Protein AF-A0A969AC46-F1 (afdb_monomer)

Structure (mmCIF, N/CA/C/O backbone):
data_AF-A0A969AC46-F1
#
_entry.id   AF-A0A969AC46-F1
#
loop_
_atom_site.group_PDB
_atom_site.id
_atom_site.type_symbol
_atom_site.label_atom_id
_atom_site.label_alt_id
_atom_site.label_comp_id
_atom_site.label_asym_id
_atom_site.label_entity_id
_atom_site.label_seq_id
_atom_site.pdbx_PDB_ins_code
_atom_site.Cartn_x
_atom_site.Cartn_y
_atom_site.Cartn_z
_atom_site.occupancy
_atom_site.B_iso_or_equiv
_atom_site.auth_seq_id
_atom_site.auth_comp_id
_atom_site.auth_asym_id
_atom_site.auth_atom_id
_atom_site.pdbx_PDB_model_num
ATOM 1 N N . MET A 1 1 ? -0.346 7.375 20.504 1.00 29.52 1 MET A N 1
ATOM 2 C CA . MET A 1 1 ? -1.671 8.016 20.349 1.00 29.52 1 MET A CA 1
ATOM 3 C C . MET A 1 1 ? -2.696 7.148 21.075 1.00 29.52 1 MET A C 1
ATOM 5 O O . MET A 1 1 ? -2.491 5.944 21.165 1.00 29.52 1 MET A O 1
ATOM 9 N N . SER A 1 2 ? -3.658 7.762 21.765 1.00 32.31 2 SER A N 1
ATOM 10 C CA . SER A 1 2 ? -4.342 7.219 22.953 1.00 32.31 2 SER A CA 1
ATOM 11 C C . SER A 1 2 ? -5.205 5.975 22.695 1.00 32.31 2 SER A C 1
ATOM 13 O O . SER A 1 2 ? -6.257 6.059 22.067 1.00 32.31 2 SER A O 1
ATOM 15 N N . ARG A 1 3 ? -4.787 4.842 23.273 1.00 52.75 3 ARG A N 1
ATOM 16 C CA . ARG A 1 3 ? -5.558 3.597 23.418 1.00 52.75 3 ARG A CA 1
ATOM 17 C C . ARG A 1 3 ? -6.689 3.843 24.426 1.00 52.75 3 ARG A C 1
ATOM 19 O O . ARG A 1 3 ? -6.439 3.879 25.624 1.00 52.75 3 ARG A O 1
ATOM 26 N N . GLY A 1 4 ? -7.899 4.112 23.943 1.00 63.44 4 GLY A N 1
ATOM 27 C CA . GLY A 1 4 ? -9.028 4.550 24.769 1.00 63.44 4 GLY A CA 1
ATOM 28 C C . GLY A 1 4 ? -10.110 3.485 24.921 1.00 63.44 4 GLY A C 1
ATOM 29 O O . GLY A 1 4 ? -10.223 2.588 24.089 1.00 63.44 4 GLY A O 1
ATOM 30 N N . LEU A 1 5 ? -10.896 3.602 25.992 1.00 77.00 5 LEU A N 1
ATOM 31 C CA . LEU A 1 5 ? -12.209 2.964 26.117 1.00 77.00 5 LEU A CA 1
ATOM 32 C C . LEU A 1 5 ? -13.237 3.647 25.191 1.00 77.00 5 LEU A C 1
ATOM 34 O O . LEU A 1 5 ? -13.040 4.833 24.891 1.00 77.00 5 LEU A O 1
ATOM 38 N N . PRO A 1 6 ? -14.344 2.958 24.832 1.00 77.56 6 PRO A N 1
ATOM 39 C CA . PRO A 1 6 ? -15.544 3.573 24.254 1.00 77.56 6 PRO A CA 1
ATOM 40 C C . PRO A 1 6 ? -15.904 4.889 24.942 1.00 77.56 6 PRO A C 1
ATOM 42 O O . PRO A 1 6 ? -15.742 5.011 26.163 1.00 77.56 6 PRO A O 1
ATOM 45 N N . LYS A 1 7 ? -16.374 5.890 24.191 1.00 75.44 7 LYS A N 1
ATOM 46 C CA . LYS A 1 7 ? -16.579 7.253 24.720 1.00 75.44 7 LYS A CA 1
ATOM 47 C C . LYS A 1 7 ? -17.549 7.270 25.898 1.00 75.44 7 LYS A C 1
ATOM 49 O O . LYS A 1 7 ? -17.301 7.961 26.885 1.00 75.44 7 LYS A O 1
ATOM 54 N N . GLU A 1 8 ? -18.604 6.478 25.812 1.00 79.81 8 GLU A N 1
ATOM 55 C CA . GLU A 1 8 ? -19.659 6.314 26.806 1.00 79.81 8 GLU A CA 1
ATOM 56 C C . GLU A 1 8 ? -19.081 5.717 28.090 1.00 79.81 8 GLU A C 1
ATOM 58 O O . GLU A 1 8 ? -19.312 6.228 29.187 1.00 79.81 8 GLU A O 1
ATOM 63 N N . LEU A 1 9 ? -18.252 4.681 27.953 1.00 85.94 9 LEU A N 1
ATOM 64 C CA . LEU A 1 9 ? -17.629 4.007 29.086 1.00 85.94 9 LEU A CA 1
ATOM 65 C C . LEU A 1 9 ? -16.554 4.882 29.739 1.00 85.94 9 LEU A C 1
ATOM 67 O O . LEU A 1 9 ? -16.472 4.970 30.960 1.00 85.94 9 LEU A O 1
ATOM 71 N N . ASN A 1 10 ? -15.788 5.608 28.928 1.00 86.00 10 ASN A N 1
ATOM 72 C CA . ASN A 1 10 ? -14.811 6.588 29.381 1.00 86.00 10 ASN A CA 1
ATOM 73 C C . ASN A 1 10 ? -15.494 7.747 30.136 1.00 86.00 10 ASN A C 1
ATOM 75 O O . ASN A 1 10 ? -15.024 8.188 31.185 1.00 86.00 10 ASN A O 1
ATOM 79 N N . HIS A 1 11 ? -16.646 8.218 29.648 1.00 88.00 11 HIS A N 1
ATOM 80 C CA . HIS A 1 11 ? -17.470 9.195 30.356 1.00 88.00 11 HIS A CA 1
ATOM 81 C C . HIS A 1 11 ? -18.000 8.638 31.683 1.00 88.00 11 HIS A C 1
ATOM 83 O O . HIS A 1 11 ? -17.903 9.314 32.707 1.00 88.00 11 HIS A O 1
ATOM 89 N N . ARG A 1 12 ? -18.494 7.395 31.695 1.00 92.25 12 ARG A N 1
ATOM 90 C CA . ARG A 1 12 ? -18.979 6.734 32.911 1.00 92.25 12 ARG A CA 1
ATOM 91 C C . ARG A 1 12 ? -17.871 6.566 33.952 1.00 92.25 12 ARG A C 1
ATOM 93 O O . ARG A 1 12 ? -18.098 6.912 35.107 1.00 92.25 12 ARG A O 1
ATOM 100 N N . CYS A 1 13 ? -16.657 6.169 33.553 1.00 93.31 13 CYS A N 1
ATOM 101 C CA . CYS A 1 13 ? -15.493 6.131 34.448 1.00 93.31 13 CYS A CA 1
ATOM 102 C C . CYS A 1 13 ? -15.270 7.476 35.146 1.00 93.31 13 CYS A C 1
ATOM 104 O O . CYS A 1 13 ? -15.124 7.515 36.366 1.00 93.31 13 CYS A O 1
ATOM 106 N N . ARG A 1 14 ? -15.306 8.587 34.396 1.00 93.88 14 ARG A N 1
ATOM 107 C CA . ARG A 1 14 ? -15.158 9.929 34.980 1.00 93.88 14 ARG A CA 1
ATOM 108 C C . ARG A 1 14 ? -16.242 10.227 36.008 1.00 93.88 14 ARG A C 1
ATOM 110 O O . ARG A 1 14 ? -15.925 10.720 37.085 1.00 93.88 14 ARG A O 1
ATOM 117 N N . GLN A 1 15 ? -17.504 9.943 35.685 1.00 94.88 15 GLN A N 1
ATOM 118 C CA . GLN A 1 15 ? -18.622 10.225 36.590 1.00 94.88 15 GLN A CA 1
ATOM 119 C C . GLN A 1 15 ? -18.529 9.420 37.885 1.00 94.88 15 GLN A C 1
ATOM 121 O O . GLN A 1 15 ? -18.731 9.980 38.957 1.00 94.88 15 GLN A O 1
ATOM 126 N N . VAL A 1 16 ? -18.169 8.138 37.798 1.00 95.88 16 VAL A N 1
ATOM 127 C CA . VAL A 1 16 ? -18.021 7.275 38.976 1.00 95.88 16 VAL A CA 1
ATOM 128 C C . VAL A 1 16 ? -16.820 7.712 39.821 1.00 95.88 16 VAL A C 1
ATOM 130 O O . VAL A 1 16 ? -16.957 7.894 41.027 1.00 95.88 16 VAL A O 1
ATOM 133 N N . PHE A 1 17 ? -15.666 8.004 39.212 1.00 96.81 17 PHE A N 1
ATOM 134 C CA . PHE A 1 17 ? -14.479 8.471 39.948 1.00 96.81 17 PHE A CA 1
ATOM 135 C C . PHE A 1 17 ? -14.705 9.819 40.643 1.00 96.81 17 PHE A C 1
ATOM 137 O O . PHE A 1 17 ? -14.204 10.050 41.743 1.00 96.81 17 PHE A O 1
ATOM 144 N N . LEU A 1 18 ? -15.516 10.700 40.050 1.00 95.75 18 LEU A N 1
ATOM 145 C CA . LEU A 1 18 ? -15.943 11.950 40.684 1.00 95.75 18 LEU A CA 1
ATOM 146 C C . LEU A 1 18 ? -16.828 11.743 41.921 1.00 95.75 18 LEU A C 1
ATOM 148 O O . LEU A 1 18 ? -17.010 12.702 42.667 1.00 95.75 18 LEU A O 1
ATOM 152 N N . GLN A 1 19 ? -17.361 10.541 42.149 1.00 95.44 19 GLN A N 1
ATOM 153 C CA . GLN A 1 19 ? -18.138 10.198 43.342 1.00 95.44 19 GLN A CA 1
ATOM 154 C C . GLN A 1 19 ? -17.293 9.479 44.404 1.00 95.44 19 GLN A C 1
ATOM 156 O O . GLN A 1 19 ? -17.593 9.608 45.586 1.00 95.44 19 GLN A O 1
ATOM 161 N N . CYS A 1 20 ? -16.188 8.832 44.022 1.00 95.56 20 CYS A N 1
ATOM 162 C CA . CYS A 1 20 ? -15.305 8.094 44.931 1.00 95.56 20 CYS A CA 1
ATOM 163 C C . CYS A 1 20 ? -14.454 8.996 45.845 1.00 95.56 20 CYS A C 1
ATOM 165 O O . CYS A 1 20 ? -13.770 9.906 45.358 1.00 95.56 20 CYS A O 1
ATOM 167 N N . ASP A 1 21 ? -14.436 8.721 47.150 1.00 94.00 21 ASP A N 1
ATOM 168 C CA . ASP A 1 21 ? -13.698 9.502 48.156 1.00 94.00 21 ASP A CA 1
ATOM 169 C C . ASP A 1 21 ? -12.180 9.495 47.935 1.00 94.00 21 ASP A C 1
ATOM 171 O O . ASP A 1 21 ? -11.483 10.435 48.319 1.00 94.00 21 ASP A O 1
ATOM 175 N N . GLU A 1 22 ? -11.658 8.485 47.242 1.00 95.62 22 GLU A N 1
ATOM 176 C CA . GLU A 1 22 ? -10.252 8.368 46.857 1.00 95.62 22 GLU A CA 1
ATOM 177 C C . GLU A 1 22 ? -9.798 9.493 45.925 1.00 95.62 22 GLU A C 1
ATOM 179 O O . GLU A 1 22 ? -8.612 9.774 45.843 1.00 95.62 22 GLU A O 1
ATOM 184 N N . PHE A 1 23 ? -10.718 10.179 45.247 1.00 95.88 23 PHE A N 1
ATOM 185 C CA . PHE A 1 23 ? -10.386 11.306 44.375 1.00 95.88 23 PHE A CA 1
ATOM 186 C C . PHE A 1 23 ? -10.548 12.668 45.061 1.00 95.88 23 PHE A C 1
ATOM 188 O O . PHE A 1 23 ? -10.469 13.702 44.394 1.00 95.88 23 PHE A O 1
ATOM 195 N N . LYS A 1 24 ? -10.781 12.710 46.381 1.00 92.69 24 LYS A N 1
ATOM 196 C CA . LYS A 1 24 ? -10.882 13.979 47.123 1.00 92.69 24 LYS A CA 1
ATOM 197 C C . LYS A 1 24 ? -9.567 14.772 47.100 1.00 92.69 24 LYS A C 1
ATOM 199 O O . LYS A 1 24 ? -9.597 15.995 46.988 1.00 92.69 24 LYS A O 1
ATOM 204 N N . ASP A 1 25 ? -8.438 14.070 47.161 1.00 94.12 25 ASP A N 1
ATOM 205 C CA . ASP A 1 25 ? -7.081 14.604 47.119 1.00 94.12 25 ASP A CA 1
ATOM 206 C C . ASP A 1 25 ? -6.104 13.537 46.586 1.00 94.12 25 ASP A C 1
ATOM 208 O O . ASP A 1 25 ? -6.452 12.367 46.410 1.00 94.12 25 ASP A O 1
ATOM 212 N N . TYR A 1 26 ? -4.876 13.955 46.282 1.00 93.25 26 TYR A N 1
ATOM 213 C CA . TYR A 1 26 ? -3.860 13.075 45.705 1.00 93.25 26 TYR A CA 1
ATOM 214 C C . TYR A 1 26 ? -3.414 11.963 46.663 1.00 93.25 26 TYR A C 1
ATOM 216 O O . TYR A 1 26 ? -3.120 10.858 46.211 1.00 93.25 26 TYR A O 1
ATOM 224 N N . GLU A 1 27 ? -3.384 12.223 47.973 1.00 93.31 27 GLU A N 1
ATOM 225 C CA . GLU A 1 27 ? -2.958 11.241 48.977 1.00 93.31 27 GLU A CA 1
ATOM 226 C C . GLU A 1 27 ? -3.958 10.083 49.092 1.00 93.31 27 GLU A C 1
ATOM 228 O O . GLU A 1 27 ? -3.567 8.912 49.150 1.00 93.31 27 GLU A O 1
ATOM 233 N N . ALA A 1 28 ? -5.253 10.393 49.045 1.00 93.50 28 ALA A N 1
ATOM 234 C CA . ALA A 1 28 ? -6.324 9.409 49.023 1.00 93.50 28 ALA A CA 1
ATOM 235 C C . ALA A 1 28 ? -6.276 8.538 47.756 1.00 93.50 28 ALA A C 1
ATOM 237 O O . ALA A 1 28 ? -6.477 7.321 47.838 1.00 93.50 28 ALA A O 1
ATOM 238 N N . LEU A 1 29 ? -5.927 9.130 46.608 1.00 94.56 29 LEU A N 1
ATOM 239 C CA . LEU A 1 29 ? -5.827 8.411 45.339 1.00 94.56 29 LEU A CA 1
ATOM 240 C C . LEU A 1 29 ? -4.662 7.422 45.356 1.00 94.56 29 LEU A C 1
ATOM 242 O O . LEU A 1 29 ? -4.834 6.239 45.055 1.00 94.56 29 LEU A O 1
ATOM 246 N N . ILE A 1 30 ? -3.466 7.876 45.737 1.00 93.50 30 ILE A N 1
ATOM 247 C CA . ILE A 1 30 ? -2.277 7.012 45.762 1.00 93.50 30 ILE A CA 1
ATOM 248 C C . ILE A 1 30 ? -2.396 5.884 46.797 1.00 93.50 30 ILE A C 1
ATOM 250 O O . ILE A 1 30 ? -1.697 4.877 46.677 1.00 93.50 30 ILE A O 1
ATOM 254 N N . ALA A 1 31 ? -3.292 6.008 47.783 1.00 92.69 31 ALA A N 1
ATOM 255 C CA . ALA A 1 31 ? -3.621 4.938 48.721 1.00 92.69 31 ALA A CA 1
ATOM 256 C C . ALA A 1 31 ? -4.406 3.780 48.077 1.00 92.69 31 ALA A C 1
ATOM 258 O O . ALA A 1 31 ? -4.634 2.765 48.730 1.00 92.69 31 ALA A O 1
ATOM 259 N N . VAL A 1 32 ? -4.874 3.909 46.831 1.00 92.69 32 VAL A N 1
ATOM 260 C CA . VAL A 1 32 ? -5.422 2.784 46.045 1.00 92.69 32 VAL A CA 1
ATOM 261 C C . VAL A 1 32 ? -4.293 1.931 45.452 1.00 92.69 32 VAL A C 1
ATOM 263 O O . VAL A 1 32 ? -4.436 0.723 45.303 1.00 92.69 32 VAL A O 1
ATOM 266 N N . PHE A 1 33 ? -3.122 2.522 45.197 1.00 93.31 33 PHE A N 1
ATOM 267 C CA . PHE A 1 33 ? -1.969 1.871 44.559 1.00 93.31 33 PHE A CA 1
ATOM 268 C C . PHE A 1 33 ? -1.091 1.094 45.556 1.00 93.31 33 PHE A C 1
ATOM 270 O O . PHE A 1 33 ? 0.137 1.164 45.507 1.00 93.31 33 PHE A O 1
ATOM 277 N N . VAL A 1 34 ? -1.713 0.394 46.506 1.00 86.94 34 VAL A N 1
ATOM 278 C CA . VAL A 1 34 ? -1.013 -0.352 47.570 1.00 86.94 34 VAL A CA 1
ATOM 279 C C . VAL A 1 34 ? -0.866 -1.841 47.271 1.00 86.94 34 VAL A C 1
ATOM 281 O O . VAL A 1 34 ? -0.036 -2.500 47.883 1.00 86.94 34 VAL A O 1
ATOM 284 N N . THR A 1 35 ? -1.643 -2.370 46.327 1.00 85.25 35 THR A N 1
ATOM 285 C CA . THR A 1 35 ? -1.521 -3.761 45.876 1.00 85.25 35 THR A CA 1
ATOM 286 C C . THR A 1 35 ? -0.227 -3.956 45.089 1.00 85.25 35 THR A C 1
ATOM 288 O O . THR A 1 35 ? 0.137 -3.068 44.312 1.00 85.25 35 THR A O 1
ATOM 291 N N . ASP A 1 36 ? 0.394 -5.132 45.193 1.00 85.25 36 ASP A N 1
ATOM 292 C CA . ASP A 1 36 ? 1.650 -5.472 44.502 1.00 85.25 36 ASP A CA 1
ATOM 293 C C . ASP A 1 36 ? 1.619 -5.172 42.992 1.00 85.25 36 ASP A C 1
ATOM 295 O O . ASP A 1 36 ? 2.618 -4.746 42.414 1.00 85.25 36 ASP A O 1
ATOM 299 N N . GLU A 1 37 ? 0.457 -5.333 42.352 1.00 88.50 37 GLU A N 1
ATOM 300 C CA . GLU A 1 37 ? 0.275 -5.084 40.917 1.00 88.50 37 GLU A CA 1
ATOM 301 C C . GLU A 1 37 ? 0.221 -3.591 40.544 1.00 88.50 37 GLU A C 1
ATOM 303 O O . GLU A 1 37 ? 0.635 -3.212 39.448 1.00 88.50 37 GLU A O 1
ATOM 308 N N . LEU A 1 38 ? -0.267 -2.733 41.446 1.00 91.06 38 LEU A N 1
ATOM 309 C CA . LEU A 1 38 ? -0.434 -1.288 41.221 1.00 91.06 38 LEU A CA 1
ATOM 310 C C . LEU A 1 38 ? 0.740 -0.466 41.758 1.00 91.06 38 LEU A C 1
ATOM 312 O O . LEU A 1 38 ? 1.006 0.624 41.250 1.00 91.06 38 LEU A O 1
ATOM 316 N N . LEU A 1 39 ? 1.458 -0.985 42.755 1.00 90.25 39 LEU A N 1
ATOM 317 C CA . LEU A 1 39 ? 2.557 -0.296 43.425 1.00 90.25 39 LEU A CA 1
ATOM 318 C C . LEU A 1 39 ? 3.616 0.281 42.463 1.00 90.25 39 LEU A C 1
ATOM 320 O O . LEU A 1 39 ? 4.010 1.432 42.672 1.00 90.25 39 LEU A O 1
ATOM 324 N N . PRO A 1 40 ? 4.038 -0.419 41.383 1.00 92.19 40 PRO A N 1
ATOM 325 C CA . PRO A 1 40 ? 5.019 0.121 40.438 1.00 92.19 40 PRO A CA 1
ATOM 326 C C . PRO A 1 40 ? 4.574 1.418 39.752 1.00 92.19 40 PRO A C 1
ATOM 328 O O . PRO A 1 40 ? 5.410 2.206 39.329 1.00 92.19 40 PRO A O 1
ATOM 331 N N . PHE A 1 41 ? 3.266 1.658 39.666 1.00 90.31 41 PHE A N 1
ATOM 332 C CA . PHE A 1 41 ? 2.685 2.775 38.922 1.00 90.31 41 PHE A CA 1
ATOM 333 C C . PHE A 1 41 ? 2.340 3.968 39.811 1.00 90.31 41 PHE A C 1
ATOM 335 O O . PHE A 1 41 ? 1.986 5.029 39.300 1.00 90.31 41 PHE A O 1
ATOM 342 N N . LYS A 1 42 ? 2.480 3.823 41.135 1.00 89.75 42 LYS A N 1
ATOM 343 C CA . LYS A 1 42 ? 2.133 4.847 42.127 1.00 89.75 42 LYS A CA 1
ATOM 344 C C . LYS A 1 42 ? 2.856 6.177 41.893 1.00 89.75 42 LYS A C 1
ATOM 346 O O . LYS A 1 42 ? 2.240 7.230 42.009 1.00 89.75 42 LYS A O 1
ATOM 351 N N . SER A 1 43 ? 4.151 6.145 41.568 1.00 87.19 43 SER A N 1
ATOM 352 C CA . SER A 1 43 ? 4.959 7.353 41.324 1.00 87.19 43 SER A CA 1
ATOM 353 C C . SER A 1 43 ? 4.726 7.985 39.955 1.00 87.19 43 SER A C 1
ATOM 355 O O . SER A 1 43 ? 5.247 9.060 39.676 1.00 87.19 43 SER A O 1
ATOM 357 N N . GLU A 1 44 ? 3.979 7.310 39.087 1.00 88.12 44 GLU A N 1
ATOM 358 C CA . GLU A 1 44 ? 3.748 7.741 37.717 1.00 88.12 44 GLU A CA 1
ATOM 359 C C . GLU A 1 44 ? 2.356 8.354 37.504 1.00 88.12 44 GLU A C 1
ATOM 361 O O . GLU A 1 44 ? 2.001 8.654 36.363 1.00 88.12 44 GLU A O 1
ATOM 366 N N . ILE A 1 45 ? 1.543 8.464 38.558 1.00 90.38 45 ILE A N 1
ATOM 367 C CA . ILE A 1 45 ? 0.251 9.150 38.507 1.00 90.38 45 ILE A CA 1
ATOM 368 C C . ILE A 1 45 ? 0.487 10.643 38.697 1.00 90.38 45 ILE A C 1
ATOM 370 O O . ILE A 1 45 ? 1.138 11.069 39.652 1.00 90.38 45 ILE A O 1
ATOM 374 N N . ARG A 1 46 ? -0.040 11.453 37.781 1.00 92.12 46 ARG A N 1
ATOM 375 C CA . ARG A 1 46 ? 0.087 12.911 37.866 1.00 92.12 46 ARG A CA 1
ATOM 376 C C . ARG A 1 46 ? -0.757 13.470 39.016 1.00 92.12 46 ARG A C 1
ATOM 378 O O . ARG A 1 46 ? -1.912 13.095 39.207 1.00 92.12 46 ARG A O 1
ATOM 385 N N . ASN A 1 47 ? -0.183 14.419 39.755 1.00 92.12 47 ASN A N 1
ATOM 386 C CA . ASN A 1 47 ? -0.897 15.188 40.774 1.00 92.12 47 ASN A CA 1
ATOM 387 C C . ASN A 1 47 ? -1.723 16.320 40.130 1.00 92.12 47 ASN A C 1
ATOM 389 O O . ASN A 1 47 ? -1.375 16.826 39.061 1.00 92.12 47 ASN A O 1
ATOM 393 N N . ALA A 1 48 ? -2.800 16.740 40.790 1.00 91.25 48 ALA A N 1
ATOM 394 C CA . ALA A 1 48 ? -3.648 17.846 40.373 1.00 91.25 48 ALA A CA 1
ATOM 395 C C . ALA A 1 48 ? -4.196 18.629 41.572 1.00 91.25 48 ALA A C 1
ATOM 397 O O . ALA A 1 48 ? -4.420 18.090 42.651 1.00 91.25 48 ALA A O 1
ATOM 398 N N . ASN A 1 49 ? -4.497 19.909 41.344 1.00 86.88 49 ASN A N 1
ATOM 399 C CA . ASN A 1 49 ? -4.954 20.825 42.396 1.00 86.88 49 ASN A CA 1
ATOM 400 C C . ASN A 1 49 ? -6.468 20.751 42.663 1.00 86.88 49 ASN A C 1
ATOM 402 O O . ASN A 1 49 ? -6.979 21.470 43.517 1.00 86.88 49 ASN A O 1
ATOM 406 N N . ASN A 1 50 ? -7.214 19.952 41.897 1.00 93.06 50 ASN A N 1
ATOM 407 C CA . ASN A 1 50 ? -8.643 19.743 42.111 1.00 93.06 50 ASN A CA 1
ATOM 408 C C . ASN A 1 50 ? -9.079 18.346 41.667 1.00 93.06 50 ASN A C 1
ATOM 410 O O . ASN A 1 50 ? -8.492 17.755 40.760 1.00 93.06 50 ASN A O 1
ATOM 414 N N . ARG A 1 51 ? -10.174 17.870 42.270 1.00 95.31 51 ARG A N 1
ATOM 415 C CA . ARG A 1 51 ? -10.763 16.544 42.040 1.00 95.31 51 ARG A CA 1
ATOM 416 C C . ARG A 1 51 ? -11.019 16.235 40.566 1.00 95.31 51 ARG A C 1
ATOM 418 O O . ARG A 1 51 ? -10.696 15.148 40.109 1.00 95.31 51 ARG A O 1
ATOM 425 N N . LYS A 1 52 ? -11.556 17.188 39.797 1.00 93.12 52 LYS A N 1
ATOM 426 C CA . LYS A 1 52 ? -11.877 16.961 38.379 1.00 93.12 52 LYS A CA 1
ATOM 427 C C . LYS A 1 52 ? -10.622 16.717 37.542 1.00 93.12 52 LYS A C 1
ATOM 429 O O . LYS A 1 52 ? -10.588 15.771 36.765 1.00 93.12 52 LYS A O 1
ATOM 434 N N . GLN A 1 53 ? -9.588 17.535 37.721 1.00 93.50 53 GLN A N 1
ATOM 435 C CA . GLN A 1 53 ? -8.302 17.332 37.051 1.00 93.50 53 GLN A CA 1
ATOM 436 C C . GLN A 1 53 ? -7.605 16.053 37.522 1.00 93.50 53 GLN A C 1
ATOM 438 O O . GLN A 1 53 ? -6.997 15.370 36.707 1.00 93.50 53 GLN A O 1
ATOM 443 N N . LEU A 1 54 ? -7.731 15.707 38.807 1.00 94.00 54 LEU A N 1
ATOM 444 C CA . LEU A 1 54 ? -7.163 14.478 39.354 1.00 94.00 54 LEU A CA 1
ATOM 445 C C . LEU A 1 54 ? -7.787 13.232 38.706 1.00 94.00 54 LEU A C 1
ATOM 447 O O . LEU A 1 54 ? -7.064 12.316 38.323 1.00 94.00 54 LEU A O 1
ATOM 451 N N . VAL A 1 55 ? -9.112 13.229 38.518 1.00 94.75 55 VAL A N 1
ATOM 452 C CA . VAL A 1 55 ? -9.834 12.173 37.788 1.00 94.75 55 VAL A CA 1
ATOM 453 C C . VAL A 1 55 ? -9.368 12.076 36.336 1.00 94.75 55 VAL A C 1
ATOM 455 O O . VAL A 1 55 ? -9.070 10.975 35.879 1.00 94.75 55 VAL A O 1
ATOM 458 N N . GLU A 1 56 ? -9.275 13.201 35.617 1.00 92.00 56 GLU A N 1
ATOM 459 C CA . GLU A 1 56 ? -8.820 13.202 34.217 1.00 92.00 56 GLU A CA 1
ATOM 460 C C . GLU A 1 56 ? -7.408 12.635 34.081 1.00 92.00 56 GLU A C 1
ATOM 462 O O . GLU A 1 56 ? -7.184 11.707 33.307 1.00 92.00 56 GLU A O 1
ATOM 467 N N . PHE A 1 57 ? -6.462 13.151 34.867 1.00 92.75 57 PHE A N 1
ATOM 468 C CA . PHE A 1 57 ? -5.074 12.708 34.808 1.00 92.75 57 PHE A CA 1
ATOM 469 C C . PHE A 1 57 ? -4.922 11.239 35.177 1.00 92.75 57 PHE A C 1
ATOM 471 O O . PHE A 1 57 ? -4.249 10.502 34.461 1.00 92.75 57 PHE A O 1
ATOM 478 N N . CYS A 1 58 ? -5.591 10.796 36.241 1.00 93.00 58 CYS A N 1
ATOM 479 C CA . CYS A 1 58 ? -5.567 9.399 36.642 1.00 93.00 58 CYS A CA 1
ATOM 480 C C . CYS A 1 58 ? -6.112 8.493 35.532 1.00 93.00 58 CYS A C 1
ATOM 482 O O . CYS A 1 58 ? -5.462 7.517 35.167 1.00 93.00 58 CYS A O 1
ATOM 484 N N . LEU A 1 59 ? -7.265 8.829 34.948 1.00 92.06 59 LEU A N 1
ATOM 485 C CA . LEU A 1 59 ? -7.866 8.017 33.894 1.00 92.06 59 LEU A CA 1
ATOM 486 C C . LEU A 1 59 ? -6.985 7.971 32.637 1.00 92.06 59 LEU A C 1
ATOM 488 O O . LEU A 1 59 ? -6.772 6.896 32.080 1.00 92.06 59 LEU A O 1
ATOM 492 N N . GLU A 1 60 ? -6.427 9.107 32.216 1.00 89.62 60 GLU A N 1
ATOM 493 C CA . GLU A 1 60 ? -5.467 9.167 31.109 1.00 89.62 60 GLU A CA 1
ATOM 494 C C . GLU A 1 60 ? -4.221 8.309 31.372 1.00 89.62 60 GLU A C 1
ATOM 496 O O . GLU A 1 60 ? -3.788 7.573 30.483 1.00 89.62 60 GLU A O 1
ATOM 501 N N . ASP A 1 61 ? -3.662 8.382 32.583 1.00 90.81 61 ASP A N 1
ATOM 502 C CA . ASP A 1 61 ? -2.467 7.630 32.971 1.00 90.81 61 ASP A CA 1
ATOM 503 C C . ASP A 1 61 ? -2.752 6.124 33.008 1.00 90.81 61 ASP A C 1
ATOM 505 O O . ASP A 1 61 ? -1.954 5.326 32.516 1.00 90.81 61 ASP A O 1
ATOM 509 N N . LEU A 1 62 ? -3.904 5.720 33.550 1.00 91.38 62 LEU A N 1
ATOM 510 C CA . LEU A 1 62 ? -4.311 4.319 33.654 1.00 91.38 62 LEU A CA 1
ATOM 511 C C . LEU A 1 62 ? -4.615 3.687 32.289 1.00 91.38 62 LEU A C 1
ATOM 513 O O . LEU A 1 62 ? -4.270 2.526 32.068 1.00 91.38 62 LEU A O 1
ATOM 517 N N . LEU A 1 63 ? -5.228 4.433 31.363 1.00 86.75 63 LEU A N 1
ATOM 518 C CA . LEU A 1 63 ? -5.561 3.947 30.016 1.00 86.75 63 LEU A CA 1
ATOM 519 C C . LEU A 1 63 ? -4.322 3.636 29.165 1.00 86.75 63 LEU A C 1
ATOM 521 O O . LEU A 1 63 ? -4.365 2.778 28.282 1.00 86.75 63 LEU A O 1
ATOM 525 N N . GLN A 1 64 ? -3.207 4.318 29.425 1.00 82.56 64 GLN A N 1
ATOM 526 C CA . GLN A 1 64 ? -1.980 4.158 28.643 1.00 82.56 64 GLN A CA 1
ATOM 527 C C . GLN A 1 64 ? -1.092 3.008 29.125 1.00 82.56 64 GLN A C 1
ATOM 529 O O . GLN A 1 64 ? -0.170 2.611 28.408 1.00 82.56 64 GLN A O 1
ATOM 534 N N . LYS A 1 65 ? -1.358 2.453 30.311 1.00 86.06 65 LYS A N 1
ATOM 535 C CA . LYS A 1 65 ? -0.432 1.548 30.992 1.00 86.06 65 LYS A CA 1
ATOM 536 C C . LYS A 1 65 ? -0.974 0.124 31.106 1.00 86.06 65 LYS A C 1
ATOM 538 O O . LYS A 1 65 ? -2.178 -0.122 31.196 1.00 86.06 65 LYS A O 1
ATOM 543 N N . ARG A 1 66 ? -0.047 -0.835 31.110 1.00 84.75 66 ARG A N 1
ATOM 544 C CA . ARG A 1 66 ? -0.299 -2.278 31.247 1.00 84.75 66 ARG A CA 1
ATOM 545 C C . ARG A 1 66 ? 0.743 -2.888 32.177 1.00 84.75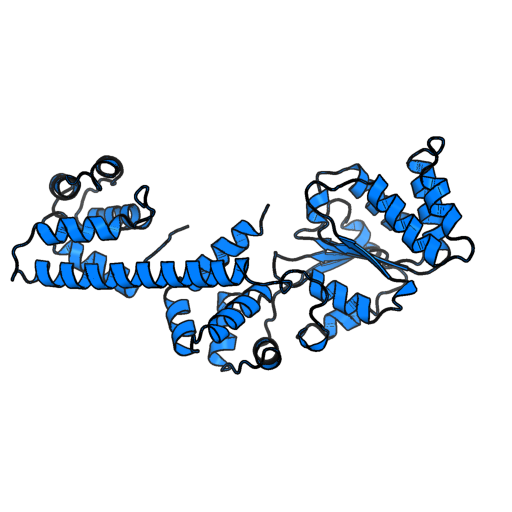 66 ARG A C 1
ATOM 547 O O . ARG A 1 66 ? 1.887 -2.435 32.195 1.00 84.75 66 ARG A O 1
ATOM 554 N N . ILE A 1 67 ? 0.362 -3.925 32.917 1.00 84.75 67 ILE A N 1
ATOM 555 C CA . ILE A 1 67 ? 1.331 -4.729 33.674 1.00 84.75 67 ILE A CA 1
ATOM 556 C C . ILE A 1 67 ? 2.120 -5.650 32.733 1.00 84.75 67 ILE A C 1
ATOM 558 O O . ILE A 1 67 ? 1.778 -5.802 31.560 1.00 84.75 67 ILE A O 1
ATOM 562 N N . LYS A 1 68 ? 3.172 -6.306 33.242 1.00 76.31 68 LYS A N 1
ATOM 563 C CA . LYS A 1 68 ? 4.054 -7.178 32.438 1.00 76.31 68 LYS A CA 1
ATOM 564 C C . LYS A 1 68 ? 3.321 -8.310 31.703 1.00 76.31 68 LYS A C 1
ATOM 566 O O . LYS A 1 68 ? 3.786 -8.730 30.653 1.00 76.31 68 LYS A O 1
ATOM 571 N N . SER A 1 69 ? 2.187 -8.785 32.224 1.00 75.62 69 SER A N 1
ATOM 572 C CA . SER A 1 69 ? 1.351 -9.803 31.568 1.00 75.62 69 SER A CA 1
ATOM 573 C C . SER A 1 69 ? 0.491 -9.259 30.420 1.00 75.62 69 SER A C 1
ATOM 575 O O . SER A 1 69 ? -0.224 -10.022 29.782 1.00 75.62 69 SER A O 1
ATOM 577 N N . GLY A 1 70 ? 0.528 -7.949 30.163 1.00 73.00 70 GLY A N 1
ATOM 578 C CA . GLY A 1 70 ? -0.301 -7.278 29.166 1.00 73.00 70 GLY A CA 1
ATOM 579 C C . GLY A 1 70 ? -1.652 -6.798 29.696 1.00 73.00 70 GLY A C 1
ATOM 580 O O . GLY A 1 70 ? -2.315 -6.032 29.000 1.00 73.00 70 GLY A O 1
ATOM 581 N N . LYS A 1 71 ? -2.050 -7.156 30.925 1.00 80.62 71 LYS A N 1
ATOM 582 C CA . LYS A 1 71 ? -3.343 -6.745 31.493 1.00 80.62 71 LYS A CA 1
ATOM 583 C C . LYS A 1 71 ? -3.427 -5.209 31.675 1.00 80.62 71 LYS A C 1
ATOM 585 O O . LYS A 1 71 ? -2.464 -4.614 32.176 1.00 80.62 71 LYS A O 1
ATOM 590 N N . PRO A 1 72 ? -4.531 -4.547 31.269 1.00 86.50 72 PRO A N 1
ATOM 591 C CA . PRO A 1 72 ? -4.743 -3.110 31.474 1.00 86.50 72 PRO A CA 1
ATOM 592 C C . PRO A 1 72 ? -4.731 -2.722 32.953 1.00 86.50 72 PRO A C 1
ATOM 594 O O . PRO A 1 72 ? -5.415 -3.342 33.766 1.00 86.50 72 PRO A O 1
ATOM 597 N N . ILE A 1 73 ? -4.011 -1.653 33.305 1.00 91.38 73 ILE A N 1
ATOM 598 C CA . ILE A 1 73 ? -3.937 -1.212 34.710 1.00 91.38 73 ILE A CA 1
ATOM 599 C C . ILE A 1 73 ? -5.271 -0.661 35.190 1.00 91.38 73 ILE A C 1
ATOM 601 O O . ILE A 1 73 ? -5.632 -0.892 36.337 1.00 91.38 73 ILE A O 1
ATOM 605 N N . LEU A 1 74 ? -6.030 0.010 34.319 1.00 93.00 74 LEU A N 1
ATOM 606 C CA . LEU A 1 74 ? -7.360 0.513 34.663 1.00 93.00 74 LEU A CA 1
ATOM 607 C C . LEU A 1 74 ? -8.274 -0.583 35.235 1.00 93.00 74 LEU A C 1
ATOM 609 O O . LEU A 1 74 ? -9.023 -0.323 36.168 1.00 93.00 74 LEU A O 1
ATOM 613 N N . GLU A 1 75 ? -8.188 -1.808 34.717 1.00 91.12 75 GLU A N 1
ATOM 614 C CA . GLU A 1 75 ? -8.984 -2.933 35.212 1.00 91.12 75 GLU A CA 1
ATOM 615 C C . GLU A 1 75 ? -8.577 -3.331 36.640 1.00 91.12 75 GLU A C 1
ATOM 617 O O . GLU A 1 75 ? -9.428 -3.507 37.510 1.00 91.12 75 GLU A O 1
ATOM 622 N N . ILE A 1 76 ? -7.270 -3.416 36.900 1.00 91.88 76 ILE A N 1
ATOM 623 C CA . ILE A 1 76 ? -6.718 -3.739 38.224 1.00 91.88 76 ILE A CA 1
ATOM 624 C C . ILE A 1 76 ? -7.052 -2.624 39.221 1.00 91.88 76 ILE A C 1
ATOM 626 O O . ILE A 1 76 ? -7.459 -2.887 40.350 1.00 91.88 76 ILE A O 1
ATOM 630 N N . PHE A 1 77 ? -6.941 -1.370 38.783 1.00 95.69 77 PHE A N 1
ATOM 631 C CA . PHE A 1 77 ? -7.294 -0.200 39.575 1.00 95.69 77 PHE A CA 1
ATOM 632 C C . PHE A 1 77 ? -8.778 -0.195 39.949 1.00 95.69 77 PHE A C 1
ATOM 634 O O . PHE A 1 77 ? -9.102 0.035 41.108 1.00 95.69 77 PHE A O 1
ATOM 641 N N . LEU A 1 78 ? -9.678 -0.490 39.005 1.00 95.06 78 LEU A N 1
ATOM 642 C CA . LEU A 1 78 ? -11.115 -0.579 39.276 1.00 95.06 78 LEU A CA 1
ATOM 643 C C . LEU A 1 78 ? -11.442 -1.682 40.286 1.00 95.06 78 LEU A C 1
ATOM 645 O O . LEU A 1 78 ? -12.269 -1.459 41.165 1.00 95.06 78 LEU A O 1
ATOM 649 N N . ALA A 1 79 ? -10.775 -2.837 40.199 1.00 93.12 79 ALA A N 1
ATOM 650 C CA . ALA A 1 79 ? -10.930 -3.901 41.188 1.00 93.12 79 ALA A CA 1
ATOM 651 C C . ALA A 1 79 ? -10.485 -3.440 42.586 1.00 93.12 79 ALA A C 1
ATOM 653 O O . ALA A 1 79 ? -11.260 -3.542 43.534 1.00 93.12 79 ALA A O 1
ATOM 654 N N . ALA A 1 80 ? -9.289 -2.853 42.692 1.00 93.88 80 ALA A N 1
ATOM 655 C CA . ALA A 1 80 ? -8.753 -2.351 43.957 1.00 93.88 80 ALA A CA 1
ATOM 656 C C . ALA A 1 80 ? -9.594 -1.207 44.548 1.00 93.88 80 ALA A C 1
ATOM 658 O O . ALA A 1 80 ? -9.754 -1.118 45.763 1.00 93.88 80 ALA A O 1
ATOM 659 N N . LEU A 1 81 ? -10.137 -0.330 43.698 1.00 95.06 81 LEU A N 1
ATOM 660 C CA . LEU A 1 81 ? -11.003 0.770 44.114 1.00 95.06 81 LEU A CA 1
ATOM 661 C C . LEU A 1 81 ? -12.353 0.254 44.614 1.00 95.06 81 LEU A C 1
ATOM 663 O O . LEU A 1 81 ? -12.820 0.692 45.659 1.00 95.06 81 LEU A O 1
ATOM 667 N N . LYS A 1 82 ? -12.961 -0.699 43.902 1.00 94.62 82 LYS A N 1
ATOM 668 C CA . LYS A 1 82 ? -14.212 -1.352 44.302 1.00 94.62 82 LYS A CA 1
ATOM 669 C C . LYS A 1 82 ? -14.079 -2.013 45.678 1.00 94.62 82 LYS A C 1
ATOM 671 O O . LYS A 1 82 ? -14.953 -1.820 46.514 1.00 94.62 82 LYS A O 1
ATOM 676 N N . ASP A 1 83 ? -12.972 -2.708 45.942 1.00 92.75 83 ASP A N 1
ATOM 677 C CA . ASP A 1 83 ? -12.734 -3.417 47.210 1.00 92.75 83 ASP A CA 1
ATOM 678 C C . ASP A 1 83 ? -12.566 -2.481 48.432 1.00 92.75 83 ASP A C 1
ATOM 680 O O . ASP A 1 83 ? -12.540 -2.953 49.569 1.00 92.75 83 ASP A O 1
ATOM 684 N N . LYS A 1 84 ? -12.487 -1.154 48.234 1.00 92.56 84 LYS A N 1
ATOM 685 C CA . LYS A 1 84 ? -12.528 -0.169 49.333 1.00 92.56 84 LYS A CA 1
ATOM 686 C C . LYS A 1 84 ? -13.932 0.126 49.854 1.00 92.56 84 LYS A C 1
ATOM 688 O O . LYS A 1 84 ? -14.063 0.687 50.940 1.00 92.56 84 LYS A O 1
ATOM 693 N N . TYR A 1 85 ? -14.965 -0.232 49.099 1.00 93.50 85 TYR A N 1
ATOM 694 C CA . TYR A 1 85 ? -16.357 -0.004 49.466 1.00 93.50 85 TYR A CA 1
ATOM 695 C C . TYR A 1 85 ? -16.991 -1.313 49.944 1.00 93.50 85 TYR A C 1
ATOM 697 O O . TYR A 1 85 ? -16.753 -2.376 49.377 1.00 93.50 85 TYR A O 1
ATOM 705 N N . GLU A 1 86 ? -17.815 -1.248 50.990 1.00 89.62 86 GLU A N 1
ATOM 706 C CA . GLU A 1 86 ? -18.520 -2.428 51.498 1.00 89.62 86 GLU A CA 1
ATOM 707 C C . GLU A 1 86 ? -19.599 -2.913 50.519 1.00 89.62 86 GLU A C 1
ATOM 709 O O . GLU A 1 86 ? -20.263 -2.122 49.843 1.00 89.62 86 GLU A O 1
ATOM 714 N N . VAL A 1 87 ? -19.810 -4.231 50.482 1.00 87.00 87 VAL A N 1
ATOM 715 C CA . VAL A 1 87 ? -20.865 -4.856 49.676 1.00 87.00 87 VAL A CA 1
ATOM 716 C C . VAL A 1 87 ? -22.232 -4.329 50.125 1.00 87.00 87 VAL A C 1
ATOM 718 O O . VAL A 1 87 ? -22.571 -4.400 51.305 1.00 87.00 87 VAL A O 1
ATOM 721 N N . GLY A 1 88 ? -23.021 -3.810 49.180 1.00 81.69 88 GLY A N 1
ATOM 722 C CA . GLY A 1 88 ? -24.295 -3.129 49.443 1.00 81.69 88 GLY A CA 1
ATOM 723 C C . GLY A 1 88 ? -24.202 -1.598 49.452 1.00 81.69 88 GLY A C 1
ATOM 724 O O . GLY A 1 88 ? -25.230 -0.924 49.526 1.00 81.69 88 GLY A O 1
ATOM 725 N N . ASN A 1 89 ? -22.998 -1.026 49.339 1.00 92.81 89 ASN A N 1
ATOM 726 C CA . ASN A 1 89 ? -22.827 0.384 49.001 1.00 92.81 89 ASN A CA 1
ATOM 727 C C . ASN A 1 89 ? -23.142 0.605 47.509 1.00 92.81 89 ASN A C 1
ATOM 729 O O . ASN A 1 89 ? -22.609 -0.094 46.649 1.00 92.81 89 ASN A O 1
ATOM 733 N N . ALA A 1 90 ? -23.945 1.620 47.179 1.00 90.50 90 ALA A N 1
ATOM 734 C CA . ALA A 1 90 ? -24.285 1.935 45.789 1.00 90.50 90 ALA A CA 1
ATOM 735 C C . ALA A 1 90 ? -23.045 2.182 44.900 1.00 90.50 90 ALA A C 1
ATOM 737 O O . ALA A 1 90 ? -23.046 1.810 43.728 1.00 90.50 90 ALA A O 1
ATOM 738 N N . LEU A 1 91 ? -21.968 2.757 45.454 1.00 92.00 91 LEU A N 1
ATOM 739 C CA . LEU A 1 91 ? -20.695 2.938 44.749 1.00 92.00 91 LEU A CA 1
ATOM 740 C C . LEU A 1 91 ? -19.938 1.625 44.555 1.00 92.00 91 LEU A C 1
ATOM 742 O O . LEU A 1 91 ? -19.304 1.462 43.517 1.00 92.00 91 LEU A O 1
ATOM 746 N N . HIS A 1 92 ? -20.020 0.686 45.503 1.00 95.00 92 HIS A N 1
ATOM 747 C CA . HIS A 1 92 ? -19.453 -0.652 45.319 1.00 95.00 92 HIS A CA 1
ATOM 748 C C . HIS A 1 92 ? -20.108 -1.339 44.114 1.00 95.00 92 HIS A C 1
ATOM 750 O O . HIS A 1 92 ? -19.413 -1.852 43.236 1.00 95.00 92 HIS A O 1
ATOM 756 N N . ASP A 1 93 ? -21.439 -1.308 44.044 1.00 91.12 93 ASP A N 1
ATOM 757 C CA . ASP A 1 93 ? -22.195 -1.975 42.982 1.00 91.12 93 ASP A CA 1
ATOM 758 C C . ASP A 1 93 ? -21.965 -1.313 41.615 1.00 91.12 93 ASP A C 1
ATOM 760 O O . ASP A 1 93 ? -21.771 -2.006 40.611 1.00 91.12 93 ASP A O 1
ATOM 764 N N . GLU A 1 94 ? -21.890 0.020 41.574 1.00 94.31 94 GLU A N 1
ATOM 765 C CA . GLU A 1 94 ? -21.587 0.761 40.347 1.00 94.31 94 GLU A CA 1
ATOM 766 C C . GLU A 1 94 ? -20.141 0.533 39.874 1.00 94.31 94 GLU A C 1
ATOM 768 O O . GLU A 1 94 ? -19.910 0.316 38.683 1.00 94.31 94 GLU A O 1
ATOM 773 N N . LEU A 1 95 ? -19.160 0.503 40.784 1.00 94.75 95 LEU A N 1
ATOM 774 C CA . LEU A 1 95 ? -17.773 0.153 40.455 1.00 94.75 95 LEU A CA 1
ATOM 775 C C . LEU A 1 95 ? -17.649 -1.301 39.986 1.00 94.75 95 LEU A C 1
ATOM 777 O O . LEU A 1 95 ? -16.866 -1.579 39.078 1.00 94.75 95 LEU A O 1
ATOM 781 N N . ALA A 1 96 ? -18.426 -2.226 40.555 1.00 91.88 96 ALA A N 1
ATOM 782 C CA . ALA A 1 96 ? -18.461 -3.621 40.124 1.00 91.88 96 ALA A CA 1
ATOM 783 C C . ALA A 1 96 ? -19.031 -3.767 38.703 1.00 91.88 96 ALA A C 1
ATOM 785 O O . ALA A 1 96 ? -18.464 -4.496 37.882 1.00 91.88 96 ALA A O 1
ATOM 786 N N . ALA A 1 97 ? -20.115 -3.049 38.393 1.00 90.38 97 ALA A N 1
ATOM 787 C CA . ALA A 1 97 ? -20.678 -2.997 37.047 1.00 90.38 97 ALA A CA 1
ATOM 788 C C . ALA A 1 97 ? -19.688 -2.369 36.054 1.00 90.38 97 ALA A C 1
ATOM 790 O O . ALA A 1 97 ? -19.408 -2.950 35.007 1.00 90.38 97 ALA A O 1
ATOM 791 N N . LEU A 1 98 ? -19.082 -1.235 36.421 1.00 93.62 98 LEU A N 1
ATOM 792 C CA . LEU A 1 98 ? -18.088 -0.552 35.597 1.00 93.62 98 LEU A CA 1
ATOM 793 C C . LEU A 1 98 ? -16.856 -1.427 35.333 1.00 93.62 98 LEU A C 1
ATOM 795 O O . LEU A 1 98 ? -16.394 -1.504 34.197 1.00 93.62 98 LEU A O 1
ATOM 799 N N . TYR A 1 99 ? -16.343 -2.118 36.355 1.00 92.00 99 TYR A N 1
ATOM 800 C CA . TYR A 1 99 ? -15.257 -3.088 36.215 1.00 92.00 99 TYR A CA 1
ATOM 801 C C . TYR A 1 99 ? -15.608 -4.163 35.184 1.00 92.00 99 TYR A C 1
ATOM 803 O O . TYR A 1 99 ? -14.801 -4.453 34.303 1.00 92.00 99 TYR A O 1
ATOM 811 N N . LYS A 1 100 ? -16.819 -4.729 35.261 1.00 86.44 100 LYS A N 1
ATOM 812 C CA . LYS A 1 100 ? -17.278 -5.771 34.337 1.00 86.44 100 LYS A CA 1
ATOM 813 C C . LYS A 1 100 ? -17.346 -5.262 32.896 1.00 86.44 100 LYS A C 1
ATOM 815 O O . LYS A 1 100 ? -16.862 -5.947 31.998 1.00 86.44 100 LYS A O 1
ATOM 820 N N . ASP A 1 101 ? -17.891 -4.068 32.683 1.00 85.31 101 ASP A N 1
ATOM 821 C CA . ASP A 1 101 ? -18.026 -3.470 31.350 1.00 85.31 101 ASP A CA 1
ATOM 822 C C . ASP A 1 101 ? -16.655 -3.121 30.746 1.00 85.31 101 ASP A C 1
ATOM 824 O O . ASP A 1 101 ? -16.390 -3.401 29.576 1.00 85.31 101 ASP A O 1
ATOM 828 N N . VAL A 1 102 ? -15.739 -2.583 31.561 1.00 86.69 102 VAL A N 1
ATOM 829 C CA . VAL A 1 102 ? -14.348 -2.300 31.166 1.00 86.69 102 VAL A CA 1
ATOM 830 C C . VAL A 1 102 ? -13.587 -3.586 30.845 1.00 86.69 102 VAL A C 1
ATOM 832 O O . VAL A 1 102 ? -12.911 -3.659 29.817 1.00 86.69 102 VAL A O 1
ATOM 835 N N . HIS A 1 103 ? -13.728 -4.618 31.678 1.00 85.69 103 HIS A N 1
ATOM 836 C CA . HIS A 1 103 ? -13.134 -5.930 31.436 1.00 85.69 103 HIS A CA 1
ATOM 837 C C . HIS A 1 103 ? -13.651 -6.545 30.128 1.00 85.69 103 HIS A C 1
ATOM 839 O O . HIS A 1 103 ? -12.863 -7.050 29.326 1.00 85.69 103 HIS A O 1
ATOM 845 N N . LEU A 1 104 ? -14.960 -6.459 29.865 1.00 75.81 104 LEU A N 1
ATOM 846 C CA . LEU A 1 104 ? -15.565 -6.962 28.632 1.00 75.81 104 LEU A CA 1
ATOM 847 C C . LEU A 1 104 ? -15.056 -6.203 27.399 1.00 75.81 104 LEU A C 1
ATOM 849 O O . LEU A 1 104 ? -14.700 -6.834 26.405 1.00 75.81 104 LEU A O 1
ATOM 853 N N . ALA A 1 105 ? -14.958 -4.873 27.469 1.00 75.81 105 ALA A N 1
ATOM 854 C CA . ALA A 1 105 ? -14.429 -4.050 26.383 1.00 75.81 105 ALA A CA 1
ATOM 855 C C . ALA A 1 105 ? -12.971 -4.412 26.046 1.00 75.81 105 ALA A C 1
ATOM 857 O O . ALA A 1 105 ? -12.619 -4.572 24.874 1.00 75.81 105 ALA A O 1
ATOM 858 N N . PHE A 1 106 ? -12.123 -4.606 27.063 1.00 77.62 106 PHE A N 1
ATOM 859 C CA . PHE A 1 106 ? -10.741 -5.036 26.849 1.00 77.62 106 PHE A CA 1
ATOM 860 C C . PHE A 1 106 ? -10.638 -6.474 26.339 1.00 77.62 106 PHE A C 1
ATOM 862 O O . PHE A 1 106 ? -9.860 -6.726 25.422 1.00 77.62 106 PHE A O 1
ATOM 869 N N . THR A 1 107 ? -11.451 -7.391 26.862 1.00 71.19 107 THR A N 1
ATOM 870 C CA . THR A 1 107 ? -11.464 -8.797 26.433 1.00 71.19 107 THR A CA 1
ATOM 871 C C . THR A 1 107 ? -11.927 -8.929 24.987 1.00 71.19 107 THR A C 1
ATOM 873 O O . THR A 1 107 ? -11.257 -9.579 24.191 1.00 71.19 107 THR A O 1
ATOM 876 N N . LYS A 1 108 ? -13.019 -8.253 24.606 1.00 66.62 108 LYS A N 1
ATOM 877 C CA . LYS A 1 108 ? -13.516 -8.229 23.223 1.00 66.62 108 LYS A CA 1
ATOM 878 C C . LYS A 1 108 ? -12.444 -7.699 22.272 1.00 66.62 108 LYS A C 1
ATOM 880 O O . LYS A 1 108 ? -12.226 -8.280 21.216 1.00 66.62 108 LYS A O 1
ATOM 885 N N . ARG A 1 109 ? -11.726 -6.643 22.672 1.00 65.44 109 ARG A N 1
ATOM 886 C CA . ARG A 1 109 ? -10.603 -6.089 21.905 1.00 65.44 109 ARG A CA 1
ATOM 887 C C . ARG A 1 109 ? -9.429 -7.061 21.789 1.00 65.44 109 ARG A C 1
ATOM 889 O O . ARG A 1 109 ? -8.842 -7.158 20.717 1.00 65.44 109 ARG A O 1
ATOM 896 N N . GLU A 1 110 ? -9.066 -7.759 22.862 1.00 64.88 110 GLU A N 1
ATOM 897 C CA . GLU A 1 110 ? -7.996 -8.759 22.819 1.00 64.88 110 GLU A CA 1
ATOM 898 C C . GLU A 1 110 ? -8.368 -9.948 21.932 1.00 64.88 110 GLU A C 1
ATOM 900 O O . GLU A 1 110 ? -7.534 -10.377 21.138 1.00 64.88 110 GLU A O 1
ATOM 905 N N . ILE A 1 111 ? -9.610 -10.429 22.006 1.00 61.50 111 ILE A N 1
ATOM 906 C CA . ILE A 1 111 ? -10.133 -11.488 21.134 1.00 61.50 111 ILE A CA 1
ATOM 907 C C . ILE A 1 111 ? -10.088 -11.031 19.676 1.00 61.50 111 ILE A C 1
ATOM 909 O O . ILE A 1 111 ? -9.400 -11.666 18.891 1.00 61.50 111 ILE A O 1
ATOM 913 N N . LEU A 1 112 ? -10.666 -9.868 19.353 1.00 58.78 112 LEU A N 1
ATOM 914 C CA . LEU A 1 112 ? -10.597 -9.265 18.016 1.00 58.78 112 LEU A CA 1
ATOM 915 C C . LEU A 1 112 ? -9.156 -9.129 17.519 1.00 58.78 112 LEU A C 1
ATOM 917 O O . LEU A 1 112 ? -8.858 -9.489 16.389 1.00 58.78 112 LEU A O 1
ATOM 921 N N . SER A 1 113 ? -8.235 -8.641 18.354 1.00 57.97 113 SER A N 1
ATOM 922 C CA . SER A 1 113 ? -6.828 -8.511 17.959 1.00 57.97 113 SER A CA 1
ATOM 923 C C . SER A 1 113 ? -6.163 -9.861 17.704 1.00 57.97 113 SER A C 1
ATOM 925 O O . SER A 1 113 ? -5.375 -9.971 16.771 1.00 57.97 113 SER A O 1
ATOM 927 N N . LYS A 1 114 ? -6.485 -10.888 18.500 1.00 58.94 114 LYS A N 1
ATOM 928 C CA . LYS A 1 114 ? -5.937 -12.236 18.350 1.00 58.94 114 LYS A CA 1
ATOM 929 C C . LYS A 1 114 ? -6.537 -12.937 17.150 1.00 58.94 114 LYS A C 1
ATOM 931 O O . LYS A 1 114 ? -5.775 -13.552 16.430 1.00 58.94 114 LYS A O 1
ATOM 936 N N . GLU A 1 115 ? -7.839 -12.830 16.920 1.00 54.44 115 GLU A N 1
ATOM 937 C CA . GLU A 1 115 ? -8.522 -13.370 15.743 1.00 54.44 115 GLU A CA 1
ATOM 938 C C . GLU A 1 115 ? -8.000 -12.695 14.487 1.00 54.44 115 GLU A C 1
ATOM 940 O O . GLU A 1 115 ? -7.473 -13.382 13.629 1.00 54.44 115 GLU A O 1
ATOM 945 N N . ILE A 1 116 ? -7.971 -11.361 14.433 1.00 52.44 116 ILE A N 1
ATOM 946 C CA . ILE A 1 116 ? -7.373 -10.628 13.313 1.00 52.44 116 ILE A CA 1
ATOM 947 C C . ILE A 1 116 ? -5.919 -11.063 13.109 1.00 52.44 116 ILE A C 1
ATOM 949 O O . ILE A 1 116 ? -5.529 -11.371 11.988 1.00 52.44 116 ILE A O 1
ATOM 953 N N . GLN A 1 117 ? -5.106 -11.139 14.167 1.00 51.44 117 GLN A N 1
ATOM 954 C CA . GLN A 1 117 ? -3.698 -11.527 14.066 1.00 51.44 117 GLN A CA 1
ATOM 955 C C . GLN A 1 117 ? -3.503 -13.003 13.677 1.00 51.44 117 GLN A C 1
ATOM 957 O O . GLN A 1 117 ? -2.572 -13.310 12.933 1.00 51.44 117 GLN A O 1
ATOM 962 N N . LEU A 1 118 ? -4.361 -13.906 14.149 1.00 48.50 118 LEU A N 1
ATOM 963 C CA . LEU A 1 118 ? -4.371 -15.321 13.786 1.00 48.50 118 LEU A CA 1
ATOM 964 C C . LEU A 1 118 ? -4.818 -15.482 12.341 1.00 48.50 118 LEU A C 1
ATOM 966 O O . LEU A 1 118 ? -4.108 -16.142 11.598 1.00 48.50 118 LEU A O 1
ATOM 970 N N . SER A 1 119 ? -5.883 -14.809 11.905 1.00 47.53 119 SER A N 1
ATOM 971 C CA . SER A 1 119 ? -6.277 -14.739 10.501 1.00 47.53 119 SER A CA 1
ATOM 972 C C . SER A 1 119 ? -5.124 -14.166 9.671 1.00 47.53 119 SER A C 1
ATOM 974 O O . SER A 1 119 ? -4.757 -14.763 8.672 1.00 47.53 119 SER A O 1
ATOM 976 N N . TYR A 1 120 ? -4.423 -13.120 10.124 1.00 45.56 120 TYR A N 1
ATOM 977 C CA . TYR A 1 120 ? -3.227 -12.591 9.449 1.00 45.56 120 TYR A CA 1
ATOM 978 C C . TYR A 1 120 ? -2.086 -13.594 9.295 1.00 45.56 120 TYR A C 1
ATOM 980 O O . TYR A 1 120 ? -1.447 -13.638 8.247 1.00 45.56 120 TYR A O 1
ATOM 988 N N . GLN A 1 121 ? -1.790 -14.350 10.350 1.00 41.56 121 GLN A N 1
ATOM 989 C CA . GLN A 1 121 ? -0.705 -15.331 10.370 1.00 41.56 121 GLN A CA 1
ATOM 990 C C . GLN A 1 121 ? -1.086 -16.634 9.663 1.00 41.56 121 GLN A C 1
ATOM 992 O O . GLN A 1 121 ? -0.207 -17.339 9.173 1.00 41.56 121 GLN A O 1
ATOM 997 N N . GLN A 1 122 ? -2.380 -16.948 9.623 1.00 39.44 122 GLN A N 1
ATOM 998 C CA . GLN A 1 122 ? -2.937 -18.135 8.993 1.00 39.44 122 GLN A CA 1
ATOM 999 C C . GLN A 1 122 ? -3.402 -17.896 7.567 1.00 39.44 122 GLN A C 1
ATOM 1001 O O . GLN A 1 122 ? -3.728 -18.893 6.945 1.00 39.44 122 GLN A O 1
ATOM 1006 N N . LEU A 1 123 ? -3.418 -16.660 7.041 1.00 38.88 123 LEU A N 1
ATOM 1007 C CA . LEU A 1 123 ? -3.653 -16.376 5.621 1.00 38.88 123 LEU A CA 1
ATOM 1008 C C . LEU A 1 123 ? -2.568 -17.098 4.804 1.00 38.88 123 LEU A C 1
ATOM 1010 O O . LEU A 1 123 ? -1.460 -16.570 4.656 1.00 38.88 123 LEU A O 1
ATOM 1014 N N . PRO A 1 124 ? -2.847 -18.293 4.252 1.00 32.97 124 PRO A N 1
ATOM 1015 C CA . PRO A 1 124 ? -1.903 -18.984 3.400 1.00 32.97 124 PRO A CA 1
ATOM 1016 C C . PRO A 1 124 ? -1.974 -18.253 2.064 1.00 32.97 124 PRO A C 1
ATOM 1018 O O . PRO A 1 124 ? -3.057 -18.104 1.507 1.00 32.97 124 PRO A O 1
ATOM 1021 N N . ASP A 1 125 ? -0.857 -17.742 1.560 1.00 37.56 125 ASP A N 1
ATOM 1022 C CA . ASP A 1 125 ? -0.746 -17.198 0.202 1.00 37.56 125 ASP A CA 1
ATOM 1023 C C . ASP A 1 125 ? -1.710 -16.064 -0.224 1.00 37.56 125 ASP A C 1
ATOM 1025 O O . ASP A 1 125 ? -1.533 -15.534 -1.313 1.00 37.56 125 ASP A O 1
ATOM 1029 N N . VAL A 1 126 ? -2.645 -15.571 0.597 1.00 36.38 126 VAL A N 1
ATOM 1030 C CA . VAL A 1 126 ? -3.523 -14.433 0.225 1.00 36.38 126 VAL A CA 1
ATOM 1031 C C . VAL A 1 126 ? -2.744 -13.109 0.190 1.00 36.38 126 VAL A C 1
ATOM 1033 O O . VAL A 1 126 ? -3.064 -12.203 -0.577 1.00 36.38 126 VAL A O 1
ATOM 1036 N N . LEU A 1 127 ? -1.679 -13.015 0.996 1.00 35.78 127 LEU A N 1
ATOM 1037 C CA . LEU A 1 127 ? -0.675 -11.947 0.929 1.00 35.78 127 LEU A CA 1
ATOM 1038 C C . LEU A 1 127 ? 0.587 -12.355 0.168 1.00 35.78 127 LEU A C 1
ATOM 1040 O O . LEU A 1 127 ? 1.439 -11.499 -0.083 1.00 35.78 127 LEU A O 1
ATOM 1044 N N . SER A 1 128 ? 0.692 -13.612 -0.286 1.00 37.91 128 SER A N 1
ATOM 1045 C CA . SER A 1 128 ? 1.467 -13.823 -1.499 1.00 37.91 128 SER A CA 1
ATOM 1046 C C . SER A 1 128 ? 0.673 -13.066 -2.558 1.00 37.91 128 SER A C 1
ATOM 1048 O O . SER A 1 128 ? -0.414 -13.457 -2.965 1.00 37.91 128 SER A O 1
ATOM 1050 N N . PHE A 1 129 ? 1.155 -11.898 -2.973 1.00 41.28 129 PHE A N 1
ATOM 1051 C CA . PHE A 1 129 ? 0.579 -11.155 -4.091 1.00 41.28 129 PHE A CA 1
ATOM 1052 C C . PHE A 1 129 ? 0.744 -11.947 -5.417 1.00 41.28 129 PHE A C 1
ATOM 1054 O O . PHE A 1 129 ? 0.930 -11.360 -6.484 1.00 41.28 129 PHE A O 1
ATOM 1061 N N . ASN A 1 130 ? 0.713 -13.279 -5.382 1.00 36.19 130 ASN A N 1
ATOM 1062 C CA . ASN A 1 130 ? 0.545 -14.174 -6.503 1.00 36.19 130 ASN A CA 1
ATOM 1063 C C . ASN A 1 130 ? -0.877 -13.968 -7.017 1.00 36.19 130 ASN A C 1
ATOM 1065 O O . ASN A 1 130 ? -1.809 -14.629 -6.590 1.00 36.19 130 ASN A O 1
ATOM 1069 N N . PHE A 1 131 ? -1.019 -12.968 -7.890 1.00 40.59 131 PHE A N 1
ATOM 1070 C CA . PHE A 1 131 ? -2.229 -12.660 -8.643 1.00 40.59 131 PHE A CA 1
ATOM 1071 C C . PHE A 1 131 ? -3.514 -12.708 -7.799 1.00 40.59 131 PHE A C 1
ATOM 1073 O O . PHE A 1 131 ? -4.254 -13.686 -7.836 1.00 40.59 131 PHE A O 1
ATOM 1080 N N . LEU A 1 132 ? -3.878 -11.593 -7.150 1.00 50.38 132 LEU A N 1
ATOM 1081 C CA . LEU A 1 132 ? -5.313 -11.303 -7.060 1.00 50.38 132 LEU A CA 1
ATOM 1082 C C . LEU A 1 132 ? -5.826 -11.369 -8.503 1.00 50.38 132 LEU A C 1
ATOM 1084 O O . LEU A 1 132 ? -5.410 -10.548 -9.329 1.00 50.38 132 LEU A O 1
ATOM 1088 N N . GLY A 1 133 ? -6.614 -12.398 -8.823 1.00 55.19 133 GLY A N 1
ATOM 1089 C CA . GLY A 1 133 ? -7.176 -12.570 -10.157 1.00 55.19 133 GLY A CA 1
ATOM 1090 C C . GLY A 1 133 ? -7.885 -11.287 -10.582 1.00 55.19 133 GLY A C 1
ATOM 1091 O O . GLY A 1 133 ? -8.372 -10.537 -9.730 1.00 55.19 133 GLY A O 1
ATOM 1092 N N . GLU A 1 134 ? -7.948 -11.015 -11.888 1.00 61.59 134 GLU A N 1
ATOM 1093 C CA . GLU A 1 134 ? -8.689 -9.859 -12.431 1.00 61.59 134 GLU A CA 1
ATOM 1094 C C . GLU A 1 134 ? -10.110 -9.760 -11.852 1.00 61.59 134 GLU A C 1
ATOM 1096 O O . GLU A 1 134 ? -10.639 -8.666 -11.654 1.00 61.59 134 GLU A O 1
ATOM 1101 N N . GLU A 1 135 ? -10.676 -10.906 -11.475 1.00 69.94 135 GLU A N 1
ATOM 1102 C CA . GLU A 1 135 ? -11.973 -11.035 -10.830 1.00 69.94 135 GLU A CA 1
ATOM 1103 C C . GLU A 1 135 ? -12.076 -10.307 -9.486 1.00 69.94 135 GLU A C 1
ATOM 1105 O O . GLU A 1 135 ? -13.125 -9.749 -9.217 1.00 69.94 135 GLU A O 1
ATOM 1110 N N . LEU A 1 136 ? -11.026 -10.198 -8.668 1.00 81.38 136 LEU A N 1
ATOM 1111 C CA . LEU A 1 136 ? -11.102 -9.522 -7.359 1.00 81.38 136 LEU A CA 1
ATOM 1112 C C . LEU A 1 136 ? -10.723 -8.035 -7.407 1.00 81.38 136 LEU A C 1
ATOM 1114 O O . LEU A 1 136 ? -10.881 -7.322 -6.410 1.00 81.38 136 LEU A O 1
ATOM 1118 N N . PHE A 1 137 ? -10.201 -7.555 -8.540 1.00 87.25 137 PHE A N 1
ATOM 1119 C CA . PHE A 1 137 ? -9.783 -6.166 -8.687 1.00 87.25 137 PHE A CA 1
ATOM 1120 C C . PHE A 1 137 ? -10.969 -5.252 -9.010 1.00 87.25 137 PHE A C 1
ATOM 1122 O O . PHE A 1 137 ? -11.678 -5.440 -10.003 1.00 87.25 137 PHE A O 1
ATOM 1129 N N . VAL A 1 138 ? -11.144 -4.213 -8.194 1.00 90.94 138 VAL A N 1
ATOM 1130 C CA . VAL A 1 138 ? -12.267 -3.278 -8.297 1.00 90.94 138 VAL A CA 1
ATOM 1131 C C . VAL A 1 138 ? -11.799 -1.853 -8.570 1.00 90.94 138 VAL A C 1
ATOM 1133 O O . VAL A 1 138 ? -10.753 -1.403 -8.095 1.00 90.94 138 VAL A O 1
ATOM 1136 N N . GLY A 1 139 ? -12.604 -1.155 -9.370 1.00 89.00 139 GLY A N 1
ATOM 1137 C CA . GLY A 1 139 ? -12.431 0.253 -9.689 1.00 89.00 139 GLY A CA 1
ATOM 1138 C C . GLY A 1 139 ? -11.274 0.559 -10.635 1.00 89.00 139 GLY A C 1
ATOM 1139 O O . GLY A 1 139 ? -10.777 -0.293 -11.375 1.00 89.00 139 GLY A O 1
ATOM 1140 N N . ARG A 1 140 ? -10.863 1.832 -10.662 1.00 91.38 140 ARG A N 1
ATOM 1141 C CA . ARG A 1 140 ? -9.636 2.324 -11.339 1.00 91.38 140 ARG A CA 1
ATOM 1142 C C . ARG A 1 140 ? -9.553 2.076 -12.853 1.00 91.38 140 ARG A C 1
ATOM 1144 O O . ARG A 1 140 ? -8.508 2.308 -13.464 1.00 91.38 140 ARG A O 1
ATOM 1151 N N . LYS A 1 141 ? -10.666 1.721 -13.507 1.00 90.94 141 LYS A N 1
ATOM 1152 C CA . LYS A 1 141 ? -10.749 1.487 -14.966 1.00 90.94 141 LYS A CA 1
ATOM 1153 C C . LYS A 1 141 ? -10.264 2.683 -15.790 1.00 90.94 141 LYS A C 1
ATOM 1155 O O . LYS A 1 141 ? -9.670 2.519 -16.853 1.00 90.94 141 LYS A O 1
ATOM 1160 N N . ARG A 1 142 ? -10.528 3.913 -15.330 1.00 91.81 142 ARG A N 1
ATOM 1161 C CA . ARG A 1 142 ? -10.032 5.139 -15.983 1.00 91.81 142 ARG A CA 1
ATOM 1162 C C . ARG A 1 142 ? -8.509 5.241 -15.900 1.00 91.81 142 ARG A C 1
ATOM 1164 O O . ARG A 1 142 ? -7.878 5.519 -16.913 1.00 91.81 142 ARG A O 1
ATOM 1171 N N . LEU A 1 143 ? -7.946 4.983 -14.722 1.00 94.25 143 LEU A N 1
ATOM 1172 C CA . LEU A 1 143 ? -6.509 5.055 -14.479 1.00 94.25 143 LEU A CA 1
ATOM 1173 C C . LEU A 1 143 ? -5.754 3.999 -15.294 1.00 94.25 143 LEU A C 1
ATOM 1175 O O . LEU A 1 143 ? -4.761 4.322 -15.933 1.00 94.25 143 LEU A O 1
ATOM 1179 N N . ILE A 1 144 ? -6.268 2.767 -15.356 1.00 94.44 144 ILE A N 1
ATOM 1180 C CA . ILE A 1 144 ? -5.693 1.705 -16.196 1.00 94.44 144 ILE A CA 1
ATOM 1181 C C . ILE A 1 144 ? -5.682 2.122 -17.672 1.00 94.44 144 ILE A C 1
ATOM 1183 O O . ILE A 1 144 ? -4.637 2.055 -18.316 1.00 94.44 144 ILE A O 1
ATOM 1187 N N . ARG A 1 145 ? -6.807 2.628 -18.201 1.00 94.75 145 ARG A N 1
ATOM 1188 C CA . ARG A 1 145 ? -6.869 3.129 -19.586 1.00 94.75 145 ARG A CA 1
ATOM 1189 C C . ARG A 1 145 ? -5.837 4.222 -19.847 1.00 94.75 145 ARG A C 1
ATOM 1191 O O . ARG A 1 145 ? -5.177 4.199 -20.879 1.00 94.75 145 ARG A O 1
ATOM 1198 N N . GLU A 1 146 ? -5.669 5.145 -18.906 1.00 95.38 146 GLU A N 1
ATOM 1199 C CA . GLU A 1 146 ? -4.694 6.229 -19.016 1.00 95.38 146 GLU A CA 1
ATOM 1200 C C . GLU A 1 146 ? -3.237 5.736 -18.980 1.00 95.38 146 GLU A C 1
ATOM 1202 O O . GLU A 1 146 ? -2.388 6.268 -19.700 1.00 95.38 146 GLU A O 1
ATOM 1207 N N . LEU A 1 147 ? -2.944 4.712 -18.170 1.00 95.44 147 LEU A N 1
ATOM 1208 C CA . LEU A 1 147 ? -1.630 4.064 -18.093 1.00 95.44 147 LEU A CA 1
ATOM 1209 C C . LEU A 1 147 ? -1.305 3.259 -19.360 1.00 95.44 147 LEU A C 1
ATOM 1211 O O . LEU A 1 147 ? -0.145 3.181 -19.758 1.00 95.44 147 LEU A O 1
ATOM 1215 N N . LEU A 1 148 ? -2.313 2.701 -20.030 1.00 93.56 148 LEU A N 1
ATOM 1216 C CA . LEU A 1 148 ? -2.136 1.987 -21.297 1.00 93.56 148 LEU A CA 1
ATOM 1217 C C . LEU A 1 148 ? -2.031 2.938 -22.498 1.00 93.56 148 LEU A C 1
ATOM 1219 O O . LEU A 1 148 ? -1.354 2.622 -23.474 1.00 93.56 148 LEU A O 1
ATOM 1223 N N . SER A 1 149 ? -2.634 4.129 -22.421 1.00 92.38 149 SER A N 1
ATOM 1224 C CA . SER A 1 149 ? -2.636 5.132 -23.496 1.00 92.38 149 SER A CA 1
ATOM 1225 C C . SER A 1 149 ? -1.478 6.141 -23.421 1.00 92.38 149 SER A C 1
ATOM 1227 O O . SER A 1 149 ? -1.590 7.259 -23.934 1.00 92.38 149 SER A O 1
ATOM 1229 N N . LEU A 1 150 ? -0.384 5.817 -22.727 1.00 91.00 150 LEU A N 1
ATOM 1230 C CA . LEU A 1 150 ? 0.730 6.747 -22.526 1.00 91.00 150 LEU A CA 1
ATOM 1231 C C . LEU A 1 150 ? 1.441 7.095 -23.836 1.00 91.00 150 LEU A C 1
ATOM 1233 O O . LEU A 1 150 ? 1.662 6.256 -24.707 1.00 91.00 150 LEU A O 1
ATOM 1237 N N . SER A 1 151 ? 1.863 8.355 -23.943 1.00 81.50 151 SER A N 1
ATOM 1238 C CA . SER A 1 151 ? 2.558 8.857 -25.128 1.00 81.50 151 SER A CA 1
ATOM 1239 C C . SER A 1 151 ? 3.945 8.231 -25.308 1.00 81.50 151 SER A C 1
ATOM 1241 O O . SER A 1 151 ? 4.642 7.939 -24.336 1.00 81.50 151 SER A O 1
ATOM 1243 N N . ASN A 1 152 ? 4.431 8.204 -26.552 1.00 82.75 152 ASN A N 1
ATOM 1244 C CA . ASN A 1 152 ? 5.805 7.807 -26.878 1.00 82.75 152 ASN A CA 1
ATOM 1245 C C . ASN A 1 152 ? 6.887 8.743 -26.311 1.00 82.75 152 ASN A C 1
ATOM 1247 O O . ASN A 1 152 ? 8.068 8.468 -26.503 1.00 82.75 152 ASN A O 1
ATOM 1251 N N . LYS A 1 153 ? 6.538 9.849 -25.636 1.00 87.56 153 LYS A N 1
ATOM 1252 C CA . LYS A 1 153 ? 7.496 10.722 -24.927 1.00 87.56 153 LYS A CA 1
ATOM 1253 C C . LYS A 1 153 ? 7.711 10.306 -23.473 1.00 87.56 153 LYS A C 1
ATOM 1255 O O . LYS A 1 153 ? 8.775 10.568 -22.922 1.00 87.56 153 LYS A O 1
ATOM 1260 N N . THR A 1 154 ? 6.737 9.630 -22.873 1.00 94.38 154 THR A N 1
ATOM 1261 C CA . THR A 1 154 ? 6.829 9.155 -21.493 1.00 94.38 154 THR A CA 1
ATOM 1262 C C . THR A 1 154 ? 7.780 7.962 -21.439 1.00 94.38 154 THR A C 1
ATOM 1264 O O . THR A 1 154 ? 7.662 7.024 -22.225 1.00 94.38 154 THR A O 1
ATOM 1267 N N . ARG A 1 155 ? 8.780 8.028 -20.560 1.00 94.38 155 ARG A N 1
ATOM 1268 C CA . ARG A 1 155 ? 9.758 6.955 -20.311 1.00 94.38 155 ARG A CA 1
ATOM 1269 C C . ARG A 1 155 ? 9.559 6.308 -18.965 1.00 94.38 155 ARG A C 1
ATOM 1271 O O . ARG A 1 155 ? 9.890 5.142 -18.807 1.00 94.38 155 ARG A O 1
ATOM 1278 N N . ILE A 1 156 ? 9.031 7.061 -18.010 1.00 96.62 156 ILE A N 1
ATOM 1279 C CA . ILE A 1 156 ? 8.832 6.578 -16.660 1.00 96.62 156 ILE A CA 1
ATOM 1280 C C . ILE A 1 156 ? 7.482 7.026 -16.119 1.00 96.62 156 ILE A C 1
ATOM 1282 O O . ILE A 1 156 ? 7.041 8.159 -16.333 1.00 96.62 156 ILE A O 1
ATOM 1286 N N . VAL A 1 157 ? 6.838 6.115 -15.407 1.00 97.81 157 VAL A N 1
ATOM 1287 C CA . VAL A 1 157 ? 5.599 6.338 -14.686 1.00 97.81 157 VAL A CA 1
ATOM 1288 C C . VAL A 1 157 ? 5.810 5.974 -13.234 1.00 97.81 157 VAL A C 1
ATOM 1290 O O . VAL A 1 157 ? 6.170 4.840 -12.935 1.00 97.81 157 VAL A O 1
ATOM 1293 N N . ALA A 1 158 ? 5.570 6.928 -12.343 1.00 97.62 158 ALA A N 1
ATOM 1294 C CA . ALA A 1 158 ? 5.629 6.710 -10.907 1.00 97.62 158 ALA A CA 1
ATOM 1295 C C . ALA A 1 158 ? 4.220 6.631 -10.326 1.00 97.62 158 ALA A C 1
ATOM 1297 O O . ALA A 1 158 ? 3.468 7.597 -10.407 1.00 97.62 158 ALA A O 1
ATOM 1298 N N . ILE A 1 159 ? 3.880 5.491 -9.732 1.00 97.94 159 ILE A N 1
ATOM 1299 C CA . ILE A 1 159 ? 2.646 5.275 -8.979 1.00 97.94 159 ILE A CA 1
ATOM 1300 C C . ILE A 1 159 ? 3.000 5.395 -7.497 1.00 97.94 159 ILE A C 1
ATOM 1302 O O . ILE A 1 159 ? 3.756 4.589 -6.951 1.00 97.94 159 ILE A O 1
ATOM 1306 N N . ILE A 1 160 ? 2.479 6.437 -6.859 1.00 96.31 160 ILE A N 1
ATOM 1307 C CA . ILE A 1 160 ? 2.835 6.845 -5.501 1.00 96.31 160 ILE A CA 1
ATOM 1308 C C . ILE A 1 160 ? 1.602 6.766 -4.615 1.00 96.31 160 ILE A C 1
ATOM 1310 O O . ILE A 1 160 ? 0.514 7.128 -5.040 1.00 96.31 160 ILE A O 1
ATOM 1314 N N . GLY A 1 161 ? 1.761 6.321 -3.376 1.00 91.69 161 GLY A N 1
ATOM 1315 C CA . GLY A 1 161 ? 0.670 6.292 -2.409 1.00 91.69 161 GLY A CA 1
ATOM 1316 C C . GLY A 1 161 ? 1.035 5.501 -1.165 1.00 91.69 161 GLY A C 1
ATOM 1317 O O . GLY A 1 161 ? 2.053 4.801 -1.129 1.00 91.69 161 GLY A O 1
ATOM 1318 N N . ILE A 1 162 ? 0.187 5.579 -0.148 1.00 85.88 162 ILE A N 1
ATOM 1319 C CA . ILE A 1 162 ? 0.436 4.952 1.154 1.00 85.88 162 ILE A CA 1
ATOM 1320 C C . ILE A 1 162 ? 0.468 3.409 1.072 1.00 85.88 162 ILE A C 1
ATOM 1322 O O . ILE A 1 162 ? 0.064 2.824 0.054 1.00 85.88 162 ILE A O 1
ATOM 1326 N N . PRO A 1 163 ? 1.022 2.703 2.074 1.00 83.50 163 PRO A N 1
ATOM 1327 C CA . PRO A 1 163 ? 0.948 1.241 2.145 1.00 83.50 163 PRO A CA 1
ATOM 1328 C C . PRO A 1 163 ? -0.499 0.734 2.040 1.00 83.50 163 PRO A C 1
ATOM 1330 O O . PRO A 1 163 ? -1.431 1.428 2.427 1.00 83.50 163 PRO A O 1
ATOM 1333 N N . GLY A 1 164 ? -0.710 -0.446 1.450 1.00 81.38 164 GLY A N 1
ATOM 1334 C CA . GLY A 1 164 ? -2.051 -1.047 1.340 1.00 81.38 164 GLY A CA 1
ATOM 1335 C C . GLY A 1 164 ? -3.025 -0.382 0.352 1.00 81.38 164 GLY A C 1
ATOM 1336 O O . GLY A 1 164 ? -4.083 -0.942 0.080 1.00 81.38 164 GLY A O 1
ATOM 1337 N N . VAL A 1 165 ? -2.670 0.754 -0.267 1.00 88.75 165 VAL A N 1
ATOM 1338 C CA . VAL A 1 165 ? -3.563 1.461 -1.211 1.00 88.75 165 VAL A CA 1
ATOM 1339 C C . VAL A 1 165 ? -3.788 0.712 -2.539 1.00 88.75 165 VAL A C 1
ATOM 1341 O O . VAL A 1 165 ? -4.710 1.029 -3.283 1.00 88.75 165 VAL A O 1
ATOM 1344 N N . GLY A 1 166 ? -2.975 -0.305 -2.853 1.00 90.12 166 GLY A N 1
ATOM 1345 C CA . GLY A 1 166 ? -3.134 -1.141 -4.055 1.00 90.12 166 GLY A CA 1
ATOM 1346 C C . GLY A 1 166 ? -2.254 -0.763 -5.255 1.00 90.12 166 GLY A C 1
ATOM 1347 O O . GLY A 1 166 ? -2.633 -1.040 -6.390 1.00 90.12 166 GLY A O 1
ATOM 1348 N N . LYS A 1 167 ? -1.077 -0.154 -5.030 1.00 93.31 167 LYS A N 1
ATOM 1349 C CA . LYS A 1 167 ? -0.101 0.183 -6.094 1.00 93.31 167 LYS A CA 1
ATOM 1350 C C . LYS A 1 167 ? 0.346 -1.051 -6.886 1.00 93.31 167 LYS A C 1
ATOM 1352 O O . LYS A 1 167 ? 0.233 -1.065 -8.108 1.00 93.31 167 LYS A O 1
ATOM 1357 N N . THR A 1 168 ? 0.784 -2.091 -6.176 1.00 91.06 168 THR A N 1
ATOM 1358 C CA . THR A 1 168 ? 1.189 -3.388 -6.737 1.00 91.06 168 THR A CA 1
ATOM 1359 C C . THR A 1 168 ? 0.061 -4.018 -7.544 1.00 91.06 168 THR A C 1
ATOM 1361 O O . THR A 1 168 ? 0.266 -4.411 -8.690 1.00 91.06 168 THR A O 1
ATOM 1364 N N . SER A 1 169 ? -1.156 -4.046 -6.990 1.00 90.50 169 SER A N 1
ATOM 1365 C CA . SER A 1 169 ? -2.333 -4.582 -7.679 1.00 90.50 169 SER A CA 1
ATOM 1366 C C . SER A 1 169 ? -2.639 -3.808 -8.963 1.00 90.50 169 SER A C 1
ATOM 1368 O O . SER A 1 169 ? -2.853 -4.422 -10.001 1.00 90.50 169 SER A O 1
ATOM 1370 N N . LEU A 1 170 ? -2.586 -2.470 -8.935 1.00 93.56 170 LEU A N 1
ATOM 1371 C CA . LEU A 1 170 ? -2.769 -1.643 -10.131 1.00 93.56 170 LEU A CA 1
ATOM 1372 C C . LEU A 1 170 ? -1.699 -1.929 -11.196 1.00 93.56 170 LEU A C 1
ATOM 1374 O O . LEU A 1 170 ? -2.035 -2.091 -12.365 1.00 93.56 170 LEU A O 1
ATOM 1378 N N . MET A 1 171 ? -0.422 -2.011 -10.809 1.00 93.50 171 MET A N 1
ATOM 1379 C CA . MET A 1 171 ? 0.663 -2.342 -11.739 1.00 93.50 171 MET A CA 1
ATOM 1380 C C . MET A 1 171 ? 0.463 -3.719 -12.377 1.00 93.50 171 MET A C 1
ATOM 1382 O O . MET A 1 171 ? 0.650 -3.850 -13.584 1.00 93.50 171 MET A O 1
ATOM 1386 N N . LYS A 1 172 ? 0.020 -4.716 -11.604 1.00 90.38 172 LYS A N 1
ATOM 1387 C CA . LYS A 1 172 ? -0.296 -6.060 -12.110 1.00 90.38 172 LYS A CA 1
ATOM 1388 C C . LYS A 1 172 ? -1.464 -6.054 -13.099 1.00 90.38 172 LYS A C 1
ATOM 1390 O O . LYS A 1 172 ? -1.359 -6.692 -14.138 1.00 90.38 172 LYS A O 1
ATOM 1395 N N . GLN A 1 173 ? -2.517 -5.278 -12.837 1.00 89.94 173 GLN A N 1
ATOM 1396 C CA . GLN A 1 173 ? -3.644 -5.112 -13.769 1.00 89.94 173 GLN A CA 1
ATOM 1397 C C . GLN A 1 173 ? -3.253 -4.412 -15.074 1.00 89.94 173 GLN A C 1
ATOM 1399 O O . GLN A 1 173 ? -3.796 -4.701 -16.134 1.00 89.94 173 GLN A O 1
ATOM 1404 N N . VAL A 1 174 ? -2.303 -3.476 -15.023 1.00 92.88 174 VAL A N 1
ATOM 1405 C CA . VAL A 1 174 ? -1.746 -2.887 -16.248 1.00 92.88 174 VAL A CA 1
ATOM 1406 C C . VAL A 1 174 ? -0.893 -3.916 -16.985 1.00 92.88 174 VAL A C 1
ATOM 1408 O O . VAL A 1 174 ? -1.018 -4.050 -18.198 1.00 92.88 174 VAL A O 1
ATOM 1411 N N . ALA A 1 175 ? -0.049 -4.658 -16.266 1.00 90.88 175 ALA A N 1
ATOM 1412 C CA . ALA A 1 175 ? 0.815 -5.684 -16.835 1.00 90.88 175 ALA A CA 1
ATOM 1413 C C . ALA A 1 175 ? 0.032 -6.821 -17.518 1.00 90.88 175 ALA A C 1
ATOM 1415 O O . ALA A 1 175 ? 0.459 -7.269 -18.580 1.00 90.88 175 ALA A O 1
ATOM 1416 N N . SER A 1 176 ? -1.113 -7.247 -16.967 1.00 87.81 176 SER A N 1
ATOM 1417 C CA . SER A 1 176 ? -1.945 -8.310 -17.558 1.00 87.81 176 SER A CA 1
ATOM 1418 C C . SER A 1 176 ? -2.548 -7.925 -18.913 1.00 87.81 176 SER A C 1
ATOM 1420 O O . SER A 1 176 ? -2.766 -8.790 -19.756 1.00 87.81 176 SER A O 1
ATOM 1422 N N . GLN A 1 177 ? -2.747 -6.627 -19.168 1.00 88.62 177 GLN A N 1
ATOM 1423 C CA . GLN A 1 177 ? -3.269 -6.106 -20.439 1.00 88.62 177 GLN A CA 1
ATOM 1424 C C . GLN A 1 177 ? -2.179 -5.869 -21.496 1.00 88.62 177 GLN A C 1
ATOM 1426 O O . GLN A 1 177 ? -2.461 -5.397 -22.600 1.00 88.62 177 GLN A O 1
ATOM 1431 N N . LEU A 1 178 ? -0.923 -6.176 -21.171 1.00 87.94 178 LEU A N 1
ATOM 1432 C CA . LEU A 1 178 ? 0.219 -6.065 -22.069 1.00 87.94 178 LEU A CA 1
ATOM 1433 C C . LEU A 1 178 ? 0.664 -7.453 -22.540 1.00 87.94 178 LEU A C 1
ATOM 1435 O O . LEU A 1 178 ? 0.397 -8.476 -21.915 1.00 87.94 178 LEU A O 1
ATOM 1439 N N . LYS A 1 179 ? 1.399 -7.503 -23.654 1.00 85.50 179 LYS A N 1
ATOM 1440 C CA . LYS A 1 179 ? 1.993 -8.756 -24.132 1.00 85.50 179 LYS A CA 1
ATOM 1441 C C . LYS A 1 179 ? 3.025 -9.242 -23.110 1.00 85.50 179 LYS A C 1
ATOM 1443 O O . LYS A 1 179 ? 4.072 -8.614 -22.973 1.00 85.50 179 LYS A O 1
ATOM 1448 N N . LEU A 1 180 ? 2.756 -10.369 -22.445 1.00 77.25 180 LEU A N 1
ATOM 1449 C CA . LEU A 1 180 ? 3.580 -10.895 -21.343 1.00 77.25 180 LEU A CA 1
ATOM 1450 C C . LEU A 1 180 ? 5.063 -11.046 -21.701 1.00 77.25 180 LEU A C 1
ATOM 1452 O O . LEU A 1 180 ? 5.926 -10.736 -20.890 1.00 77.25 180 LEU A O 1
ATOM 1456 N N . SER A 1 181 ? 5.374 -11.433 -22.939 1.00 80.75 181 SER A N 1
ATOM 1457 C CA . SER A 1 181 ? 6.762 -11.576 -23.397 1.00 80.75 181 SER A CA 1
ATOM 1458 C C . SER A 1 181 ? 7.534 -10.243 -23.436 1.00 80.75 181 SER A C 1
ATOM 1460 O O . SER A 1 181 ? 8.752 -10.221 -23.551 1.00 80.75 181 SER A O 1
ATOM 1462 N N . HIS A 1 182 ? 6.839 -9.105 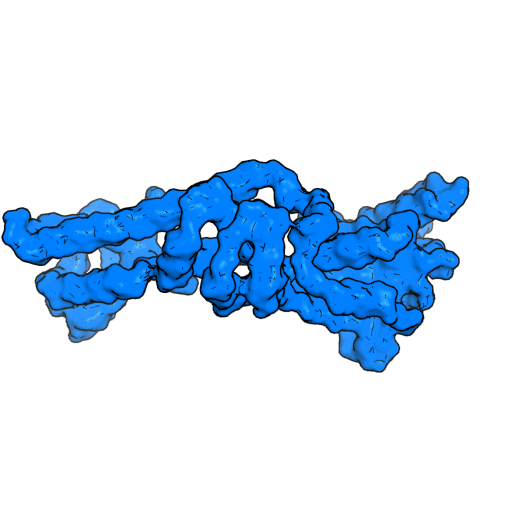-23.342 1.00 88.19 182 HIS A N 1
ATOM 1463 C CA . HIS A 1 182 ? 7.436 -7.769 -23.294 1.00 88.19 182 HIS A CA 1
ATOM 1464 C C . HIS A 1 182 ? 7.389 -7.150 -21.885 1.00 88.19 182 HIS A C 1
ATOM 1466 O O . HIS A 1 182 ? 7.809 -6.003 -21.714 1.00 88.19 182 HIS A O 1
ATOM 1472 N N . VAL A 1 183 ? 6.870 -7.871 -20.887 1.00 91.19 183 VAL A N 1
ATOM 1473 C CA . VAL A 1 183 ? 6.716 -7.394 -19.511 1.00 91.19 183 VAL A CA 1
ATOM 1474 C C . VAL A 1 183 ? 7.839 -7.953 -18.650 1.00 91.19 183 VAL A C 1
ATOM 1476 O O . VAL A 1 183 ? 7.947 -9.158 -18.449 1.00 91.19 183 VAL A O 1
ATOM 1479 N N . PHE A 1 184 ? 8.648 -7.057 -18.098 1.00 92.38 184 PHE A N 1
ATOM 1480 C CA . PHE A 1 184 ? 9.623 -7.379 -17.067 1.00 92.38 184 PHE A CA 1
ATOM 1481 C C . PHE A 1 184 ? 9.074 -6.955 -15.708 1.00 92.38 184 PHE A C 1
ATOM 1483 O O . PHE A 1 184 ? 8.605 -5.825 -15.574 1.00 92.38 184 PHE A O 1
ATOM 1490 N N . TRP A 1 185 ? 9.172 -7.820 -14.702 1.00 93.12 185 TRP A N 1
ATOM 1491 C CA . TRP A 1 185 ? 8.774 -7.511 -13.330 1.00 93.12 185 TRP A CA 1
ATOM 1492 C C . TRP A 1 185 ? 9.938 -7.737 -12.371 1.00 93.12 185 TRP A C 1
ATOM 1494 O O . TRP A 1 185 ? 10.559 -8.799 -12.383 1.00 93.12 185 TRP A O 1
ATOM 1504 N N . TYR A 1 186 ? 10.206 -6.754 -11.516 1.00 92.31 186 TYR A N 1
ATOM 1505 C CA . TYR A 1 186 ? 11.184 -6.855 -10.443 1.00 92.31 186 TYR A CA 1
ATOM 1506 C C . TYR A 1 186 ? 10.634 -6.212 -9.173 1.00 92.31 186 TYR A C 1
ATOM 1508 O O . TYR A 1 186 ? 10.292 -5.031 -9.162 1.00 92.31 186 TYR A O 1
ATOM 1516 N N . GLU A 1 187 ? 10.579 -6.976 -8.090 1.00 90.31 187 GLU A N 1
ATOM 1517 C CA . GLU A 1 187 ? 10.128 -6.495 -6.786 1.00 90.31 187 GLU A CA 1
ATOM 1518 C C . GLU A 1 187 ? 11.316 -6.361 -5.835 1.00 90.31 187 GLU A C 1
ATOM 1520 O O . GLU A 1 187 ? 12.085 -7.303 -5.617 1.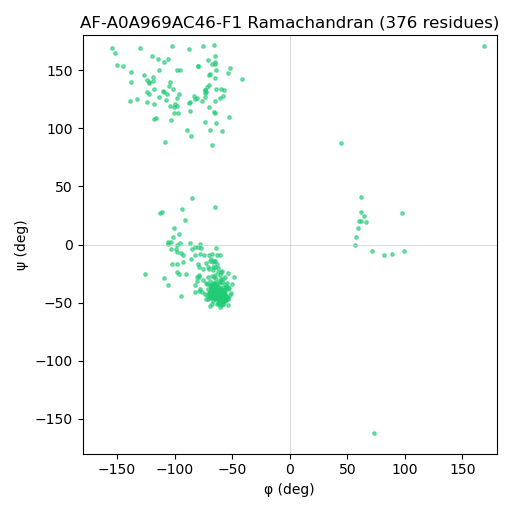00 90.31 187 GLU A O 1
ATOM 1525 N N . PHE A 1 188 ? 11.485 -5.165 -5.274 1.00 87.69 188 PHE A N 1
ATOM 1526 C CA . PHE A 1 188 ? 12.514 -4.928 -4.275 1.00 87.69 188 PHE A CA 1
ATOM 1527 C C . PHE A 1 188 ? 12.117 -5.558 -2.942 1.00 87.69 188 PHE A C 1
ATOM 1529 O O . PHE A 1 188 ? 11.011 -5.355 -2.451 1.00 87.69 188 PHE A O 1
ATOM 1536 N N . HIS A 1 189 ? 13.061 -6.278 -2.339 1.00 84.25 189 HIS A N 1
ATOM 1537 C CA . HIS A 1 189 ? 12.918 -6.888 -1.023 1.00 84.25 189 HIS A CA 1
ATOM 1538 C C . HIS A 1 189 ? 14.023 -6.367 -0.102 1.00 84.25 189 HIS A C 1
ATOM 1540 O O . HIS A 1 189 ? 15.181 -6.225 -0.516 1.00 84.25 189 HIS A O 1
ATOM 1546 N N . SER A 1 190 ? 13.682 -6.086 1.157 1.00 78.81 190 SER A N 1
ATOM 1547 C CA . SER A 1 190 ? 14.653 -5.662 2.169 1.00 78.81 190 SER A CA 1
ATOM 1548 C C . SER A 1 190 ? 15.767 -6.701 2.317 1.00 78.81 190 SER A C 1
ATOM 1550 O O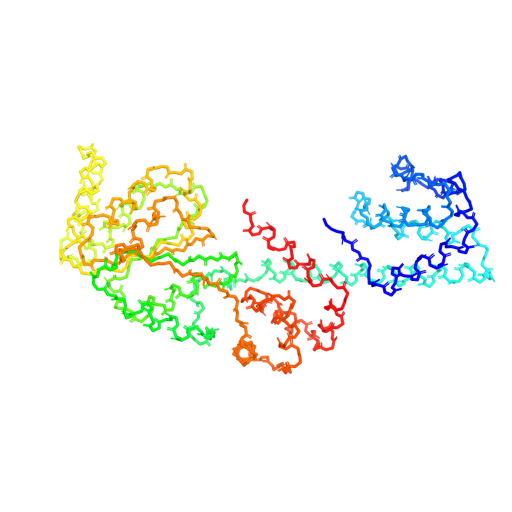 . SER A 1 190 ? 15.497 -7.895 2.412 1.00 78.81 190 SER A O 1
ATOM 1552 N N . GLY A 1 191 ? 17.024 -6.253 2.334 1.00 75.56 191 GLY A N 1
ATOM 1553 C CA . GLY A 1 191 ? 18.191 -7.132 2.482 1.00 75.56 191 GLY A CA 1
ATOM 1554 C C . GLY A 1 191 ? 18.672 -7.822 1.197 1.00 75.56 191 GLY A C 1
ATOM 1555 O O . GLY A 1 191 ? 19.774 -8.358 1.195 1.00 75.56 191 GLY A O 1
ATOM 1556 N N . LEU A 1 192 ? 17.924 -7.753 0.086 1.00 74.25 192 LEU A N 1
ATOM 1557 C CA . LEU A 1 192 ? 18.291 -8.362 -1.208 1.00 74.25 192 LEU A CA 1
ATOM 1558 C C . LEU A 1 192 ? 18.585 -7.318 -2.306 1.00 74.25 192 LEU A C 1
ATOM 1560 O O . LEU A 1 192 ? 18.424 -7.569 -3.503 1.00 74.25 192 LEU A O 1
ATOM 1564 N N . LEU A 1 193 ? 19.019 -6.119 -1.910 1.00 83.25 193 LEU A N 1
ATOM 1565 C CA . LEU A 1 193 ? 19.214 -4.977 -2.807 1.00 83.25 193 LEU A CA 1
ATOM 1566 C C . LEU A 1 193 ? 20.597 -5.009 -3.471 1.00 83.25 193 LEU A C 1
ATOM 1568 O O . LEU A 1 193 ? 21.570 -4.483 -2.935 1.00 83.25 193 LEU A O 1
ATOM 1572 N N . SER A 1 194 ? 20.676 -5.597 -4.664 1.00 88.44 194 SER A N 1
ATOM 1573 C CA . SER A 1 194 ? 21.908 -5.664 -5.457 1.00 88.44 194 SER A CA 1
ATOM 1574 C C . SER A 1 194 ? 21.653 -5.266 -6.905 1.00 88.44 194 SER A C 1
ATOM 1576 O O . SER A 1 194 ? 20.823 -5.871 -7.585 1.00 88.44 194 SER A O 1
ATOM 1578 N N . LEU A 1 195 ? 22.412 -4.284 -7.403 1.00 91.56 195 LEU A N 1
ATOM 1579 C CA . LEU A 1 195 ? 22.370 -3.893 -8.813 1.00 91.56 195 LEU A CA 1
ATOM 1580 C C . LEU A 1 195 ? 22.735 -5.070 -9.727 1.00 91.56 195 LEU A C 1
ATOM 1582 O O . LEU A 1 195 ? 22.081 -5.283 -10.743 1.00 91.56 195 LEU A O 1
ATOM 1586 N N . ASN A 1 196 ? 23.712 -5.890 -9.335 1.00 89.81 196 ASN A N 1
ATOM 1587 C CA . ASN A 1 196 ? 24.103 -7.065 -10.108 1.00 89.81 196 ASN A CA 1
ATOM 1588 C C . ASN A 1 196 ? 22.943 -8.064 -10.265 1.00 89.81 196 ASN A C 1
ATOM 1590 O O . ASN A 1 196 ? 22.758 -8.617 -11.346 1.00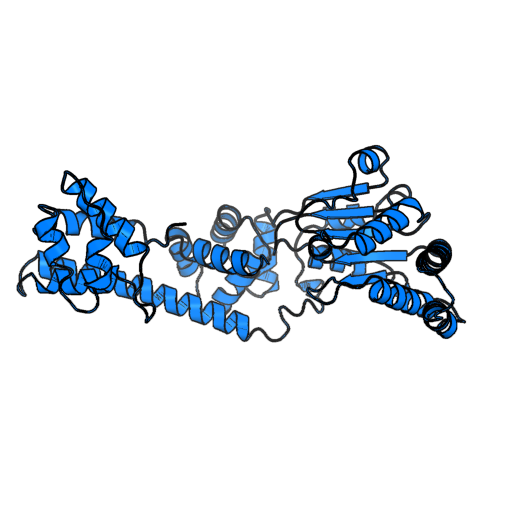 89.81 196 ASN A O 1
ATOM 1594 N N . ASN A 1 197 ? 22.115 -8.244 -9.230 1.00 88.06 197 ASN A N 1
ATOM 1595 C CA . ASN A 1 197 ? 20.941 -9.119 -9.315 1.00 88.06 197 ASN A CA 1
ATOM 1596 C C . ASN A 1 197 ? 19.918 -8.578 -10.320 1.00 88.06 197 ASN A C 1
ATOM 1598 O O . ASN A 1 197 ? 19.412 -9.337 -11.144 1.00 88.06 197 ASN A O 1
ATOM 1602 N N . ILE A 1 198 ? 19.665 -7.266 -10.313 1.00 92.56 198 ILE A N 1
ATOM 1603 C CA . ILE A 1 198 ? 18.773 -6.616 -11.286 1.00 92.56 198 ILE A CA 1
ATOM 1604 C C . ILE A 1 198 ? 19.306 -6.803 -12.709 1.00 92.56 198 ILE A C 1
ATOM 1606 O O . ILE A 1 198 ? 18.553 -7.196 -13.597 1.00 92.56 198 ILE A O 1
ATOM 1610 N N . LEU A 1 199 ? 20.603 -6.558 -12.925 1.00 92.38 199 LEU A N 1
ATOM 1611 C CA . LEU A 1 199 ? 21.241 -6.694 -14.236 1.00 92.38 199 LEU A CA 1
ATOM 1612 C C . LEU A 1 199 ? 21.173 -8.134 -14.755 1.00 92.38 199 LEU A C 1
ATOM 1614 O O . LEU A 1 199 ? 20.822 -8.334 -15.914 1.00 92.38 199 LEU A O 1
ATOM 1618 N N . ILE A 1 200 ? 21.446 -9.132 -13.909 1.00 87.31 200 ILE A N 1
ATOM 1619 C CA . ILE A 1 200 ? 21.329 -10.553 -14.274 1.00 87.31 200 ILE A CA 1
ATOM 1620 C C . ILE A 1 200 ? 19.877 -10.910 -14.612 1.00 87.31 200 ILE A C 1
ATOM 1622 O O . ILE A 1 200 ? 19.634 -11.569 -15.619 1.00 87.31 200 ILE A O 1
ATOM 1626 N N . THR A 1 201 ? 18.913 -10.444 -13.816 1.00 89.75 201 THR A N 1
ATOM 1627 C CA . THR A 1 201 ? 17.488 -10.742 -14.036 1.00 89.75 201 THR A CA 1
ATOM 1628 C C . THR A 1 201 ? 16.988 -10.108 -15.339 1.00 89.75 201 THR A C 1
ATOM 1630 O O . THR A 1 201 ? 16.297 -10.755 -16.124 1.00 89.75 201 THR A O 1
ATOM 1633 N N . LEU A 1 202 ? 17.391 -8.864 -15.629 1.00 91.81 202 LEU A N 1
ATOM 1634 C CA . LEU A 1 202 ? 17.118 -8.206 -16.912 1.00 91.81 202 LEU A CA 1
ATOM 1635 C C . LEU A 1 202 ? 17.765 -8.953 -18.080 1.00 91.81 202 LEU A C 1
ATOM 1637 O O . LEU A 1 202 ? 17.134 -9.119 -19.119 1.00 91.81 202 LEU A O 1
ATOM 1641 N N . ALA A 1 203 ? 19.004 -9.415 -17.915 1.00 90.06 203 ALA A N 1
ATOM 1642 C CA . ALA A 1 203 ? 19.712 -10.167 -18.941 1.00 90.06 203 ALA A CA 1
ATOM 1643 C C . ALA A 1 203 ? 19.008 -11.475 -19.292 1.00 90.06 203 ALA A C 1
ATOM 1645 O O . ALA A 1 203 ? 18.855 -11.779 -20.468 1.00 90.06 203 ALA A O 1
ATOM 1646 N N . GLN A 1 204 ? 18.562 -12.221 -18.279 1.00 86.69 204 GLN A N 1
ATOM 1647 C CA . GLN A 1 204 ? 17.795 -13.454 -18.456 1.00 86.69 204 GLN A CA 1
ATOM 1648 C C . GLN A 1 204 ? 16.460 -13.175 -19.143 1.00 86.69 204 GLN A C 1
ATOM 1650 O O . GLN A 1 204 ? 16.106 -13.856 -20.100 1.00 86.69 204 GLN A O 1
ATOM 1655 N N . PHE A 1 205 ? 15.745 -12.135 -18.704 1.00 87.31 205 PHE A N 1
ATOM 1656 C CA . PHE A 1 205 ? 14.495 -11.726 -19.336 1.00 87.31 205 PHE A CA 1
ATOM 1657 C C . PHE A 1 205 ? 14.686 -11.405 -20.821 1.00 87.31 205 PHE A C 1
ATOM 1659 O O . PHE A 1 205 ? 13.964 -11.947 -21.650 1.00 87.31 205 PHE A O 1
ATOM 1666 N N . ILE A 1 206 ? 15.669 -10.565 -21.155 1.00 88.25 206 ILE A N 1
ATOM 1667 C CA . ILE A 1 206 ? 15.990 -10.185 -22.537 1.00 88.25 206 ILE A CA 1
ATOM 1668 C C . ILE A 1 206 ? 16.459 -11.402 -23.337 1.00 88.25 206 ILE A C 1
ATOM 1670 O O . ILE A 1 206 ? 16.041 -11.566 -24.479 1.00 88.25 206 ILE A O 1
ATOM 1674 N N . GLY A 1 207 ? 17.310 -12.243 -22.745 1.00 85.00 207 GLY A N 1
ATOM 1675 C CA . GLY A 1 207 ? 17.831 -13.456 -23.364 1.00 85.00 207 GLY A CA 1
ATOM 1676 C C . GLY A 1 207 ? 16.705 -14.385 -23.799 1.00 85.00 207 GLY A C 1
ATOM 1677 O O . GLY A 1 207 ? 16.661 -14.781 -24.953 1.00 85.00 207 GLY A O 1
ATOM 1678 N N . ASN A 1 208 ? 15.704 -14.601 -22.947 1.00 79.38 208 ASN A N 1
ATOM 1679 C CA . ASN A 1 208 ? 14.528 -15.412 -23.281 1.00 79.38 208 ASN A CA 1
ATOM 1680 C C . ASN A 1 208 ? 13.670 -14.849 -24.438 1.00 79.38 208 ASN A C 1
ATOM 1682 O O . ASN A 1 208 ? 12.739 -15.520 -24.877 1.00 79.38 208 ASN A O 1
ATOM 1686 N N . GLN A 1 209 ? 13.932 -13.621 -24.908 1.00 75.25 209 GLN A N 1
ATOM 1687 C CA . GLN A 1 209 ? 13.244 -12.992 -26.046 1.00 75.25 209 GLN A CA 1
ATOM 1688 C C . GLN A 1 209 ? 14.072 -12.988 -27.339 1.00 75.25 209 GLN A C 1
ATOM 1690 O O . GLN A 1 209 ? 13.592 -12.499 -28.362 1.00 75.25 209 GLN A O 1
ATOM 1695 N N . ILE A 1 210 ? 15.319 -13.463 -27.299 1.00 72.44 210 ILE A N 1
ATOM 1696 C CA . ILE A 1 210 ? 16.245 -13.478 -28.435 1.00 72.44 210 ILE A CA 1
ATOM 1697 C C . ILE A 1 210 ? 16.657 -14.936 -28.673 1.00 72.44 210 ILE A C 1
ATOM 1699 O O . ILE A 1 210 ? 16.944 -15.652 -27.720 1.00 72.44 210 ILE A O 1
ATOM 1703 N N . ASP A 1 211 ? 16.751 -15.370 -29.932 1.00 60.06 211 ASP A N 1
ATOM 1704 C CA . ASP A 1 211 ? 1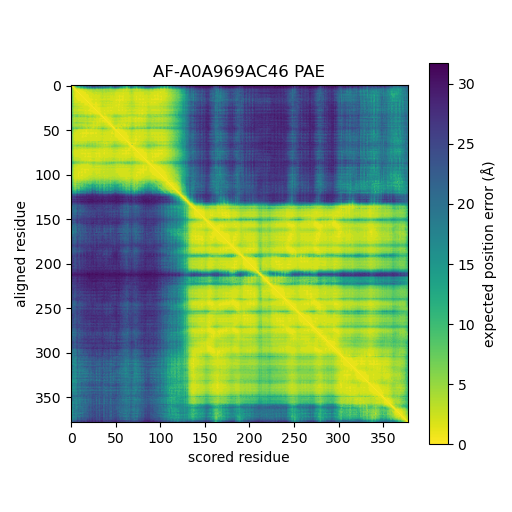7.128 -16.752 -30.291 1.00 60.06 211 ASP A CA 1
ATOM 1705 C C . ASP A 1 211 ? 18.541 -17.174 -29.801 1.00 60.06 211 ASP A C 1
ATOM 1707 O O . ASP A 1 211 ? 18.886 -18.349 -29.855 1.00 60.06 211 ASP A O 1
ATOM 1711 N N . ASP A 1 212 ? 19.346 -16.236 -29.280 1.00 57.12 212 ASP A N 1
ATOM 1712 C CA . ASP A 1 212 ? 20.711 -16.418 -28.738 1.00 57.12 212 ASP A CA 1
ATOM 1713 C C . ASP A 1 212 ? 20.766 -16.231 -27.195 1.00 57.12 212 ASP A C 1
ATOM 1715 O O . ASP A 1 212 ? 21.745 -15.754 -26.612 1.00 57.12 212 ASP A O 1
ATOM 1719 N N . GLY A 1 213 ? 19.646 -16.520 -26.521 1.00 53.38 213 GLY A N 1
ATOM 1720 C CA . GLY A 1 213 ? 19.321 -16.079 -25.160 1.00 53.38 213 GLY A CA 1
ATOM 1721 C C . GLY A 1 213 ? 20.257 -16.492 -24.024 1.00 53.38 213 GLY A C 1
ATOM 1722 O O . GLY A 1 213 ? 20.429 -15.727 -23.068 1.00 53.38 213 GLY A O 1
ATOM 1723 N N . ASP A 1 214 ? 20.917 -17.644 -24.139 1.00 55.78 214 ASP A N 1
ATOM 1724 C CA . ASP A 1 214 ? 21.852 -18.137 -23.119 1.00 55.78 214 ASP A CA 1
ATOM 1725 C C . ASP A 1 214 ? 23.144 -17.302 -23.045 1.00 55.78 214 ASP A C 1
ATOM 1727 O O . ASP A 1 214 ? 23.820 -17.259 -22.011 1.00 55.78 214 ASP A O 1
ATOM 1731 N N . ASN A 1 215 ? 23.471 -16.561 -24.108 1.00 69.69 215 ASN A N 1
ATOM 1732 C CA . ASN A 1 215 ? 24.751 -15.874 -24.229 1.00 69.69 215 ASN A CA 1
ATOM 1733 C C . ASN A 1 215 ? 24.799 -14.546 -23.448 1.00 69.69 215 ASN A C 1
ATOM 1735 O O . ASN A 1 215 ? 25.843 -14.164 -22.914 1.00 69.69 215 ASN A O 1
ATOM 1739 N N . LEU A 1 216 ? 23.672 -13.834 -23.306 1.00 80.06 216 LEU A N 1
ATOM 1740 C CA . LEU A 1 216 ? 23.662 -12.491 -22.705 1.00 80.06 216 LEU A CA 1
ATOM 1741 C C . LEU A 1 216 ? 23.888 -12.517 -21.186 1.00 80.06 216 LEU A C 1
ATOM 1743 O O . LEU A 1 216 ? 24.705 -11.757 -20.658 1.00 80.06 216 LEU A O 1
ATOM 1747 N N . ALA A 1 217 ? 23.187 -13.403 -20.472 1.00 74.25 217 ALA A N 1
ATOM 1748 C CA . ALA A 1 217 ? 23.351 -13.546 -19.026 1.00 74.25 217 ALA A CA 1
ATOM 1749 C C . ALA A 1 217 ? 24.743 -14.088 -18.663 1.00 74.25 217 ALA A C 1
ATOM 1751 O O . ALA A 1 217 ? 25.312 -13.684 -17.648 1.00 74.25 217 ALA A O 1
ATOM 1752 N N . PHE A 1 218 ? 25.307 -14.964 -19.500 1.00 75.88 218 PHE A N 1
ATOM 1753 C CA . PHE A 1 218 ? 26.680 -15.440 -19.361 1.00 75.88 218 PHE A CA 1
ATOM 1754 C C . PHE A 1 218 ? 27.698 -14.315 -19.599 1.00 75.88 218 PHE A C 1
ATOM 1756 O O . PHE A 1 218 ? 28.554 -14.074 -18.748 1.00 75.88 218 PHE A O 1
ATOM 1763 N N . THR A 1 219 ? 27.540 -13.553 -20.686 1.00 79.62 219 THR A N 1
ATOM 1764 C CA . THR A 1 219 ? 28.403 -12.410 -21.030 1.00 79.62 219 THR A CA 1
ATOM 1765 C C . THR A 1 219 ? 28.484 -11.406 -19.882 1.00 79.62 219 THR A C 1
ATOM 1767 O O . THR A 1 219 ? 29.574 -10.993 -19.494 1.00 79.62 219 THR A O 1
ATOM 1770 N N . LEU A 1 220 ? 27.351 -11.061 -19.262 1.00 79.81 220 LEU A N 1
ATOM 1771 C CA . LEU A 1 220 ? 27.305 -10.085 -18.166 1.00 79.81 220 LEU A CA 1
ATOM 1772 C C . LEU A 1 220 ? 27.883 -10.591 -16.839 1.00 79.81 220 LEU A C 1
ATOM 1774 O O . LEU A 1 220 ? 28.173 -9.777 -15.963 1.00 79.81 220 LEU A O 1
ATOM 1778 N N . LYS A 1 221 ? 28.076 -11.905 -16.680 1.00 78.31 221 LYS A N 1
ATOM 1779 C CA . LYS A 1 221 ? 28.797 -12.479 -15.534 1.00 78.31 221 LYS A CA 1
ATOM 1780 C C . LYS A 1 221 ? 30.315 -12.447 -15.719 1.00 78.31 221 LYS A C 1
ATOM 1782 O O . LYS A 1 221 ? 31.023 -12.699 -14.746 1.00 78.31 221 LYS A O 1
ATOM 1787 N N . SER A 1 222 ? 30.815 -12.108 -16.912 1.00 80.69 222 SER A N 1
ATOM 1788 C CA . SER A 1 222 ? 32.253 -12.014 -17.164 1.00 80.69 222 SER A CA 1
ATOM 1789 C C . SER A 1 222 ? 32.914 -10.999 -16.216 1.00 80.69 222 SER A C 1
ATOM 1791 O O . SER A 1 222 ? 32.455 -9.850 -16.132 1.00 80.69 222 SER A O 1
ATOM 1793 N N . PRO A 1 223 ? 33.988 -11.383 -15.500 1.00 77.31 223 PRO A N 1
ATOM 1794 C CA . PRO A 1 223 ? 34.704 -10.489 -14.590 1.00 77.31 223 PRO A CA 1
ATOM 1795 C C . PRO A 1 223 ? 35.422 -9.346 -15.323 1.00 77.31 223 PRO A C 1
ATOM 1797 O O . PRO A 1 223 ? 35.793 -8.363 -14.690 1.00 77.31 223 PRO A O 1
ATOM 1800 N N . GLU A 1 224 ? 35.587 -9.448 -16.643 1.00 83.50 224 GLU A N 1
ATOM 1801 C CA . GLU A 1 224 ? 36.263 -8.446 -17.476 1.00 83.50 224 GLU A CA 1
ATOM 1802 C C . GLU A 1 224 ? 35.381 -7.229 -17.790 1.00 83.50 224 GLU A C 1
ATOM 1804 O O . GLU A 1 224 ? 35.893 -6.171 -18.153 1.00 83.50 224 GLU A O 1
ATOM 1809 N N . LEU A 1 225 ? 34.056 -7.359 -17.647 1.00 87.69 225 LEU A N 1
ATOM 1810 C CA . LEU A 1 225 ? 33.125 -6.270 -17.928 1.00 87.69 225 LEU A CA 1
ATOM 1811 C C . LEU A 1 225 ? 32.931 -5.372 -16.711 1.00 87.69 225 LEU A C 1
ATOM 1813 O O . LEU A 1 225 ? 32.427 -5.820 -15.674 1.00 87.69 225 LEU A O 1
ATOM 1817 N N . SER A 1 226 ? 33.215 -4.082 -16.887 1.00 89.69 226 SER A N 1
ATOM 1818 C CA . SER A 1 226 ? 32.866 -3.053 -15.910 1.00 89.69 226 SER A CA 1
ATOM 1819 C C . SER A 1 226 ? 31.346 -2.918 -15.764 1.00 89.69 226 SER A C 1
ATOM 1821 O O . SER A 1 226 ? 30.574 -3.249 -16.668 1.00 89.69 226 SER A O 1
ATOM 1823 N N . GLU A 1 227 ? 30.888 -2.393 -14.627 1.00 88.69 227 GLU A N 1
ATOM 1824 C CA . GLU A 1 227 ? 29.458 -2.157 -14.388 1.00 88.69 227 GLU A CA 1
ATOM 1825 C C . GLU A 1 227 ? 28.835 -1.241 -15.458 1.00 88.69 227 GLU A C 1
ATOM 1827 O O . GLU A 1 227 ? 27.745 -1.516 -15.958 1.00 88.69 227 GLU A O 1
ATOM 1832 N N . GLU A 1 228 ? 29.560 -0.206 -15.887 1.00 91.12 228 GLU A N 1
ATOM 1833 C CA . GLU A 1 228 ? 29.130 0.700 -16.955 1.00 91.12 228 GLU A CA 1
ATOM 1834 C C . GLU A 1 228 ? 28.926 -0.036 -18.287 1.00 91.12 228 GLU A C 1
ATOM 1836 O O . GLU A 1 228 ? 27.906 0.155 -18.953 1.00 91.12 228 GLU A O 1
ATOM 1841 N N . GLN A 1 229 ? 29.854 -0.927 -18.656 1.00 91.81 229 GLN A N 1
ATOM 1842 C CA . GLN A 1 229 ? 29.734 -1.743 -19.867 1.00 91.81 229 GLN A CA 1
ATOM 1843 C C . GLN A 1 229 ? 28.522 -2.677 -19.788 1.00 91.81 229 GLN A C 1
ATOM 1845 O O . GLN A 1 229 ? 27.766 -2.790 -20.754 1.00 91.81 229 GLN A O 1
ATOM 1850 N N . ARG A 1 230 ? 28.287 -3.296 -18.624 1.00 92.19 230 ARG A N 1
ATOM 1851 C CA . ARG A 1 230 ? 27.116 -4.156 -18.387 1.00 92.19 230 ARG A CA 1
ATOM 1852 C C . ARG A 1 230 ? 25.807 -3.382 -18.557 1.00 92.19 230 ARG A C 1
ATOM 1854 O O . ARG A 1 230 ? 24.909 -3.835 -19.267 1.00 92.19 230 ARG A O 1
ATOM 1861 N N . ILE A 1 231 ? 25.714 -2.188 -17.967 1.00 94.50 231 ILE A N 1
ATOM 1862 C CA . ILE A 1 231 ? 24.554 -1.294 -18.107 1.00 94.50 231 ILE A CA 1
ATOM 1863 C C . ILE A 1 231 ? 24.354 -0.887 -19.573 1.00 94.50 231 ILE A C 1
ATOM 1865 O O . ILE A 1 231 ? 23.229 -0.928 -20.076 1.00 94.50 231 ILE A O 1
ATOM 1869 N N . ALA A 1 232 ? 25.430 -0.527 -20.279 1.00 94.00 232 ALA A N 1
ATOM 1870 C CA . ALA A 1 232 ? 25.370 -0.130 -21.684 1.00 94.00 232 ALA A CA 1
ATOM 1871 C C . ALA A 1 232 ? 24.850 -1.261 -22.588 1.00 94.00 232 ALA A C 1
ATOM 1873 O O . ALA A 1 232 ? 24.011 -1.011 -23.457 1.00 94.00 232 ALA A O 1
ATOM 1874 N N . ILE A 1 233 ? 25.289 -2.502 -22.354 1.00 91.81 233 ILE A N 1
ATOM 1875 C CA . ILE A 1 233 ? 24.798 -3.691 -23.063 1.00 91.81 233 ILE A CA 1
ATOM 1876 C C . ILE A 1 233 ? 23.297 -3.885 -22.806 1.00 91.81 233 ILE A C 1
ATOM 1878 O O . ILE A 1 233 ? 22.526 -3.996 -23.760 1.00 91.81 233 ILE A O 1
ATOM 1882 N N . ILE A 1 234 ? 22.853 -3.855 -21.544 1.00 93.44 234 ILE A N 1
ATOM 1883 C CA . ILE A 1 234 ? 21.428 -3.988 -21.196 1.00 93.44 234 ILE A CA 1
ATOM 1884 C C . ILE A 1 234 ? 20.584 -2.917 -21.897 1.00 93.44 234 ILE A C 1
ATOM 1886 O O . ILE A 1 234 ? 19.590 -3.239 -22.546 1.00 93.44 234 ILE A O 1
ATOM 1890 N N . ILE A 1 235 ? 21.000 -1.650 -21.840 1.00 94.75 235 ILE A N 1
ATOM 1891 C CA . ILE A 1 235 ? 20.295 -0.540 -22.498 1.00 94.75 235 ILE A CA 1
ATOM 1892 C C . ILE A 1 235 ? 20.234 -0.737 -24.009 1.00 94.75 235 ILE A C 1
ATOM 1894 O O . ILE A 1 235 ? 19.185 -0.497 -24.609 1.00 94.75 235 ILE A O 1
ATOM 1898 N N . LYS A 1 236 ? 21.335 -1.182 -24.628 1.00 92.62 236 LYS A N 1
ATOM 1899 C CA . LYS A 1 236 ? 21.370 -1.487 -26.059 1.00 92.62 236 LYS A CA 1
ATOM 1900 C C . LYS A 1 236 ? 20.252 -2.470 -26.399 1.00 92.62 236 LYS A C 1
ATOM 1902 O O . LYS A 1 236 ? 19.443 -2.155 -27.266 1.00 92.62 236 LYS A O 1
ATOM 1907 N N . HIS A 1 237 ? 20.143 -3.597 -25.700 1.00 90.75 237 HIS A N 1
ATOM 1908 C CA . HIS A 1 237 ? 19.098 -4.591 -25.971 1.00 90.75 237 HIS A CA 1
ATOM 1909 C C . HIS A 1 237 ? 17.680 -4.102 -25.630 1.00 90.75 237 HIS A C 1
ATOM 1911 O O . HIS A 1 237 ? 16.758 -4.310 -26.419 1.00 90.75 237 HIS A O 1
ATOM 1917 N N . LEU A 1 238 ? 17.498 -3.373 -24.524 1.00 92.44 238 LEU A N 1
ATOM 1918 C CA . LEU A 1 238 ? 16.213 -2.756 -24.158 1.00 92.44 238 LEU A CA 1
ATOM 1919 C C . LEU A 1 238 ? 15.730 -1.693 -25.157 1.00 92.44 238 LEU A C 1
ATOM 1921 O O . LEU A 1 238 ? 14.558 -1.315 -25.129 1.00 92.44 238 LEU A O 1
ATOM 1925 N N . ASN A 1 239 ? 16.629 -1.197 -26.010 1.00 93.25 239 ASN A N 1
ATOM 1926 C CA . ASN A 1 239 ? 16.340 -0.271 -27.097 1.00 93.25 239 ASN A CA 1
ATOM 1927 C C . ASN A 1 239 ? 16.185 -0.955 -28.463 1.00 93.25 239 ASN A C 1
ATOM 1929 O O . ASN A 1 239 ? 15.914 -0.239 -29.423 1.00 93.25 239 ASN A O 1
ATOM 1933 N N . HIS A 1 240 ? 16.321 -2.282 -28.583 1.00 89.62 240 HIS A N 1
ATOM 1934 C CA . HIS A 1 240 ? 15.990 -3.000 -29.828 1.00 89.62 240 HIS A CA 1
ATOM 1935 C C . HIS A 1 240 ? 14.488 -3.280 -29.935 1.00 89.62 240 HIS A C 1
ATOM 1937 O O . HIS A 1 240 ? 13.900 -3.064 -30.990 1.00 89.62 240 HIS A O 1
ATOM 1943 N N . ASN A 1 241 ? 13.856 -3.664 -28.824 1.00 87.44 241 ASN A N 1
ATOM 1944 C CA . ASN A 1 241 ? 12.418 -3.913 -28.735 1.00 87.44 241 ASN A CA 1
ATOM 1945 C C . ASN A 1 241 ? 11.762 -2.988 -27.707 1.00 87.44 241 ASN A C 1
ATOM 1947 O O . ASN A 1 241 ? 12.421 -2.423 -26.835 1.00 87.44 241 ASN A O 1
ATOM 1951 N N . ARG A 1 242 ? 10.437 -2.862 -27.787 1.00 90.38 242 ARG A N 1
ATOM 1952 C CA . ARG A 1 242 ? 9.642 -2.148 -26.789 1.00 90.38 242 ARG A CA 1
ATOM 1953 C C . ARG A 1 242 ? 9.271 -3.078 -25.639 1.00 90.38 242 ARG A C 1
ATOM 1955 O O . ARG A 1 242 ? 8.460 -3.986 -25.825 1.00 90.38 242 ARG A O 1
ATOM 1962 N N . TYR A 1 243 ? 9.793 -2.771 -24.456 1.00 93.31 243 TYR A N 1
ATOM 1963 C CA . TYR A 1 243 ? 9.495 -3.457 -23.201 1.00 93.31 243 TYR A CA 1
ATOM 1964 C C . TYR A 1 243 ? 8.764 -2.555 -22.203 1.00 93.31 243 TYR A C 1
ATOM 1966 O O . TYR A 1 243 ? 8.833 -1.322 -22.262 1.00 93.31 243 TYR A O 1
ATOM 1974 N N . TYR A 1 244 ? 8.094 -3.197 -21.253 1.00 95.06 244 TYR A N 1
ATOM 1975 C CA . TYR A 1 244 ? 7.427 -2.572 -20.120 1.00 95.06 244 TYR A CA 1
ATOM 1976 C C . TYR A 1 244 ? 8.089 -3.091 -18.845 1.00 95.06 244 TYR A C 1
ATOM 1978 O O . TYR A 1 244 ? 7.968 -4.268 -18.514 1.00 95.06 244 TYR A O 1
ATOM 1986 N N . LEU A 1 245 ? 8.855 -2.229 -18.178 1.00 96.88 245 LEU A N 1
ATOM 1987 C CA . LEU A 1 245 ? 9.702 -2.596 -17.044 1.00 96.88 245 LEU A CA 1
ATOM 1988 C C . LEU A 1 245 ? 9.032 -2.159 -15.744 1.00 96.88 245 LEU A C 1
ATOM 1990 O O . LEU A 1 245 ? 8.986 -0.967 -15.454 1.00 96.88 245 LEU A O 1
ATOM 1994 N N . PHE A 1 246 ? 8.514 -3.103 -14.969 1.00 96.56 246 PHE A N 1
ATOM 1995 C CA . PHE A 1 246 ? 7.841 -2.857 -13.699 1.00 96.56 246 PHE A CA 1
ATOM 1996 C C . PHE A 1 246 ? 8.817 -3.076 -12.542 1.00 96.56 246 PHE A C 1
ATOM 1998 O O . PHE A 1 246 ? 9.331 -4.176 -12.358 1.00 96.56 246 PHE A O 1
ATOM 2005 N N . PHE A 1 247 ? 9.053 -2.024 -11.760 1.00 96.38 247 PHE A N 1
ATOM 2006 C CA . PHE A 1 247 ? 9.850 -2.057 -10.538 1.00 96.38 247 PHE A CA 1
ATOM 2007 C C . PHE A 1 247 ? 8.966 -1.723 -9.337 1.00 96.38 247 PHE A C 1
ATOM 2009 O O . PHE A 1 247 ? 8.534 -0.579 -9.164 1.00 96.38 247 PHE A O 1
ATOM 2016 N N . ASP A 1 248 ? 8.677 -2.722 -8.513 1.00 94.06 248 ASP A N 1
ATOM 2017 C CA . ASP A 1 248 ? 7.810 -2.571 -7.347 1.00 94.06 248 ASP A CA 1
ATOM 2018 C C . ASP A 1 248 ? 8.619 -2.321 -6.068 1.00 94.06 248 ASP A C 1
ATOM 2020 O O . ASP A 1 248 ? 9.749 -2.786 -5.933 1.00 94.06 248 ASP A O 1
ATOM 2024 N N . SER A 1 249 ? 8.035 -1.586 -5.122 1.00 91.38 249 SER A N 1
ATOM 2025 C CA . SER A 1 249 ? 8.633 -1.252 -3.824 1.00 91.38 249 SER A CA 1
ATOM 2026 C C . SER A 1 249 ? 9.930 -0.425 -3.892 1.00 91.38 249 SER A C 1
ATOM 2028 O O . SER A 1 249 ? 10.843 -0.601 -3.090 1.00 91.38 249 SER A O 1
ATOM 2030 N N . VAL A 1 250 ? 9.994 0.566 -4.791 1.00 94.19 250 VAL A N 1
ATOM 2031 C CA . VAL A 1 250 ? 11.178 1.434 -5.002 1.00 94.19 250 VAL A CA 1
ATOM 2032 C C . VAL A 1 250 ? 11.591 2.239 -3.763 1.00 94.19 250 VAL A C 1
ATOM 2034 O O . VAL A 1 250 ? 12.766 2.542 -3.593 1.00 94.19 250 VAL A O 1
ATOM 2037 N N . HIS A 1 251 ? 10.676 2.533 -2.843 1.00 89.50 251 HIS A N 1
ATOM 2038 C CA . HIS A 1 251 ? 11.010 3.167 -1.558 1.00 89.50 251 HIS A CA 1
ATOM 2039 C C . HIS A 1 251 ? 12.096 2.414 -0.758 1.00 89.50 251 HIS A C 1
ATOM 2041 O O . HIS A 1 251 ? 12.807 3.019 0.037 1.00 89.50 251 HIS A O 1
ATOM 2047 N N . LEU A 1 252 ? 12.270 1.103 -0.978 1.00 88.31 252 LEU A N 1
ATOM 2048 C CA . LEU A 1 252 ? 13.297 0.308 -0.299 1.00 88.31 252 LEU A CA 1
ATOM 2049 C C . LEU A 1 252 ? 14.725 0.623 -0.770 1.00 88.31 252 LEU A C 1
ATOM 2051 O O . LEU A 1 252 ? 15.678 0.314 -0.058 1.00 88.31 252 LEU A O 1
ATOM 2055 N N . ILE A 1 253 ? 14.894 1.235 -1.947 1.00 88.38 253 ILE A N 1
ATOM 2056 C CA . ILE A 1 253 ? 16.210 1.530 -2.532 1.00 88.38 253 ILE A CA 1
ATOM 2057 C C . ILE A 1 253 ? 16.650 2.988 -2.373 1.00 88.38 253 ILE A C 1
ATOM 2059 O O . ILE A 1 253 ? 17.706 3.335 -2.891 1.00 88.38 253 ILE A O 1
ATOM 2063 N N . GLU A 1 254 ? 15.917 3.832 -1.639 1.00 79.31 254 GLU A N 1
ATOM 2064 C CA . GLU A 1 254 ? 16.245 5.266 -1.475 1.00 79.31 254 GLU A CA 1
ATOM 2065 C C . GLU A 1 254 ? 17.643 5.510 -0.871 1.00 79.31 254 GLU A C 1
ATOM 2067 O O . GLU A 1 254 ? 18.250 6.557 -1.072 1.00 79.31 254 GLU A O 1
ATOM 2072 N N . LYS A 1 255 ? 18.193 4.526 -0.147 1.00 80.12 255 LYS A N 1
ATOM 2073 C CA . LYS A 1 255 ? 19.558 4.572 0.410 1.00 80.12 255 LYS A CA 1
ATOM 2074 C C . LYS A 1 255 ? 20.609 3.888 -0.476 1.00 80.12 255 LYS A C 1
ATOM 2076 O O . LYS A 1 255 ? 21.774 3.822 -0.097 1.00 80.12 255 LYS A O 1
ATOM 2081 N N . ASN A 1 256 ? 20.220 3.351 -1.632 1.00 86.38 256 ASN A N 1
ATOM 2082 C CA . ASN A 1 256 ? 21.093 2.616 -2.543 1.00 86.38 256 ASN A CA 1
ATOM 2083 C C . ASN A 1 256 ? 21.369 3.442 -3.809 1.00 86.38 256 ASN A C 1
ATOM 2085 O O . ASN A 1 256 ? 20.691 3.310 -4.832 1.00 86.38 256 ASN A O 1
ATOM 2089 N N . SER A 1 257 ? 22.413 4.271 -3.744 1.00 88.50 257 SER A N 1
ATOM 2090 C CA . SER A 1 257 ? 22.797 5.192 -4.822 1.00 88.50 257 SER A CA 1
ATOM 2091 C C . SER A 1 257 ? 23.078 4.497 -6.154 1.00 88.50 257 SER A C 1
ATOM 2093 O O . SER A 1 257 ? 22.858 5.096 -7.207 1.00 88.50 257 SER A O 1
ATOM 2095 N N . ASN A 1 258 ? 23.541 3.244 -6.137 1.00 91.06 258 ASN A N 1
ATOM 2096 C CA . ASN A 1 258 ? 23.881 2.505 -7.354 1.00 91.06 258 ASN A CA 1
ATOM 2097 C C . ASN A 1 258 ? 22.615 2.122 -8.130 1.00 91.06 258 ASN A C 1
ATOM 2099 O O . ASN A 1 258 ? 22.527 2.363 -9.334 1.00 91.06 258 ASN A O 1
ATOM 2103 N N . ILE A 1 259 ? 21.600 1.589 -7.440 1.00 93.25 259 ILE A N 1
ATOM 2104 C CA . ILE A 1 259 ? 20.329 1.220 -8.079 1.00 93.25 259 ILE A CA 1
ATOM 2105 C C . ILE A 1 259 ? 19.562 2.474 -8.519 1.00 93.25 259 ILE A C 1
ATOM 2107 O O . ILE A 1 259 ? 19.037 2.509 -9.634 1.00 93.25 259 ILE A O 1
ATOM 2111 N N . GLU A 1 260 ? 19.536 3.530 -7.699 1.00 92.44 260 GLU A N 1
ATOM 2112 C CA . GLU A 1 260 ? 18.920 4.801 -8.103 1.00 92.44 260 GLU A CA 1
ATOM 2113 C C . GLU A 1 260 ? 19.593 5.397 -9.346 1.00 92.44 260 GLU A C 1
ATOM 2115 O O . GLU A 1 260 ? 18.914 5.852 -10.274 1.00 92.44 260 GLU A O 1
ATOM 2120 N N . SER A 1 261 ? 20.928 5.360 -9.397 1.00 93.44 261 SER A N 1
ATOM 2121 C CA . SER A 1 261 ? 21.694 5.823 -10.556 1.00 93.44 261 SER A CA 1
ATOM 2122 C C . SER A 1 261 ? 21.367 4.998 -11.795 1.00 93.44 261 SER A C 1
ATOM 2124 O O . SER A 1 261 ? 21.108 5.570 -12.852 1.00 93.44 261 SER A O 1
ATOM 2126 N N . PHE A 1 262 ? 21.282 3.674 -11.667 1.00 95.62 262 PHE A N 1
ATOM 2127 C CA . PHE A 1 262 ? 20.879 2.794 -12.759 1.00 95.62 262 PHE A CA 1
ATOM 2128 C C . PHE A 1 262 ? 19.482 3.134 -13.306 1.00 95.62 262 PHE A C 1
ATOM 2130 O O . PHE A 1 262 ? 19.331 3.341 -14.511 1.00 95.62 262 PHE A O 1
ATOM 2137 N N . LEU A 1 263 ? 18.468 3.281 -12.445 1.00 95.25 263 LEU A N 1
ATOM 2138 C CA . LEU A 1 263 ? 17.113 3.669 -12.867 1.00 95.25 263 LEU A CA 1
ATOM 2139 C C . LEU A 1 263 ? 17.087 5.062 -13.518 1.00 95.25 263 LEU A C 1
ATOM 2141 O O . LEU A 1 263 ? 16.378 5.285 -14.505 1.00 95.25 263 LEU A O 1
ATOM 2145 N N . SER A 1 264 ? 17.897 5.994 -13.011 1.00 94.06 264 SER A N 1
ATOM 2146 C CA . SER A 1 264 ? 18.080 7.317 -13.613 1.00 94.06 264 SER A CA 1
ATOM 2147 C C . SER A 1 264 ? 18.695 7.232 -15.015 1.00 94.06 264 SER A C 1
ATOM 2149 O O . SER A 1 264 ? 18.232 7.923 -15.927 1.00 94.06 264 SER A O 1
ATOM 2151 N N . ILE A 1 265 ? 19.690 6.361 -15.217 1.00 95.62 265 ILE A N 1
ATOM 2152 C CA . ILE A 1 265 ? 20.303 6.109 -16.527 1.00 95.62 265 ILE A CA 1
ATOM 2153 C C . ILE A 1 265 ? 19.273 5.494 -17.482 1.00 95.62 265 ILE A C 1
ATOM 2155 O O . ILE A 1 265 ? 19.138 5.981 -18.606 1.00 95.62 265 ILE A O 1
ATOM 2159 N N . LEU A 1 266 ? 18.500 4.489 -17.049 1.00 95.31 266 LEU A N 1
ATOM 2160 C CA . LEU A 1 266 ? 17.438 3.897 -17.871 1.00 95.31 266 LEU A CA 1
ATOM 2161 C C . LEU A 1 266 ? 16.432 4.960 -18.329 1.00 95.31 266 LEU A C 1
ATOM 2163 O O . LEU A 1 266 ? 16.161 5.083 -19.522 1.00 95.31 266 LEU A O 1
ATOM 2167 N N . LYS A 1 267 ? 15.941 5.797 -17.408 1.00 94.19 267 LYS A N 1
ATOM 2168 C CA . LYS A 1 267 ? 15.025 6.904 -17.728 1.00 94.19 267 LYS A CA 1
ATOM 2169 C C . LYS A 1 267 ? 15.576 7.823 -18.829 1.00 94.19 267 LYS A C 1
ATOM 2171 O O . LYS A 1 267 ? 14.806 8.306 -19.654 1.00 94.19 267 LYS A O 1
ATOM 2176 N N . GLN A 1 268 ? 16.885 8.085 -18.833 1.00 92.75 268 GLN A N 1
ATOM 2177 C CA . GLN A 1 268 ? 17.528 8.986 -19.796 1.00 92.75 268 GLN A CA 1
ATOM 2178 C C . GLN A 1 268 ? 17.846 8.326 -21.142 1.00 92.75 268 GLN A C 1
ATOM 2180 O O . GLN A 1 268 ? 17.820 9.001 -22.170 1.00 92.75 268 GLN A O 1
ATOM 2185 N N . LYS A 1 269 ? 18.210 7.041 -21.139 1.00 95.12 269 LYS A N 1
ATOM 2186 C CA . LYS A 1 269 ? 18.781 6.354 -22.308 1.00 95.12 269 LYS A CA 1
ATOM 2187 C C . LYS A 1 269 ? 17.787 5.455 -23.042 1.00 95.12 269 LYS A C 1
ATOM 2189 O O . LYS A 1 269 ? 18.059 5.081 -24.183 1.00 95.12 269 LYS A O 1
ATOM 2194 N N . LEU A 1 270 ? 16.657 5.103 -22.427 1.00 93.69 270 LEU A N 1
ATOM 2195 C CA . LEU A 1 270 ? 15.620 4.329 -23.104 1.00 93.69 270 LEU A CA 1
ATOM 2196 C C . LEU A 1 270 ? 14.897 5.180 -24.153 1.00 93.69 270 LEU A C 1
ATOM 2198 O O . LEU A 1 270 ? 14.517 6.327 -23.909 1.00 93.69 270 LEU A O 1
ATOM 2202 N N . THR A 1 271 ? 14.681 4.611 -25.336 1.00 91.31 271 THR A N 1
ATOM 2203 C CA . THR A 1 271 ? 14.050 5.312 -26.465 1.00 91.31 271 THR A CA 1
ATOM 2204 C C . THR A 1 271 ? 12.616 4.869 -26.708 1.00 91.31 271 THR A C 1
ATOM 2206 O O . THR A 1 271 ? 11.791 5.711 -27.061 1.00 91.31 271 THR A O 1
ATOM 2209 N N . GLN A 1 272 ? 12.306 3.590 -26.485 1.00 88.69 272 GLN A N 1
ATOM 2210 C CA . GLN A 1 272 ? 10.997 3.001 -26.787 1.00 88.69 272 GLN A CA 1
ATOM 2211 C C . GLN A 1 272 ? 10.330 2.286 -25.609 1.00 88.69 272 GLN A C 1
ATOM 2213 O O . GLN A 1 272 ? 9.104 2.194 -25.584 1.00 88.69 272 GLN A O 1
ATOM 2218 N N . SER A 1 273 ? 11.104 1.809 -24.638 1.00 93.94 273 SER A N 1
ATOM 2219 C CA . SER A 1 273 ? 10.591 1.095 -23.465 1.00 93.94 273 SER A CA 1
ATOM 2220 C C . SER A 1 273 ? 10.044 2.061 -22.404 1.00 93.94 273 SER A C 1
ATOM 2222 O O . SER A 1 273 ? 10.463 3.220 -22.335 1.00 93.94 273 SER A O 1
ATOM 2224 N N . ILE A 1 274 ? 9.095 1.591 -21.589 1.00 95.94 274 ILE A N 1
ATOM 2225 C CA . ILE A 1 274 ? 8.486 2.368 -20.496 1.00 95.94 274 ILE A CA 1
ATOM 2226 C C . ILE A 1 274 ? 8.786 1.690 -19.164 1.00 95.94 274 ILE A C 1
ATOM 2228 O O . ILE A 1 274 ? 8.620 0.482 -19.021 1.00 95.94 274 ILE A O 1
ATOM 2232 N N . ILE A 1 275 ? 9.201 2.488 -18.187 1.00 97.44 275 ILE A N 1
ATOM 2233 C CA . ILE A 1 275 ? 9.447 2.071 -16.812 1.00 97.44 275 ILE A CA 1
ATOM 2234 C C . ILE A 1 275 ? 8.220 2.417 -15.966 1.00 97.44 275 ILE A C 1
ATOM 2236 O O . ILE A 1 275 ? 7.803 3.572 -15.930 1.00 97.44 275 ILE A O 1
ATOM 2240 N N . PHE A 1 276 ? 7.666 1.448 -15.254 1.00 98.06 276 PHE A N 1
ATOM 2241 C CA . PHE A 1 276 ? 6.660 1.649 -14.218 1.00 98.06 276 PHE A CA 1
ATOM 2242 C C . PHE A 1 276 ? 7.318 1.435 -12.867 1.00 98.06 276 PHE A C 1
ATOM 2244 O O . PHE A 1 276 ? 7.975 0.418 -12.655 1.00 98.06 276 PHE A O 1
ATOM 2251 N N . ILE A 1 277 ? 7.138 2.381 -11.955 1.00 97.69 277 ILE A N 1
ATOM 2252 C CA . ILE A 1 277 ? 7.636 2.266 -10.592 1.00 97.69 277 ILE A CA 1
ATOM 2253 C C . ILE A 1 277 ? 6.507 2.432 -9.585 1.00 97.69 277 ILE A C 1
ATOM 2255 O O . ILE A 1 277 ? 5.644 3.296 -9.749 1.00 97.69 277 ILE A O 1
ATOM 2259 N N . SER A 1 278 ? 6.557 1.640 -8.521 1.00 96.31 278 SER A N 1
ATOM 2260 C CA . SER A 1 278 ? 5.700 1.786 -7.345 1.00 96.31 278 SER A CA 1
ATOM 2261 C C . SER A 1 278 ? 6.537 2.256 -6.159 1.00 96.31 278 SER A C 1
ATOM 2263 O O . SER A 1 278 ? 7.616 1.726 -5.887 1.00 96.31 278 SER A O 1
ATOM 2265 N N . SER A 1 279 ? 6.064 3.283 -5.453 1.00 94.31 279 SER A N 1
ATOM 2266 C CA . SER A 1 279 ? 6.747 3.813 -4.271 1.00 94.31 279 SER A CA 1
ATOM 2267 C C . SER A 1 279 ? 5.773 4.449 -3.277 1.00 94.31 279 SER A C 1
ATOM 2269 O O . SER A 1 279 ? 4.618 4.721 -3.599 1.00 94.31 279 SER A O 1
ATOM 2271 N N . ARG A 1 280 ? 6.228 4.674 -2.041 1.00 90.88 280 ARG A N 1
ATOM 2272 C CA . ARG A 1 280 ? 5.458 5.401 -1.014 1.00 90.88 280 ARG A CA 1
ATOM 2273 C C . ARG A 1 280 ? 5.508 6.908 -1.232 1.00 90.88 280 ARG A C 1
ATOM 2275 O O . ARG A 1 280 ? 4.501 7.587 -1.074 1.00 90.88 280 ARG A O 1
ATOM 2282 N N . ALA A 1 281 ? 6.672 7.396 -1.642 1.00 90.69 281 ALA A N 1
ATOM 2283 C CA . ALA A 1 281 ? 6.936 8.783 -1.979 1.00 90.69 281 ALA A CA 1
ATOM 2284 C C . ALA A 1 281 ? 7.622 8.870 -3.345 1.00 90.69 281 ALA A C 1
ATOM 2286 O O . ALA A 1 281 ? 8.042 7.864 -3.924 1.00 90.69 281 ALA A O 1
ATOM 2287 N N . LYS A 1 282 ? 7.716 10.086 -3.879 1.00 93.38 282 LYS A N 1
ATOM 2288 C CA . LYS A 1 282 ? 8.358 10.339 -5.166 1.00 93.38 282 LYS A CA 1
ATOM 2289 C C . LYS A 1 282 ? 9.872 10.125 -5.040 1.00 93.38 282 LYS A C 1
ATOM 2291 O O . LYS A 1 282 ? 10.494 10.882 -4.300 1.00 93.38 282 LYS A O 1
ATOM 2296 N N . PRO A 1 283 ? 10.477 9.166 -5.769 1.00 92.00 283 PRO A N 1
ATOM 2297 C CA . PRO A 1 283 ? 11.910 8.905 -5.639 1.00 92.00 283 PRO A CA 1
ATOM 2298 C C . PRO A 1 283 ? 12.765 10.095 -6.082 1.00 92.00 283 PRO A C 1
ATOM 2300 O O . PRO A 1 283 ? 12.397 10.819 -7.010 1.00 92.00 283 PRO A O 1
ATOM 2303 N N . CYS A 1 284 ? 13.951 10.253 -5.493 1.00 89.88 284 CYS A N 1
ATOM 2304 C CA . CYS A 1 284 ? 14.849 11.390 -5.736 1.00 89.88 284 CYS A CA 1
ATOM 2305 C C . CYS A 1 284 ? 15.267 11.548 -7.210 1.00 89.88 284 CYS A C 1
ATOM 2307 O O . CYS A 1 284 ? 15.450 12.663 -7.711 1.00 89.88 284 CYS A O 1
ATOM 2309 N N . PHE A 1 285 ? 15.386 10.438 -7.945 1.00 91.19 285 PHE A N 1
ATOM 2310 C CA . PHE A 1 285 ? 15.726 10.456 -9.370 1.00 91.19 285 PHE A CA 1
ATOM 2311 C C . PHE A 1 285 ? 14.564 10.899 -10.279 1.00 91.19 285 PHE A C 1
ATOM 2313 O O . PHE A 1 285 ? 14.779 11.140 -11.471 1.00 91.19 285 PHE A O 1
ATOM 2320 N N . CYS A 1 286 ? 13.345 11.036 -9.752 1.00 92.75 286 CYS A N 1
ATOM 2321 C CA . CYS A 1 286 ? 12.189 11.589 -10.451 1.00 92.75 286 CYS A CA 1
ATOM 2322 C C . CYS A 1 286 ? 12.146 13.110 -10.235 1.00 92.75 286 CYS A C 1
ATOM 2324 O O . CYS A 1 286 ? 11.684 13.585 -9.202 1.00 92.75 286 CYS A O 1
ATOM 2326 N N . LYS A 1 287 ? 12.632 13.913 -11.190 1.00 93.25 287 LYS A N 1
ATOM 2327 C CA . LYS A 1 287 ? 12.765 15.369 -10.998 1.00 93.25 287 LYS A CA 1
ATOM 2328 C C . LYS A 1 287 ? 11.582 16.134 -11.610 1.00 93.25 287 LYS A C 1
ATOM 2330 O O . LYS A 1 287 ? 11.061 15.705 -12.637 1.00 93.25 287 LYS A O 1
ATOM 2335 N N . PRO A 1 288 ? 11.187 17.305 -11.068 1.00 93.38 288 PRO A N 1
ATOM 2336 C CA . PRO A 1 288 ? 10.129 18.141 -11.658 1.00 93.38 288 PRO A CA 1
ATOM 2337 C C . PRO A 1 288 ? 10.375 18.513 -13.130 1.00 93.38 288 PRO A C 1
ATOM 2339 O O . PRO A 1 288 ? 9.446 18.588 -13.929 1.00 93.38 288 PRO A O 1
ATOM 2342 N N . ILE A 1 289 ? 11.643 18.679 -13.524 1.00 93.50 289 ILE A N 1
ATOM 2343 C CA . ILE A 1 289 ? 12.014 18.953 -14.919 1.00 93.50 289 ILE A CA 1
ATOM 2344 C C . ILE A 1 289 ? 11.655 17.800 -15.872 1.00 93.50 289 ILE A C 1
ATOM 2346 O O . ILE A 1 289 ? 11.359 18.046 -17.040 1.00 93.50 289 ILE A O 1
ATOM 2350 N N . ASP A 1 290 ? 11.648 16.552 -15.394 1.00 94.38 290 ASP A N 1
ATOM 2351 C CA . ASP A 1 290 ? 11.269 15.393 -16.209 1.00 94.38 290 ASP A CA 1
ATOM 2352 C C . ASP A 1 290 ? 9.756 15.369 -16.470 1.00 94.38 290 ASP A C 1
ATOM 2354 O O . ASP A 1 290 ? 9.326 14.963 -17.552 1.00 94.38 290 ASP A O 1
ATOM 2358 N N . GLU A 1 291 ? 8.952 15.848 -15.514 1.00 93.94 291 GLU A N 1
ATOM 2359 C CA . GLU A 1 291 ? 7.501 16.017 -15.675 1.00 93.94 291 GLU A CA 1
ATOM 2360 C C . GLU A 1 291 ? 7.178 17.143 -16.652 1.00 93.94 291 GLU A C 1
ATOM 2362 O O . GLU A 1 291 ? 6.392 16.949 -17.579 1.00 93.94 291 GLU A O 1
ATOM 2367 N N . ALA A 1 292 ? 7.854 18.290 -16.520 1.00 93.69 292 ALA A N 1
ATOM 2368 C CA . ALA A 1 292 ? 7.700 19.410 -17.449 1.00 93.69 292 ALA A CA 1
ATOM 2369 C C . ALA A 1 292 ? 8.025 18.999 -18.899 1.00 93.69 292 ALA A C 1
ATOM 2371 O O . ALA A 1 292 ? 7.352 19.414 -19.843 1.00 93.69 292 ALA A O 1
ATOM 2372 N N . LYS A 1 293 ? 9.019 18.117 -19.081 1.00 93.75 293 LYS A N 1
ATOM 2373 C CA . LYS A 1 293 ? 9.386 17.533 -20.383 1.00 93.75 293 LYS A CA 1
ATOM 2374 C C . LYS A 1 293 ? 8.479 16.378 -20.831 1.00 93.75 293 LYS A C 1
ATOM 2376 O O . LYS A 1 293 ? 8.675 15.859 -21.929 1.00 93.75 293 LYS A O 1
ATOM 2381 N N . LYS A 1 294 ? 7.490 15.977 -20.022 1.00 94.06 294 LYS A N 1
ATOM 2382 C CA . LYS A 1 294 ? 6.587 14.829 -20.248 1.00 94.06 294 LYS A CA 1
ATOM 2383 C C . LYS A 1 294 ? 7.307 13.474 -20.358 1.00 94.06 294 LYS A C 1
ATOM 2385 O O . LYS A 1 294 ? 6.745 12.517 -20.893 1.00 94.06 294 LYS A O 1
ATOM 2390 N N . ILE A 1 295 ? 8.537 13.394 -19.845 1.00 95.31 295 ILE A N 1
ATOM 2391 C CA . ILE A 1 295 ? 9.337 12.162 -19.753 1.00 95.31 295 ILE A CA 1
ATOM 2392 C C . ILE A 1 295 ? 8.850 11.326 -18.567 1.00 95.31 295 ILE A C 1
ATOM 2394 O O . ILE A 1 295 ? 8.737 10.105 -18.675 1.00 95.31 295 ILE A O 1
ATOM 2398 N N . LEU A 1 296 ? 8.538 11.993 -17.457 1.00 96.31 296 LEU A N 1
ATOM 2399 C CA . LEU A 1 296 ? 7.975 11.405 -16.248 1.00 96.31 296 LEU A CA 1
ATOM 2400 C C . LEU A 1 296 ? 6.488 11.745 -16.148 1.00 96.31 296 LEU A C 1
ATOM 2402 O O . LEU A 1 296 ? 6.096 12.890 -16.367 1.00 96.31 296 LEU A O 1
ATOM 2406 N N . LYS A 1 297 ? 5.674 10.758 -15.779 1.00 96.75 297 LYS A N 1
ATOM 2407 C CA . LYS A 1 297 ? 4.298 10.971 -15.330 1.00 96.75 297 LYS A CA 1
ATOM 2408 C C . LYS A 1 297 ? 4.123 10.402 -13.927 1.00 96.75 297 LYS A C 1
ATOM 2410 O O . LYS A 1 297 ? 4.504 9.262 -13.680 1.00 96.75 297 LYS A O 1
ATOM 2415 N N . VAL A 1 298 ? 3.571 11.195 -13.017 1.00 96.62 298 VAL A N 1
ATOM 2416 C CA . VAL A 1 298 ? 3.336 10.789 -11.628 1.00 96.62 298 VAL A CA 1
ATOM 2417 C C . VAL A 1 298 ? 1.838 10.613 -11.410 1.00 96.62 298 VAL A C 1
ATOM 2419 O O . VAL A 1 298 ? 1.053 11.483 -11.779 1.00 96.62 298 VAL A O 1
ATOM 2422 N N . PHE A 1 299 ? 1.454 9.489 -10.817 1.00 96.69 299 PHE A N 1
ATOM 2423 C CA . PHE A 1 299 ? 0.094 9.195 -10.387 1.00 96.69 299 PHE A CA 1
ATOM 2424 C C . PHE A 1 299 ? 0.083 9.012 -8.877 1.00 96.69 299 PHE A C 1
ATOM 2426 O O . PHE A 1 299 ? 0.761 8.130 -8.350 1.00 96.69 299 PHE A O 1
ATOM 2433 N N . HIS A 1 300 ? -0.704 9.837 -8.197 1.00 95.44 300 HIS A N 1
ATOM 2434 C CA . HIS A 1 300 ? -1.012 9.656 -6.786 1.00 95.44 300 HIS A CA 1
ATOM 2435 C C . HIS A 1 300 ? -2.221 8.732 -6.683 1.00 95.44 300 HIS A C 1
ATOM 2437 O O . HIS A 1 300 ? -3.254 8.986 -7.301 1.00 95.44 300 HIS A O 1
ATOM 2443 N N . LEU A 1 301 ? -2.044 7.613 -5.990 1.00 94.69 301 LEU A N 1
ATOM 2444 C CA . LEU A 1 301 ? -3.058 6.591 -5.830 1.00 94.69 301 LEU A CA 1
ATOM 2445 C C . LEU A 1 301 ? -3.724 6.752 -4.469 1.00 94.69 301 LEU A C 1
ATOM 2447 O O . LEU A 1 301 ? -3.063 6.624 -3.439 1.00 94.69 301 LEU A O 1
ATOM 2451 N N . ASP A 1 302 ? -5.034 6.960 -4.509 1.00 90.88 302 ASP A N 1
ATOM 2452 C CA . ASP A 1 302 ? -5.908 7.007 -3.344 1.00 90.88 302 ASP A CA 1
ATOM 2453 C C . ASP A 1 302 ? -6.704 5.697 -3.197 1.00 90.88 302 ASP A C 1
ATOM 2455 O O . ASP A 1 302 ? -6.689 4.813 -4.073 1.00 90.88 302 ASP A O 1
ATOM 2459 N N . GLY A 1 303 ? -7.385 5.556 -2.057 1.00 90.19 303 GLY A N 1
ATOM 2460 C CA . GLY A 1 303 ? -8.352 4.483 -1.841 1.00 90.19 303 GLY A CA 1
ATOM 2461 C C . GLY A 1 303 ? -9.584 4.601 -2.746 1.00 90.19 303 GLY A C 1
ATOM 2462 O O . GLY A 1 303 ? -9.753 5.577 -3.478 1.00 90.19 303 GLY A O 1
ATOM 2463 N N . LEU A 1 304 ? -10.422 3.567 -2.729 1.00 90.81 304 LEU A N 1
ATOM 2464 C CA . LEU A 1 304 ? -11.681 3.507 -3.468 1.00 90.81 304 LEU A CA 1
ATOM 2465 C C . LEU A 1 304 ? -12.701 4.420 -2.778 1.00 90.81 304 LEU A C 1
ATOM 2467 O O . LEU A 1 304 ? -13.182 4.095 -1.703 1.00 90.81 304 LEU A O 1
ATOM 2471 N N . ARG A 1 305 ? -12.987 5.585 -3.362 1.00 86.94 305 ARG A N 1
ATOM 2472 C CA . ARG A 1 305 ? -13.886 6.596 -2.766 1.00 86.94 305 ARG A CA 1
ATOM 2473 C C . ARG A 1 305 ? -15.336 6.461 -3.207 1.00 86.94 305 ARG A C 1
ATOM 2475 O O . ARG A 1 305 ? -16.222 7.087 -2.638 1.00 86.94 305 ARG A O 1
ATOM 2482 N N . ASP A 1 306 ? -15.564 5.704 -4.269 1.00 91.88 306 ASP A N 1
ATOM 2483 C CA . ASP A 1 306 ? -16.901 5.471 -4.780 1.00 91.88 306 ASP A CA 1
ATOM 2484 C C . ASP A 1 306 ? -17.576 4.385 -3.933 1.00 91.88 306 ASP A C 1
ATOM 2486 O O . ASP A 1 306 ? -17.027 3.297 -3.747 1.00 91.88 306 ASP A O 1
ATOM 2490 N N . VAL A 1 307 ? -18.761 4.695 -3.408 1.00 93.88 307 VAL A N 1
ATOM 2491 C CA . VAL A 1 307 ? -19.564 3.767 -2.603 1.00 93.88 307 VAL A CA 1
ATOM 2492 C C . VAL A 1 307 ? -19.859 2.495 -3.396 1.00 93.88 307 VAL A C 1
ATOM 2494 O O . VAL A 1 307 ? -19.758 1.406 -2.836 1.00 93.88 307 VAL A O 1
ATOM 2497 N N . ASP A 1 308 ? -20.119 2.613 -4.699 1.00 93.88 308 ASP A N 1
ATOM 2498 C CA . ASP A 1 308 ? -20.390 1.471 -5.568 1.00 93.88 308 ASP A CA 1
ATOM 2499 C C . ASP A 1 308 ? -19.123 0.624 -5.778 1.00 93.88 308 ASP A C 1
ATOM 2501 O O . ASP A 1 308 ? -19.204 -0.601 -5.836 1.00 93.88 308 ASP A O 1
ATOM 2505 N N . GLU A 1 309 ? -17.932 1.241 -5.838 1.00 94.19 309 GLU A N 1
ATOM 2506 C CA . GLU A 1 309 ? -16.656 0.506 -5.897 1.00 94.19 309 GLU A CA 1
ATOM 2507 C C . GLU A 1 309 ? -16.361 -0.219 -4.576 1.00 94.19 309 GLU A C 1
ATOM 2509 O O . GLU A 1 309 ? -15.851 -1.339 -4.587 1.00 94.19 309 GLU A O 1
ATOM 2514 N N . ILE A 1 310 ? -16.687 0.379 -3.429 1.00 94.62 310 ILE A N 1
ATOM 2515 C CA . ILE A 1 310 ? -16.549 -0.297 -2.134 1.00 94.62 310 ILE A CA 1
ATOM 2516 C C . ILE A 1 310 ? -17.525 -1.473 -2.059 1.00 94.62 310 ILE A C 1
ATOM 2518 O O . ILE A 1 310 ? -17.118 -2.572 -1.695 1.00 94.62 310 ILE A O 1
ATOM 2522 N N . GLN A 1 311 ? -18.786 -1.288 -2.450 1.00 95.25 311 GLN A N 1
ATOM 2523 C CA . GLN A 1 311 ? -19.762 -2.378 -2.465 1.00 95.25 311 GLN A CA 1
ATOM 2524 C C . GLN A 1 311 ? -19.343 -3.494 -3.435 1.00 95.25 311 GLN A C 1
ATOM 2526 O O . GLN A 1 311 ? -19.317 -4.654 -3.028 1.00 95.25 311 GLN A O 1
ATOM 2531 N N . ASP A 1 312 ? -18.916 -3.171 -4.665 1.00 93.81 312 ASP A N 1
ATOM 2532 C CA . ASP A 1 312 ? -18.386 -4.156 -5.627 1.00 93.81 312 ASP A CA 1
ATOM 2533 C C . ASP A 1 312 ? -17.200 -4.929 -5.023 1.00 93.81 312 ASP A C 1
ATOM 2535 O O . ASP A 1 312 ? -17.137 -6.151 -5.137 1.00 93.81 312 ASP A O 1
ATOM 2539 N N . PHE A 1 313 ? -16.301 -4.269 -4.282 1.00 93.38 313 PHE A N 1
ATOM 2540 C CA . PHE A 1 313 ? -15.185 -4.945 -3.607 1.00 93.38 313 PHE A CA 1
ATOM 2541 C C . PHE A 1 313 ? -15.637 -6.087 -2.686 1.00 93.38 313 PHE A C 1
ATOM 2543 O O . PHE A 1 313 ? -15.031 -7.167 -2.715 1.00 93.38 313 PHE A O 1
ATOM 2550 N N . PHE A 1 314 ? -16.687 -5.869 -1.891 1.00 93.06 314 PHE A N 1
ATOM 2551 C CA . PHE A 1 314 ? -17.245 -6.890 -1.000 1.00 93.06 314 PHE A CA 1
ATOM 2552 C C . PHE A 1 314 ? -18.070 -7.928 -1.761 1.00 93.06 314 PHE A C 1
ATOM 2554 O O . PHE A 1 314 ? -17.908 -9.126 -1.515 1.00 93.06 314 PHE A O 1
ATOM 2561 N N . VAL A 1 315 ? -18.868 -7.509 -2.748 1.00 93.69 315 VAL A N 1
ATOM 2562 C CA . VAL A 1 315 ? -19.689 -8.417 -3.567 1.00 93.69 315 VAL A CA 1
ATOM 2563 C C . VAL A 1 315 ? -18.819 -9.464 -4.254 1.00 93.69 315 VAL A C 1
ATOM 2565 O O . VAL A 1 315 ? -19.146 -10.650 -4.234 1.00 93.69 315 VAL A O 1
ATOM 2568 N N . ARG A 1 316 ? -17.657 -9.068 -4.784 1.00 89.75 316 ARG A N 1
ATOM 2569 C CA . ARG A 1 316 ? -16.708 -10.005 -5.409 1.00 89.75 316 ARG A CA 1
ATOM 2570 C C . ARG A 1 316 ? -16.037 -10.968 -4.432 1.00 89.75 316 ARG A C 1
ATOM 2572 O O . ARG A 1 316 ? -15.439 -11.952 -4.851 1.00 89.75 316 ARG A O 1
ATOM 2579 N N . ARG A 1 317 ? -16.168 -10.716 -3.131 1.00 88.56 317 ARG A N 1
ATOM 2580 C CA . ARG A 1 317 ? -15.777 -11.618 -2.038 1.00 88.56 317 ARG A CA 1
ATOM 2581 C C . ARG A 1 317 ? -16.970 -12.370 -1.451 1.00 88.56 317 ARG A C 1
ATOM 2583 O O . ARG A 1 317 ? -16.831 -12.988 -0.403 1.00 88.56 317 ARG A O 1
ATOM 2590 N N . SER A 1 318 ? -18.112 -12.359 -2.143 1.00 90.75 318 SER A N 1
ATOM 2591 C CA . SER A 1 318 ? -19.378 -12.962 -1.706 1.00 90.75 318 SER A CA 1
ATOM 2592 C C . SER A 1 318 ? -19.943 -12.356 -0.416 1.00 90.75 318 SER A C 1
ATOM 2594 O O . SER A 1 318 ? -20.659 -13.027 0.319 1.00 90.75 318 SER A O 1
ATOM 2596 N N . ILE A 1 319 ? -19.643 -11.082 -0.151 1.00 92.50 319 ILE A N 1
ATOM 2597 C CA . ILE A 1 319 ? -20.140 -10.335 1.007 1.00 92.50 319 ILE A CA 1
ATOM 2598 C C . ILE A 1 319 ? -21.055 -9.224 0.493 1.00 92.50 319 ILE A C 1
ATOM 2600 O O . ILE A 1 319 ? -20.672 -8.440 -0.373 1.00 92.50 319 ILE A O 1
ATOM 2604 N N . GLN A 1 320 ? -22.272 -9.156 1.019 1.00 93.62 320 GLN A N 1
ATOM 2605 C CA . GLN A 1 320 ? -23.185 -8.048 0.751 1.00 93.62 320 GLN A CA 1
ATOM 2606 C C . GLN A 1 320 ? -23.052 -7.041 1.885 1.00 93.62 320 GLN A C 1
ATOM 2608 O O . GLN A 1 320 ? -23.125 -7.438 3.044 1.00 93.62 320 GLN A O 1
ATOM 2613 N N . ILE A 1 321 ? -22.853 -5.768 1.539 1.00 94.12 321 ILE A N 1
ATOM 2614 C CA . ILE A 1 321 ? -22.860 -4.681 2.516 1.00 94.12 321 ILE A CA 1
ATOM 2615 C C . ILE A 1 321 ? -23.829 -3.572 2.111 1.00 94.12 321 ILE A C 1
ATOM 2617 O O . ILE A 1 321 ? -23.977 -3.257 0.922 1.00 94.12 321 ILE A O 1
ATOM 2621 N N . SER A 1 322 ? -24.452 -2.932 3.095 1.00 94.62 322 SER A N 1
ATOM 2622 C CA . SER A 1 322 ? -25.273 -1.745 2.8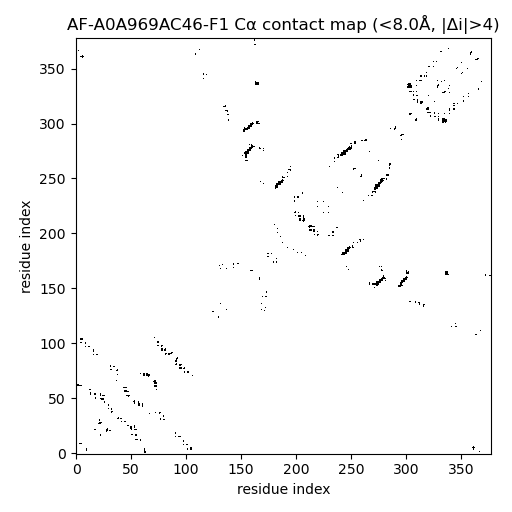77 1.00 94.62 322 SER A CA 1
ATOM 2623 C C . SER A 1 322 ? -24.450 -0.549 2.379 1.00 94.62 322 SER A C 1
ATOM 2625 O O . SER A 1 322 ? -23.251 -0.404 2.641 1.00 94.62 322 SER A O 1
ATOM 2627 N N . SER A 1 323 ? -25.113 0.380 1.683 1.00 94.69 323 SER A N 1
ATOM 2628 C CA . SER A 1 323 ? -24.484 1.646 1.283 1.00 94.69 323 SER A CA 1
ATOM 2629 C C . SER A 1 323 ? -24.160 2.543 2.486 1.00 94.69 323 SER A C 1
ATOM 2631 O O . SER A 1 323 ? -23.363 3.470 2.360 1.00 94.69 323 SER A O 1
ATOM 2633 N N . GLU A 1 324 ? -24.788 2.309 3.642 1.00 92.88 324 GLU A N 1
ATOM 2634 C CA . GLU A 1 324 ? -24.462 2.991 4.895 1.00 92.88 324 GLU A CA 1
ATOM 2635 C C . GLU A 1 324 ? -23.098 2.547 5.415 1.00 92.88 324 GLU A C 1
ATOM 2637 O O . GLU A 1 324 ? -22.218 3.393 5.587 1.00 92.88 324 GLU A O 1
ATOM 2642 N N . LEU A 1 325 ? -22.881 1.235 5.546 1.00 90.19 325 LEU A N 1
ATOM 2643 C CA . LEU A 1 325 ? -21.586 0.699 5.946 1.00 90.19 325 LEU A CA 1
ATOM 2644 C C . LEU A 1 325 ? -20.488 1.081 4.945 1.00 90.19 325 LEU A C 1
ATOM 2646 O O . LEU A 1 325 ? -19.418 1.521 5.352 1.00 90.19 325 LEU A O 1
ATOM 2650 N N . ALA A 1 326 ? -20.756 1.005 3.638 1.00 93.25 326 ALA A N 1
ATOM 2651 C CA . ALA A 1 326 ? -19.790 1.418 2.617 1.00 93.25 326 ALA A CA 1
ATOM 2652 C C . ALA A 1 326 ? -19.363 2.895 2.761 1.00 93.25 326 ALA A C 1
ATOM 2654 O O . ALA A 1 326 ? -18.175 3.208 2.649 1.00 93.25 326 ALA A O 1
ATOM 2655 N N . ARG A 1 327 ? -20.304 3.803 3.067 1.00 92.25 327 ARG A N 1
ATOM 2656 C CA . ARG A 1 327 ? -19.993 5.217 3.348 1.00 92.25 327 ARG A CA 1
ATOM 2657 C C . ARG A 1 327 ? -19.182 5.390 4.626 1.00 92.25 327 ARG A C 1
ATOM 2659 O O . ARG A 1 327 ? -18.259 6.200 4.643 1.00 92.25 327 ARG A O 1
ATOM 2666 N N . GLU A 1 328 ? -19.507 4.652 5.682 1.00 88.19 328 GLU A N 1
ATOM 2667 C CA . GLU A 1 328 ? -18.766 4.747 6.942 1.00 88.19 328 GLU A CA 1
ATOM 2668 C C . GLU A 1 328 ? -17.332 4.215 6.787 1.00 88.19 328 GLU A C 1
ATOM 2670 O O . GLU A 1 328 ? -16.382 4.809 7.302 1.00 88.19 328 GLU A O 1
ATOM 2675 N N . ILE A 1 329 ? -17.156 3.164 5.981 1.00 87.31 329 ILE A N 1
ATOM 2676 C CA . ILE A 1 329 ? -15.849 2.627 5.604 1.00 87.31 329 ILE A CA 1
ATOM 2677 C C . ILE A 1 329 ? -15.019 3.654 4.820 1.00 87.31 329 ILE A C 1
ATOM 2679 O O . ILE A 1 329 ? -13.847 3.852 5.149 1.00 87.31 329 ILE A O 1
ATOM 2683 N N . ASP A 1 330 ? -15.584 4.329 3.810 1.00 89.56 330 ASP A N 1
ATOM 2684 C CA . ASP A 1 330 ? -14.868 5.403 3.097 1.00 89.56 330 ASP A CA 1
ATOM 2685 C C . ASP A 1 330 ? -14.487 6.542 4.050 1.00 89.56 330 ASP A C 1
ATOM 2687 O O . ASP A 1 330 ? -13.331 6.965 4.115 1.00 89.56 330 ASP A O 1
ATOM 2691 N N . LYS A 1 331 ? -15.452 7.009 4.843 1.00 88.56 331 LYS A N 1
ATOM 2692 C CA . LYS A 1 331 ? -15.269 8.135 5.758 1.00 88.56 331 LYS A CA 1
ATOM 2693 C C . LYS A 1 331 ? -14.147 7.895 6.770 1.00 88.56 331 LYS A C 1
ATOM 2695 O O . LYS A 1 331 ? -13.412 8.834 7.072 1.00 88.56 331 LYS A O 1
ATOM 2700 N N . ARG A 1 332 ? -14.011 6.670 7.290 1.00 81.75 332 ARG A N 1
ATOM 2701 C CA . ARG A 1 332 ? -13.027 6.336 8.335 1.00 81.75 332 ARG A CA 1
ATOM 2702 C C . ARG A 1 332 ? -11.719 5.779 7.800 1.00 81.75 332 ARG A C 1
ATOM 2704 O O . ARG A 1 332 ? -10.654 6.191 8.244 1.00 81.75 332 ARG A O 1
ATOM 2711 N N . PHE A 1 333 ? -11.786 4.861 6.841 1.00 82.81 333 PHE A N 1
ATOM 2712 C CA . PHE A 1 333 ? -10.614 4.125 6.347 1.00 82.81 333 PHE A CA 1
ATOM 2713 C C . PHE A 1 333 ? -10.155 4.588 4.973 1.00 82.81 333 PHE A C 1
ATOM 2715 O O . PHE A 1 333 ? -9.210 4.039 4.411 1.00 82.81 333 PHE A O 1
ATOM 2722 N N . GLY A 1 334 ? -10.833 5.575 4.399 1.00 85.62 334 GLY A N 1
ATOM 2723 C CA . GLY A 1 334 ? -10.480 6.171 3.126 1.00 85.62 334 GLY A CA 1
ATOM 2724 C C . GLY A 1 334 ? -10.605 5.246 1.922 1.00 85.62 334 GLY A C 1
ATOM 2725 O O . GLY A 1 334 ? -9.932 5.484 0.918 1.00 85.62 334 GLY A O 1
ATOM 2726 N N . GLY A 1 335 ? -11.378 4.162 2.050 1.00 87.12 335 GLY A N 1
ATOM 2727 C CA . GLY A 1 335 ? -11.537 3.159 1.000 1.00 87.12 335 GLY A CA 1
ATOM 2728 C C . GLY A 1 335 ? -10.253 2.399 0.668 1.00 87.12 335 GLY A C 1
ATOM 2729 O O . GLY A 1 335 ? -10.066 1.943 -0.463 1.00 87.12 335 GLY A O 1
ATOM 2730 N N . LEU A 1 336 ? -9.305 2.312 1.606 1.00 87.81 336 LEU A N 1
ATOM 2731 C CA . LEU A 1 336 ? -8.040 1.626 1.366 1.00 87.81 336 LEU A CA 1
ATOM 2732 C C . LEU A 1 336 ? -8.281 0.130 1.137 1.00 87.81 336 LEU A C 1
ATOM 2734 O O . LEU A 1 336 ? -8.828 -0.517 2.025 1.00 87.81 336 LEU A O 1
ATOM 2738 N N . PRO A 1 337 ? -7.842 -0.462 0.009 1.00 88.88 337 PRO A N 1
ATOM 2739 C CA . PRO A 1 337 ? -8.113 -1.868 -0.291 1.00 88.88 337 PRO A CA 1
ATOM 2740 C C . PRO A 1 337 ? -7.662 -2.847 0.794 1.00 88.88 337 PRO A C 1
ATOM 2742 O O . PRO A 1 337 ? -8.361 -3.817 1.052 1.00 88.88 337 PRO A O 1
ATOM 2745 N N . LEU A 1 338 ? -6.534 -2.586 1.462 1.00 83.31 338 LEU A N 1
ATOM 2746 C CA . LEU A 1 338 ? -6.114 -3.395 2.609 1.00 83.31 338 LEU A CA 1
ATOM 2747 C C . LEU A 1 338 ? -7.107 -3.302 3.778 1.00 83.31 338 LEU A C 1
ATOM 2749 O O . LEU A 1 338 ? -7.353 -4.300 4.449 1.00 83.31 338 LEU A O 1
ATOM 2753 N N . ALA A 1 339 ? -7.693 -2.123 4.001 1.00 83.62 339 ALA A N 1
ATOM 2754 C CA . ALA A 1 339 ? -8.721 -1.960 5.014 1.00 83.62 339 ALA A CA 1
ATOM 2755 C C . ALA A 1 339 ? -10.004 -2.714 4.673 1.00 83.62 339 ALA A C 1
ATOM 2757 O O . ALA A 1 339 ? -10.568 -3.405 5.518 1.00 83.62 339 ALA A O 1
ATOM 2758 N N . LEU A 1 340 ? -10.410 -2.647 3.407 1.00 88.19 340 LEU A N 1
ATOM 2759 C CA . LEU A 1 340 ? -11.553 -3.402 2.908 1.00 88.19 340 LEU A CA 1
ATOM 2760 C C . LEU A 1 340 ? -11.332 -4.915 3.033 1.00 88.19 340 LEU A C 1
ATOM 2762 O O . LEU A 1 340 ? -12.242 -5.629 3.442 1.00 88.19 340 LEU A O 1
ATOM 2766 N N . GLU A 1 341 ? -10.125 -5.404 2.731 1.00 85.69 341 GLU A N 1
ATOM 2767 C CA . GLU A 1 341 ? -9.782 -6.824 2.878 1.00 85.69 341 GLU A CA 1
ATOM 2768 C C . GLU A 1 341 ? -9.906 -7.280 4.330 1.00 85.69 341 GLU A C 1
ATOM 2770 O O . GLU A 1 341 ? -10.442 -8.349 4.603 1.00 85.69 341 GLU A O 1
ATOM 2775 N N . LEU A 1 342 ? -9.474 -6.449 5.277 1.00 80.12 342 LEU A N 1
ATOM 2776 C CA . LEU A 1 342 ? -9.607 -6.782 6.687 1.00 80.12 342 LEU A CA 1
ATOM 2777 C C . LEU A 1 342 ? -11.046 -6.862 7.159 1.00 80.12 342 LEU A C 1
ATOM 2779 O O . LEU A 1 342 ? -11.415 -7.785 7.878 1.00 80.12 342 LEU A O 1
ATOM 2783 N N . ILE A 1 343 ? -11.862 -5.899 6.748 1.00 85.31 343 ILE A N 1
ATOM 2784 C CA . ILE A 1 343 ? -13.288 -5.924 7.057 1.00 85.31 343 ILE A CA 1
ATOM 2785 C C . ILE A 1 343 ? -13.924 -7.168 6.427 1.00 85.31 343 ILE A C 1
ATOM 2787 O O . ILE A 1 343 ? -14.749 -7.821 7.058 1.00 85.31 343 ILE A O 1
ATOM 2791 N N . ALA A 1 344 ? -13.494 -7.556 5.222 1.00 86.50 344 ALA A N 1
ATOM 2792 C CA . ALA A 1 344 ? -13.959 -8.780 4.580 1.00 86.50 344 ALA A CA 1
ATOM 2793 C C . ALA A 1 344 ? -13.567 -10.046 5.361 1.00 86.50 344 ALA A C 1
ATOM 2795 O O . ALA A 1 344 ? -14.336 -11.003 5.379 1.00 86.50 344 ALA A O 1
ATOM 2796 N N . VAL A 1 345 ? -12.407 -10.059 6.026 1.00 82.00 345 VAL A N 1
ATOM 2797 C CA . VAL A 1 345 ? -12.028 -11.135 6.956 1.00 82.00 345 VAL A CA 1
ATOM 2798 C C . VAL A 1 345 ? -12.958 -11.154 8.168 1.00 82.00 345 VAL A C 1
ATOM 2800 O O . VAL A 1 345 ? -13.447 -12.221 8.510 1.00 82.00 345 VAL A O 1
ATOM 2803 N N . LEU A 1 346 ? -13.282 -10.002 8.763 1.00 81.25 346 LEU A N 1
ATOM 2804 C CA . LEU A 1 346 ? -14.208 -9.945 9.903 1.00 81.25 346 LEU A CA 1
ATOM 2805 C C . LEU A 1 346 ? -15.589 -10.518 9.559 1.00 81.25 346 LEU A C 1
ATOM 2807 O O . LEU A 1 346 ? -16.145 -11.280 10.341 1.00 81.25 346 LEU A O 1
ATOM 2811 N N . PHE A 1 347 ? -16.114 -10.237 8.366 1.00 82.25 347 PHE A N 1
ATOM 2812 C CA . PHE A 1 347 ? -17.364 -10.853 7.903 1.00 82.25 347 PHE A CA 1
ATOM 2813 C C . PHE A 1 347 ? -17.301 -12.383 7.805 1.00 82.25 347 PHE A C 1
ATOM 2815 O O . PHE A 1 347 ? -18.320 -13.043 7.983 1.00 82.25 347 PHE A O 1
ATOM 2822 N N . LYS A 1 348 ? -16.130 -12.958 7.509 1.00 79.56 348 LYS A N 1
ATOM 2823 C CA . LYS A 1 348 ? -15.947 -14.419 7.465 1.00 79.56 348 LYS A CA 1
ATOM 2824 C C . LYS A 1 348 ? -15.883 -15.050 8.856 1.00 79.56 348 LYS A C 1
ATOM 2826 O O . LYS A 1 348 ? -16.150 -16.238 8.969 1.00 79.56 348 LYS A O 1
ATOM 2831 N N . GLU A 1 349 ? -15.571 -14.259 9.878 1.00 77.69 349 GLU A N 1
ATOM 2832 C CA . GLU A 1 349 ? -15.585 -14.643 11.296 1.00 77.69 349 GLU A CA 1
ATOM 2833 C C . GLU A 1 349 ? -16.935 -14.293 11.962 1.00 77.69 349 GLU A C 1
ATOM 2835 O O . GLU A 1 349 ? -16.995 -13.950 13.140 1.00 77.69 349 GLU A O 1
ATOM 2840 N N . ASP A 1 350 ? -18.030 -14.318 11.193 1.00 81.50 350 ASP A N 1
ATOM 2841 C CA . ASP A 1 350 ? -19.408 -14.080 11.652 1.00 81.50 350 ASP A CA 1
ATOM 2842 C C . ASP A 1 350 ? -19.696 -12.676 12.242 1.00 81.50 350 ASP A C 1
ATOM 2844 O O . ASP A 1 350 ? -20.705 -12.465 12.928 1.00 81.50 350 ASP A O 1
ATOM 2848 N N . PHE A 1 351 ? -18.869 -11.662 11.951 1.00 79.31 351 PHE A N 1
ATOM 2849 C CA . PHE A 1 351 ? -19.211 -10.276 12.292 1.00 79.31 351 PHE A CA 1
ATOM 2850 C C . PHE A 1 351 ? -20.300 -9.736 11.356 1.00 79.31 351 PHE A C 1
ATOM 2852 O O . PHE A 1 351 ? -20.175 -9.800 10.134 1.00 79.31 351 PHE A O 1
ATOM 2859 N N . THR A 1 352 ? -21.357 -9.151 11.928 1.00 85.81 352 THR A N 1
ATOM 2860 C CA . THR A 1 352 ? -22.438 -8.507 11.173 1.00 85.81 352 THR A CA 1
ATOM 2861 C C . THR A 1 352 ? -22.115 -7.043 10.876 1.00 85.81 352 THR A C 1
ATOM 2863 O O . THR A 1 352 ? -21.193 -6.459 11.457 1.00 85.81 352 THR A O 1
ATOM 2866 N N . GLU A 1 353 ? -22.904 -6.414 9.999 1.00 88.38 353 GLU A N 1
ATOM 2867 C CA . GLU A 1 353 ? -22.789 -4.974 9.750 1.00 88.38 353 GLU A CA 1
ATOM 2868 C C . GLU A 1 353 ? -22.978 -4.158 11.035 1.00 88.38 353 GLU A C 1
ATOM 2870 O O . GLU A 1 353 ? -22.214 -3.226 11.277 1.00 88.38 353 GLU A O 1
ATOM 2875 N N . GLU A 1 354 ? -23.926 -4.534 11.901 1.00 82.56 354 GLU A N 1
ATOM 2876 C CA . GLU A 1 354 ? -24.160 -3.842 13.174 1.00 82.56 354 GLU A CA 1
ATOM 2877 C C . GLU A 1 354 ? -22.945 -3.943 14.101 1.00 82.56 354 GLU A C 1
ATOM 2879 O O . GLU A 1 354 ? -22.575 -2.959 14.745 1.00 82.56 354 GLU A O 1
ATOM 2884 N N . HIS 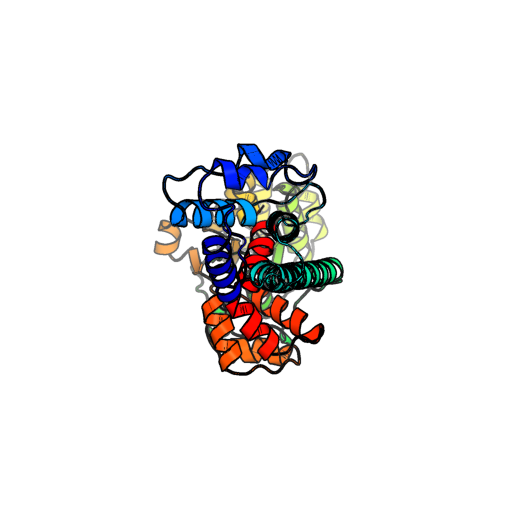A 1 355 ? -22.282 -5.106 14.144 1.00 81.44 355 HIS A N 1
ATOM 2885 C CA . HIS A 1 355 ? -21.048 -5.266 14.909 1.00 81.44 355 HIS A CA 1
ATOM 2886 C C . HIS A 1 355 ? -19.948 -4.329 14.402 1.00 81.44 355 HIS A C 1
ATOM 2888 O O . HIS A 1 355 ? -19.256 -3.711 15.210 1.00 81.44 355 HIS A O 1
ATOM 2894 N N . LEU A 1 356 ? -19.787 -4.208 13.083 1.00 80.44 356 LEU A N 1
ATOM 2895 C CA . LEU A 1 356 ? -18.763 -3.359 12.475 1.00 80.44 356 LEU A CA 1
ATOM 2896 C C . LEU A 1 356 ? -19.059 -1.869 12.656 1.00 80.44 356 LEU A C 1
ATOM 2898 O O . LEU A 1 356 ? -18.142 -1.111 12.967 1.00 80.44 356 LEU A O 1
ATOM 2902 N N . LEU A 1 357 ? -20.321 -1.456 12.518 1.00 80.94 357 LEU A N 1
ATOM 2903 C CA . LEU A 1 357 ? -20.748 -0.079 12.766 1.00 80.94 357 LEU A CA 1
ATOM 2904 C C . LEU A 1 357 ? -20.519 0.314 14.233 1.00 80.94 357 LEU A C 1
ATOM 2906 O O . LEU A 1 357 ? -19.905 1.346 14.493 1.00 80.94 357 LEU A O 1
ATOM 2910 N N . ALA A 1 358 ? -20.892 -0.544 15.188 1.00 73.56 358 ALA A N 1
ATOM 2911 C CA . ALA A 1 358 ? -20.651 -0.296 16.612 1.00 73.56 358 ALA A CA 1
ATOM 2912 C C . ALA A 1 358 ? -19.148 -0.239 16.951 1.00 73.56 358 ALA A C 1
ATOM 2914 O O . ALA A 1 358 ? -18.679 0.655 17.651 1.00 73.56 358 ALA A O 1
ATOM 2915 N N . LEU A 1 359 ? -18.347 -1.158 16.405 1.00 68.31 359 LEU A N 1
ATOM 2916 C CA . LEU A 1 359 ? -16.894 -1.154 16.604 1.00 68.31 359 LEU A CA 1
ATOM 2917 C C . LEU A 1 359 ? -16.198 0.048 15.942 1.00 68.31 359 LEU A C 1
ATOM 2919 O O . LEU A 1 359 ? -15.123 0.466 16.390 1.00 68.31 359 LEU A O 1
ATOM 2923 N N . ALA A 1 360 ? -16.786 0.592 14.875 1.00 65.88 360 ALA A N 1
ATOM 2924 C CA . ALA A 1 360 ? -16.333 1.830 14.266 1.00 65.88 360 ALA A CA 1
ATOM 2925 C C . ALA A 1 360 ? -16.601 3.024 15.197 1.00 65.88 360 ALA A C 1
ATOM 2927 O O . ALA A 1 360 ? -15.718 3.865 15.368 1.00 65.88 360 ALA A O 1
ATOM 2928 N N . GLU A 1 361 ? -17.757 3.094 15.863 1.00 66.25 361 GLU A N 1
ATOM 2929 C CA . GLU A 1 361 ? -18.041 4.131 16.871 1.00 66.25 361 GLU A CA 1
ATOM 2930 C C . GLU A 1 361 ? -17.005 4.145 18.007 1.00 66.25 361 GLU A C 1
ATOM 2932 O O . GLU A 1 361 ? -16.519 5.218 18.382 1.00 66.25 361 GLU A O 1
ATOM 2937 N N . ASP A 1 362 ? -16.562 2.964 18.443 1.00 60.44 362 ASP A N 1
ATOM 2938 C CA . ASP A 1 362 ? -15.613 2.779 19.547 1.00 60.44 362 ASP A CA 1
ATOM 2939 C C . ASP A 1 362 ? -14.135 3.057 19.202 1.00 60.44 362 ASP A C 1
ATOM 2941 O O . ASP A 1 362 ? -13.260 2.895 20.055 1.00 60.44 362 ASP A O 1
ATOM 2945 N N . GLN A 1 363 ? -13.814 3.453 17.961 1.00 65.19 363 GLN A N 1
ATOM 2946 C CA . GLN A 1 363 ? -12.440 3.651 17.445 1.00 65.19 363 GLN A CA 1
ATOM 2947 C C . GLN A 1 363 ? -11.525 2.411 17.528 1.00 65.19 363 GLN A C 1
ATOM 29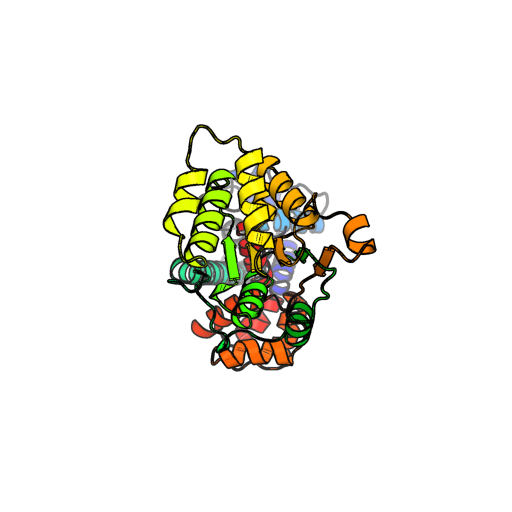49 O O . GLN A 1 363 ? -10.334 2.489 17.223 1.00 65.19 363 GLN A O 1
ATOM 2954 N N . VAL A 1 364 ? -12.044 1.246 17.921 1.00 60.03 364 VAL A N 1
ATOM 2955 C CA . VAL A 1 364 ? -11.248 0.022 18.097 1.00 60.03 364 VAL A CA 1
ATOM 2956 C C . VAL A 1 364 ? -10.686 -0.449 16.759 1.00 60.03 364 VAL A C 1
ATOM 2958 O O . VAL A 1 364 ? -9.512 -0.810 16.679 1.00 60.03 364 VAL A O 1
ATOM 2961 N N . ILE A 1 365 ? -11.506 -0.387 15.709 1.00 62.94 365 ILE A N 1
ATOM 2962 C CA . ILE A 1 365 ? -11.114 -0.776 14.353 1.00 62.94 365 ILE A CA 1
ATOM 2963 C C . ILE A 1 365 ? -10.044 0.176 13.799 1.00 62.94 365 ILE A C 1
ATOM 2965 O O . ILE A 1 365 ? -9.036 -0.294 13.283 1.00 62.94 365 ILE A O 1
ATOM 2969 N N . GLU A 1 366 ? -10.205 1.494 13.964 1.00 64.69 366 GLU A N 1
ATOM 2970 C CA . GLU A 1 366 ? -9.198 2.493 13.557 1.00 64.69 366 GLU A CA 1
ATOM 2971 C C . GLU A 1 366 ? -7.839 2.215 14.216 1.00 64.69 366 GLU A C 1
ATOM 2973 O O . GLU A 1 366 ? -6.821 2.168 13.535 1.00 64.69 366 GLU A O 1
ATOM 2978 N N . GLN A 1 367 ? -7.826 1.907 15.516 1.00 64.00 367 GLN A N 1
ATOM 2979 C CA . GLN A 1 367 ? -6.586 1.606 16.240 1.00 64.00 367 GLN A CA 1
ATOM 2980 C C . GLN A 1 367 ? -5.934 0.284 15.813 1.00 64.00 367 GLN A C 1
ATOM 2982 O O . GLN A 1 367 ? -4.708 0.185 15.801 1.00 64.00 367 GLN A O 1
ATOM 2987 N N . LEU A 1 368 ? -6.733 -0.735 15.488 1.00 63.25 368 LEU A N 1
ATOM 2988 C CA . LEU A 1 368 ? -6.237 -1.996 14.928 1.00 63.25 368 LEU A CA 1
ATOM 2989 C C . LEU A 1 368 ? -5.613 -1.774 13.551 1.00 63.25 368 LEU A C 1
ATOM 2991 O O . LEU A 1 368 ? -4.528 -2.285 13.277 1.00 63.25 368 LEU A O 1
ATOM 2995 N N . PHE A 1 369 ? -6.270 -0.976 12.708 1.00 66.31 369 PHE A N 1
ATOM 2996 C CA . PHE A 1 369 ? -5.727 -0.584 11.417 1.00 66.31 369 PHE A CA 1
ATOM 2997 C C . PHE A 1 369 ? -4.419 0.171 11.571 1.00 66.31 369 PHE A C 1
ATOM 2999 O O . PHE A 1 369 ? -3.448 -0.214 10.926 1.00 66.31 369 PHE A O 1
ATOM 3006 N N . ASP A 1 370 ? -4.363 1.179 12.438 1.00 66.06 370 ASP A N 1
ATOM 3007 C CA . ASP A 1 370 ? -3.142 1.940 12.694 1.00 66.06 370 ASP A CA 1
ATOM 3008 C C . ASP A 1 370 ? -1.994 1.023 13.130 1.00 66.06 370 ASP A C 1
ATOM 3010 O O . ASP A 1 370 ? -0.899 1.127 12.590 1.00 66.06 370 ASP A O 1
ATOM 3014 N N . GLU A 1 371 ? -2.237 0.060 14.025 1.00 61.59 371 GLU A N 1
ATOM 3015 C CA . GLU A 1 371 ? -1.205 -0.888 14.467 1.00 61.59 371 GLU A CA 1
ATOM 3016 C C . GLU A 1 371 ? -0.694 -1.783 13.324 1.00 61.59 371 GLU A C 1
ATOM 3018 O O . GLU A 1 371 ? 0.502 -2.070 13.221 1.00 61.59 371 GLU A O 1
ATOM 3023 N N . ILE A 1 372 ? -1.584 -2.210 12.432 1.00 62.19 372 ILE A N 1
ATOM 3024 C CA . ILE A 1 372 ? -1.228 -3.025 11.268 1.00 62.19 372 ILE A CA 1
ATOM 3025 C C . ILE A 1 372 ? -0.487 -2.183 10.229 1.00 62.19 372 ILE A C 1
ATOM 3027 O O . ILE A 1 372 ? 0.528 -2.626 9.692 1.00 62.19 372 ILE A O 1
ATOM 3031 N N . TYR A 1 373 ? -0.949 -0.961 9.967 1.00 62.94 373 TYR A N 1
ATOM 3032 C CA . TYR A 1 373 ? -0.297 -0.024 9.058 1.00 62.94 373 TYR A CA 1
ATOM 3033 C C . TYR A 1 373 ? 1.082 0.391 9.573 1.00 62.94 373 TYR A C 1
ATOM 3035 O O . TYR A 1 373 ? 2.027 0.402 8.785 1.00 62.94 373 TYR A O 1
ATOM 3043 N N . GLU A 1 374 ? 1.236 0.651 10.875 1.00 58.19 374 GLU A N 1
ATOM 3044 C CA . GLU A 1 374 ? 2.530 0.933 11.500 1.00 58.19 374 GLU A CA 1
ATOM 3045 C C . GLU A 1 374 ? 3.497 -0.236 11.297 1.00 58.19 374 GLU A C 1
ATOM 3047 O O . GLU A 1 374 ? 4.612 -0.011 10.837 1.00 58.19 374 GLU A O 1
ATOM 3052 N N . ARG A 1 375 ? 3.059 -1.487 11.504 1.00 54.31 375 ARG A N 1
ATOM 3053 C CA . ARG A 1 375 ? 3.883 -2.688 11.251 1.00 54.31 375 ARG A CA 1
ATOM 3054 C C . ARG A 1 375 ? 4.219 -2.918 9.772 1.00 54.31 375 ARG A C 1
ATOM 3056 O O . ARG A 1 375 ? 5.196 -3.597 9.469 1.00 54.31 375 ARG A O 1
ATOM 3063 N N . LEU A 1 376 ? 3.442 -2.355 8.846 1.00 50.81 376 LEU A N 1
ATOM 3064 C CA . LEU A 1 376 ? 3.751 -2.332 7.409 1.00 50.81 376 LEU A CA 1
ATOM 3065 C C . LEU A 1 376 ? 4.725 -1.201 7.033 1.00 50.81 376 LEU A C 1
ATOM 3067 O O . LEU A 1 376 ? 5.117 -1.065 5.865 1.00 50.81 376 LEU A O 1
ATOM 3071 N N . THR A 1 377 ? 5.125 -0.375 7.996 1.00 41.97 377 THR A N 1
ATOM 3072 C CA . THR A 1 377 ? 6.162 0.649 7.864 1.00 41.97 377 THR A CA 1
ATOM 3073 C C . THR A 1 377 ? 7.477 0.073 8.395 1.00 41.97 377 THR A C 1
ATOM 3075 O O . THR A 1 377 ? 7.537 -0.241 9.578 1.00 41.97 377 THR A O 1
ATOM 3078 N N . PRO A 1 378 ? 8.499 -0.140 7.540 1.00 44.53 378 PRO A N 1
ATOM 3079 C CA . PRO A 1 378 ? 9.824 -0.544 8.000 1.00 44.53 378 PRO A CA 1
ATOM 3080 C C . PRO A 1 378 ? 10.458 0.495 8.921 1.00 44.53 378 PRO A C 1
ATOM 3082 O O . PRO A 1 378 ? 10.263 1.706 8.646 1.00 44.53 378 PRO A O 1
#

Radius of gyration: 28.36 Å; Cα contacts (8 Å, |Δi|>4): 457; chains: 1; bounding box: 62×40×82 Å

Mean predicted aligned error: 13.55 Å

Secondary structure (DSSP, 8-state):
------HHHHHHHHHHHTTSGGGSSHHHHHTTTTSTTTGGGGGGSPP-SSHHHHHHHHHHHHHH-B-TTS-BHHHHHHHHHHTTSPTT-HHHHHHHHHHHHHHHHHHHHHHHHHHHHHHHHH--SSSS-S---GGG--S-HHHHHHHHT--TT--EEEEE--TTSSHHHHHHHHHHTS-GGGEEEEE--TT---HHHHHHHHHHHHHTTSTTHHHHHHHHH-TTS-HHHHHHHHHHHHTTS--EEEEE-GGGGTT-HHHHHHHHHHHHH-SS-EEEEEESS--TTS-HHHHHTTSEEEEEPPP---HHHHHHHHHTTT----HHHHHHHHHHHTT-HHHHHHHHHHHHTT--HHHHHHHHHTTHHHHHHHHHHHHT--

Sequence (378 aa):
MSRGLPKELNHRCRQVFLQCDEFKDYEALIAVFVTDELLPFKSEIRNANNRKQLVEFCLEDLLQKRIKSGKPILEIFLAALKDKYEVGNALHDELAALYKDVHLAFTKREILSKEIQLSYQQLPDVLSFNFLGEELFVGRKRLIRELLSLSNKTRIVAIIGIPGVGKTSLMKQVASQLKLSHVFWYEFHSGLLSLNNILITLAQFIGNQIDDGDNLAFTLKSPELSEEQRIAIIIKHLNHNRYYLFFDSVHLIEKNSNIESFLSILKQKLTQSIIFISSRAKPCFCKPIDEAKKILKVFHLDGLRDVDEIQDFFVRRSIQISSELAREIDKRFGGLPLALELIAVLFKEDFTEEHLLALAEDQVIEQLFDEIYERLTP

Solvent-accessible surface area (backbone atoms only — not comparable to full-atom values): 21215 Å² total; per-residue (Å²): 133,87,64,67,67,39,68,69,59,48,49,50,51,50,58,54,45,74,67,42,73,40,41,70,45,62,70,47,40,51,65,53,29,70,46,85,88,40,39,85,52,46,86,69,54,60,82,51,98,43,43,70,54,31,47,51,40,40,52,58,50,28,52,73,37,56,48,97,89,64,52,54,37,47,53,57,48,35,51,50,53,25,71,74,40,57,92,88,36,72,65,22,55,50,34,50,52,49,36,52,55,53,46,48,56,51,48,54,49,52,49,52,52,48,50,54,49,46,50,63,73,62,51,74,61,73,78,45,78,74,63,80,50,78,78,64,64,64,68,64,64,67,57,48,51,54,68,73,66,59,57,87,64,39,25,34,35,40,40,25,29,62,86,57,36,44,59,68,59,52,52,50,60,50,49,70,78,43,66,63,94,38,53,45,80,46,74,62,51,94,94,69,83,46,59,68,58,53,53,47,52,52,26,46,57,54,12,78,73,40,104,67,24,74,52,50,40,52,58,65,65,39,87,86,58,50,71,67,56,46,52,51,52,53,50,54,57,47,52,74,50,68,36,40,40,38,37,38,47,48,60,79,43,77,86,36,67,67,51,48,49,50,55,42,48,47,55,71,70,50,71,64,25,36,37,39,36,27,24,58,56,87,54,85,76,68,47,73,68,36,42,77,69,42,28,34,47,80,42,81,52,66,36,46,75,47,51,68,42,44,37,49,46,35,45,65,69,77,37,90,70,55,75,65,58,34,45,52,43,29,76,73,58,47,26,20,49,48,56,53,51,51,54,54,50,42,48,75,71,75,46,49,70,69,56,52,54,53,37,51,76,41,46,53,54,60,52,52,48,50,56,53,53,51,71,71,50,131

Nearest PDB structures (foldseek):
  2qby-assembly1_B  TM=6.098E-01  e=3.225E-04  Saccharolobus solfataricus
  8tby-assembly1_A  TM=5.843E-01  e=2.786E-04  Mus musculus
  4lcb-assembly1_A  TM=4.391E-01  e=8.143E-04  Acidianus hospitalis W1
  6nyw-assembly1_B  TM=4.603E-01  e=6.011E-03  Drosophila melanogaster
  8enk-assembly1_A  TM=3.260E-01  e=2.664E+00  Homo sapiens

Foldseek 3Di:
DFQDFFPVLLVLQLVLQLVAPLLQALVSVLVLQPDPQSVVCSVVQDGDPGSNVSSVSRSRSQRVDAGPVRHRSVLVSLVSSLVVDDPPPPSNVSSVVSSVVVVVRVVVLVVLLVLLVCCVVPVDCPVVVPDPDPLLDFDCPVVLVDVLPADLLAAEEEEAAAPLQCLVVSVVVNCVPDDVLQEAADEDDAPPDDPLVVLLSLLQSLLVVDPNSVVRSVVLPDPPDDPVNSLVVSLVSCQVDEHEYEYEACQNCLVPVVVLVSVLVSLVRHRHYHYYYYYHDDRPSDDPVCVVSSHYHYHYRFADLDLVRLQSSLVSVVHGDDSVLSNLCCVQVVNRNSLSVSVSSVVVVVQDSVNVVVCSSRCSSVVSVVVVSVVVPD

pLDDT: mean 84.17, std 14.47, range [29.52, 98.06]